Protein AF-A0A813IZ71-F1 (afdb_monomer_lite)

Structure (mmCIF, N/CA/C/O backbone):
data_AF-A0A813IZ71-F1
#
_entry.id   AF-A0A813IZ71-F1
#
loop_
_atom_site.group_PDB
_atom_site.id
_atom_site.type_symbol
_atom_site.label_atom_id
_atom_site.label_alt_id
_atom_site.label_comp_id
_atom_site.label_asym_id
_atom_site.label_entity_id
_atom_site.label_seq_id
_atom_site.pdbx_PDB_ins_code
_atom_site.Cartn_x
_atom_site.Cartn_y
_atom_site.Cartn_z
_atom_site.occupancy
_atom_site.B_iso_or_equiv
_atom_site.auth_seq_id
_atom_site.auth_comp_id
_atom_site.auth_asym_id
_atom_site.auth_atom_id
_atom_site.pdbx_PDB_model_num
ATOM 1 N N . MET A 1 1 ? -1.355 15.875 -110.974 1.00 34.75 1 MET A N 1
ATOM 2 C CA . MET A 1 1 ? -0.299 15.150 -111.715 1.00 34.75 1 MET A CA 1
ATOM 3 C C . MET A 1 1 ? 1.026 15.358 -110.986 1.00 34.75 1 MET A C 1
ATOM 5 O O . MET A 1 1 ? 1.178 16.421 -110.405 1.00 34.75 1 MET A O 1
ATOM 9 N N . ALA A 1 2 ? 1.859 14.307 -110.954 1.00 34.53 2 ALA A N 1
ATOM 10 C CA . ALA A 1 2 ? 3.179 14.077 -110.314 1.00 34.53 2 ALA A CA 1
ATOM 11 C C . ALA A 1 2 ? 4.107 15.309 -110.104 1.00 34.53 2 ALA A C 1
ATOM 13 O O . ALA A 1 2 ? 3.949 16.294 -110.809 1.00 34.53 2 ALA A O 1
ATOM 14 N N . ALA A 1 3 ? 5.112 15.362 -109.212 1.00 32.66 3 ALA A N 1
ATOM 15 C CA . ALA A 1 3 ? 6.079 14.384 -108.668 1.00 32.66 3 ALA A CA 1
ATOM 16 C C . ALA A 1 3 ? 6.724 14.986 -107.375 1.00 32.66 3 ALA A C 1
ATOM 18 O O . ALA A 1 3 ? 6.799 16.204 -107.267 1.00 32.66 3 ALA A O 1
ATOM 19 N N . ALA A 1 4 ? 6.989 14.269 -106.272 1.00 40.66 4 ALA A N 1
ATOM 20 C CA . ALA A 1 4 ? 8.134 13.396 -105.920 1.00 40.66 4 ALA A CA 1
ATOM 21 C C . ALA A 1 4 ? 9.549 14.043 -105.894 1.00 40.66 4 ALA A C 1
ATOM 23 O O . ALA A 1 4 ? 10.073 14.389 -106.944 1.00 40.66 4 ALA A O 1
ATOM 24 N N . SER A 1 5 ? 10.169 14.105 -104.696 1.00 31.45 5 SER A N 1
ATOM 25 C CA . SER A 1 5 ? 11.613 13.906 -104.368 1.00 31.45 5 SER A CA 1
ATOM 26 C C . SER A 1 5 ? 11.833 14.276 -102.882 1.00 31.45 5 SER A C 1
ATOM 28 O O . SER A 1 5 ? 11.794 15.447 -102.531 1.00 31.45 5 SER A O 1
ATOM 30 N N . ASN A 1 6 ? 11.789 13.363 -101.908 1.00 39.59 6 ASN A N 1
ATOM 31 C CA . ASN A 1 6 ? 12.852 12.462 -101.432 1.00 39.59 6 ASN A CA 1
ATOM 32 C C . ASN A 1 6 ? 14.208 13.148 -101.144 1.00 39.59 6 ASN A C 1
ATOM 34 O O . ASN A 1 6 ? 14.936 13.444 -102.086 1.00 39.59 6 ASN A O 1
ATOM 38 N N . ASN A 1 7 ? 14.578 13.320 -99.863 1.00 34.31 7 ASN A N 1
ATOM 39 C CA . ASN A 1 7 ? 15.855 12.790 -99.370 1.00 34.31 7 ASN A CA 1
ATOM 40 C C . ASN A 1 7 ? 15.918 12.651 -97.836 1.00 34.31 7 ASN A C 1
ATOM 42 O O . ASN A 1 7 ? 15.454 13.497 -97.077 1.00 34.31 7 ASN A O 1
ATOM 46 N N . ASN A 1 8 ? 16.522 11.537 -97.442 1.00 40.00 8 ASN A N 1
ATOM 47 C CA . ASN A 1 8 ? 16.711 10.955 -96.119 1.00 40.00 8 ASN A CA 1
ATOM 48 C C . ASN A 1 8 ? 18.008 11.481 -95.479 1.00 40.00 8 ASN A C 1
ATOM 50 O O . ASN A 1 8 ? 19.000 11.623 -96.191 1.00 40.00 8 ASN A O 1
ATOM 54 N N . ASN A 1 9 ? 18.067 11.612 -94.148 1.00 33.78 9 ASN A N 1
ATOM 55 C CA . ASN A 1 9 ? 19.247 11.134 -93.414 1.00 33.78 9 ASN A CA 1
ATOM 56 C C . ASN A 1 9 ? 18.972 10.906 -91.918 1.00 33.78 9 ASN A C 1
ATOM 58 O O . ASN A 1 9 ? 18.719 11.831 -91.150 1.00 33.78 9 ASN A O 1
ATOM 62 N N . ASN A 1 10 ? 19.053 9.630 -91.544 1.00 39.56 10 ASN A N 1
ATOM 63 C CA . ASN A 1 10 ? 18.993 9.072 -90.198 1.00 39.56 10 ASN A CA 1
ATOM 64 C C . ASN A 1 10 ? 20.400 9.013 -89.589 1.00 39.56 10 ASN A C 1
ATOM 66 O O . ASN A 1 10 ? 21.327 8.594 -90.272 1.00 39.56 10 ASN A O 1
ATOM 70 N N . ASN A 1 11 ? 20.522 9.267 -88.283 1.00 33.00 11 ASN A N 1
ATOM 71 C CA . ASN A 1 11 ? 21.588 8.703 -87.448 1.00 33.00 11 ASN A CA 1
ATOM 72 C C . ASN A 1 11 ? 21.032 8.389 -86.048 1.00 33.00 11 ASN A C 1
ATOM 74 O O . ASN A 1 11 ? 20.864 9.276 -85.215 1.00 33.00 11 ASN A O 1
ATOM 78 N N . ASN A 1 12 ? 20.742 7.106 -85.809 1.00 35.06 12 ASN A N 1
ATOM 79 C CA . ASN A 1 12 ? 20.308 6.543 -84.528 1.00 35.06 12 ASN A CA 1
ATOM 80 C C . ASN A 1 12 ? 21.445 5.699 -83.935 1.00 35.06 12 ASN A C 1
ATOM 82 O O . ASN A 1 12 ? 21.807 4.675 -84.509 1.00 35.06 12 ASN A O 1
ATOM 86 N N . ASN A 1 13 ? 21.946 6.079 -82.756 1.00 33.62 13 ASN A N 1
ATOM 87 C CA . ASN A 1 13 ? 22.808 5.230 -81.931 1.00 33.62 13 ASN A CA 1
ATOM 88 C C . ASN A 1 13 ? 21.963 4.501 -80.875 1.00 33.62 13 ASN A C 1
ATOM 90 O O . ASN A 1 13 ? 21.468 5.095 -79.919 1.00 33.62 13 ASN A O 1
ATOM 94 N N . THR A 1 14 ? 21.801 3.192 -81.059 1.00 39.09 14 THR A N 1
ATOM 95 C CA . THR A 1 14 ? 21.091 2.270 -80.163 1.00 39.09 14 THR A CA 1
ATOM 96 C C . THR A 1 14 ? 21.968 1.822 -78.990 1.00 39.09 14 THR A C 1
ATOM 98 O O . THR A 1 14 ? 22.958 1.115 -79.184 1.00 39.09 14 THR A O 1
ATOM 101 N N . PHE A 1 15 ? 21.560 2.158 -77.764 1.00 34.84 15 PHE A N 1
ATOM 102 C CA . PHE A 1 15 ? 22.078 1.573 -76.522 1.00 34.84 15 PHE A CA 1
ATOM 103 C C . PHE A 1 15 ? 21.476 0.167 -76.319 1.00 34.84 15 PHE A C 1
ATOM 105 O O . PHE A 1 15 ? 20.255 0.002 -76.290 1.00 34.84 15 PHE A O 1
ATOM 112 N N . LYS A 1 16 ? 22.323 -0.866 -76.195 1.00 39.38 16 LYS A N 1
ATOM 113 C CA . LYS A 1 16 ? 21.908 -2.260 -75.944 1.00 39.38 16 LYS A CA 1
ATOM 114 C C . LYS A 1 16 ? 21.360 -2.421 -74.520 1.00 39.38 16 LYS A C 1
ATOM 116 O O . LYS A 1 16 ? 22.006 -2.049 -73.545 1.00 39.38 16 LYS A O 1
ATOM 121 N N . GLY A 1 17 ? 20.154 -2.979 -74.433 1.00 38.66 17 GLY A N 1
ATOM 122 C CA . GLY A 1 17 ? 19.313 -2.994 -73.241 1.00 38.66 17 GLY A CA 1
ATOM 123 C C . GLY A 1 17 ? 19.593 -4.094 -72.216 1.00 38.66 17 GLY A C 1
ATOM 124 O O . GLY A 1 17 ? 20.024 -5.203 -72.528 1.00 38.66 17 GLY A O 1
ATOM 125 N N . TRP A 1 18 ? 19.234 -3.780 -70.972 1.00 41.78 18 TRP A N 1
ATOM 126 C CA . TRP A 1 18 ? 18.900 -4.754 -69.936 1.00 41.78 18 TRP A CA 1
ATOM 127 C C . TRP A 1 18 ? 17.498 -5.340 -70.192 1.00 41.78 18 TRP A C 1
ATOM 129 O O . TRP A 1 18 ? 16.595 -4.613 -70.611 1.00 41.78 18 TRP A O 1
ATOM 139 N N . PRO A 1 19 ? 17.252 -6.633 -69.914 1.00 56.84 19 PRO A N 1
ATOM 140 C CA . PRO A 1 19 ? 15.951 -7.243 -70.163 1.00 56.84 19 PRO A CA 1
ATOM 141 C C . PRO A 1 19 ? 14.886 -6.674 -69.212 1.00 56.84 19 PRO A C 1
ATOM 143 O O . PRO A 1 19 ? 14.934 -6.902 -68.000 1.00 56.84 19 PRO A O 1
ATOM 146 N N . ALA A 1 20 ? 13.876 -6.000 -69.773 1.00 51.06 20 ALA A N 1
ATOM 147 C CA . ALA A 1 20 ? 12.760 -5.342 -69.074 1.00 51.06 20 ALA A CA 1
ATOM 148 C C . ALA A 1 20 ? 12.061 -6.210 -68.001 1.00 51.06 20 ALA A C 1
ATOM 150 O O . ALA A 1 20 ? 11.520 -5.703 -67.017 1.00 51.06 20 ALA A O 1
ATOM 151 N N . ARG A 1 21 ? 12.131 -7.543 -68.131 1.00 51.88 21 ARG A N 1
ATOM 152 C CA . ARG A 1 21 ? 11.584 -8.499 -67.154 1.00 51.88 21 ARG A CA 1
ATOM 153 C C . ARG A 1 21 ? 12.329 -8.515 -65.811 1.00 51.88 21 ARG A C 1
ATOM 155 O O . ARG A 1 21 ? 11.708 -8.827 -64.797 1.00 51.88 21 ARG A O 1
ATOM 162 N N . ARG A 1 22 ? 13.629 -8.186 -65.767 1.00 52.00 22 ARG A N 1
ATOM 163 C CA . ARG A 1 22 ? 14.382 -8.080 -64.498 1.00 52.00 22 ARG A CA 1
ATOM 164 C C . ARG A 1 22 ? 14.040 -6.793 -63.751 1.00 52.00 22 ARG A C 1
ATOM 166 O O . ARG A 1 22 ? 13.844 -6.849 -62.541 1.00 52.00 22 ARG A O 1
ATOM 173 N N . TYR A 1 23 ? 13.859 -5.687 -64.471 1.00 49.91 23 TYR A N 1
ATOM 174 C CA . TYR A 1 23 ? 13.460 -4.403 -63.887 1.00 49.91 23 TYR A CA 1
ATOM 175 C C . TYR A 1 23 ? 12.077 -4.491 -63.219 1.00 49.91 23 TYR A C 1
ATOM 177 O O . TYR A 1 23 ? 11.915 -4.134 -62.056 1.00 49.91 23 TYR A O 1
ATOM 185 N N . GLN A 1 24 ? 11.101 -5.119 -63.886 1.00 62.00 24 GLN A N 1
ATOM 186 C CA . GLN A 1 24 ? 9.765 -5.320 -63.309 1.00 62.00 24 GLN A CA 1
ATOM 187 C C . GLN A 1 24 ? 9.751 -6.221 -62.060 1.00 62.00 24 GLN A C 1
ATOM 189 O O . GLN A 1 24 ? 8.931 -6.006 -61.164 1.00 62.00 24 GLN A O 1
ATOM 194 N N . ARG A 1 25 ? 10.642 -7.221 -61.959 1.00 60.00 25 ARG A N 1
ATOM 195 C CA . ARG A 1 25 ? 10.774 -8.034 -60.732 1.00 60.00 25 ARG A CA 1
ATOM 196 C C . ARG A 1 25 ? 11.406 -7.239 -59.593 1.00 60.00 25 ARG A C 1
ATOM 198 O O . ARG A 1 25 ? 10.943 -7.362 -58.461 1.00 60.00 25 ARG A O 1
ATOM 205 N N . LEU A 1 26 ? 12.396 -6.398 -59.899 1.00 54.91 26 LEU A N 1
ATOM 206 C CA . LEU A 1 26 ? 13.032 -5.518 -58.920 1.00 54.91 26 LEU A CA 1
ATOM 207 C C . LEU A 1 26 ? 12.018 -4.521 -58.332 1.00 54.91 26 LEU A C 1
ATOM 209 O O . LEU A 1 26 ? 11.893 -4.427 -57.113 1.00 54.91 26 LEU A O 1
ATOM 213 N N . CYS A 1 27 ? 11.200 -3.886 -59.181 1.00 61.78 27 CYS A N 1
ATOM 214 C CA . CYS A 1 27 ? 10.151 -2.964 -58.736 1.00 61.78 27 CYS A CA 1
ATOM 215 C C . CYS A 1 27 ? 9.075 -3.655 -57.882 1.00 61.78 27 CYS A C 1
ATOM 217 O O . CYS A 1 27 ? 8.592 -3.070 -56.915 1.00 61.78 27 CYS A O 1
ATOM 219 N N . ARG A 1 28 ? 8.700 -4.912 -58.178 1.00 69.81 28 ARG A N 1
ATOM 220 C CA . ARG A 1 28 ? 7.749 -5.664 -57.331 1.00 69.81 28 ARG A CA 1
ATOM 221 C C . ARG A 1 28 ? 8.330 -6.003 -55.959 1.00 69.81 28 ARG A C 1
ATOM 223 O O . ARG A 1 28 ? 7.599 -5.928 -54.973 1.00 69.81 28 ARG A O 1
ATOM 230 N N . HIS A 1 29 ? 9.614 -6.354 -55.881 1.00 62.56 29 HIS A N 1
ATOM 231 C CA . HIS A 1 29 ? 10.275 -6.605 -54.600 1.00 62.56 29 HIS A CA 1
ATOM 232 C C . HIS A 1 29 ? 10.446 -5.324 -53.780 1.00 62.56 29 HIS A C 1
ATOM 234 O O . HIS A 1 29 ? 10.121 -5.336 -52.596 1.00 62.56 29 HIS A O 1
ATOM 240 N N . GLN A 1 30 ? 10.834 -4.209 -54.407 1.00 57.03 30 GLN A N 1
ATOM 241 C CA . GLN A 1 30 ? 10.881 -2.904 -53.740 1.00 57.03 30 GLN A CA 1
ATOM 242 C C . GLN A 1 30 ? 9.502 -2.465 -53.237 1.00 57.03 30 GLN A C 1
ATOM 244 O O . GLN A 1 30 ? 9.384 -2.022 -52.100 1.00 57.03 30 GLN A O 1
ATOM 249 N N . ARG A 1 31 ? 8.433 -2.662 -54.021 1.00 64.69 31 ARG A N 1
ATOM 250 C CA . ARG A 1 31 ? 7.069 -2.307 -53.597 1.00 64.69 31 ARG A CA 1
ATOM 251 C C . ARG A 1 31 ? 6.599 -3.130 -52.396 1.00 64.69 31 ARG A C 1
ATOM 253 O O . ARG A 1 31 ? 6.003 -2.570 -51.485 1.00 64.69 31 ARG A O 1
ATOM 260 N N . ARG A 1 32 ? 6.902 -4.434 -52.362 1.00 64.69 32 ARG A N 1
ATOM 261 C CA . ARG A 1 32 ? 6.590 -5.302 -51.212 1.00 64.69 32 ARG A CA 1
ATOM 262 C C . ARG A 1 32 ? 7.419 -4.947 -49.976 1.00 64.69 32 ARG A C 1
ATOM 264 O O . ARG A 1 32 ? 6.877 -4.952 -48.878 1.00 64.69 32 ARG A O 1
ATOM 271 N N . ALA A 1 33 ? 8.693 -4.594 -50.151 1.00 57.56 33 ALA A N 1
ATOM 272 C CA . ALA A 1 33 ? 9.547 -4.130 -49.058 1.00 57.56 33 ALA A CA 1
ATOM 273 C C . ALA A 1 33 ? 9.049 -2.795 -48.477 1.00 57.56 33 ALA A C 1
ATOM 275 O O . ALA A 1 33 ? 8.936 -2.663 -47.264 1.00 57.56 33 ALA A O 1
ATOM 276 N N . LEU A 1 34 ? 8.659 -1.841 -49.328 1.00 54.50 34 LEU A N 1
ATOM 277 C CA . LEU A 1 34 ? 8.079 -0.564 -48.899 1.00 54.50 34 LEU A CA 1
ATOM 278 C C . LEU A 1 34 ? 6.729 -0.744 -48.195 1.00 54.50 34 LEU A C 1
ATOM 280 O O . LEU A 1 34 ? 6.480 -0.080 -47.196 1.00 54.50 34 LEU A O 1
ATOM 284 N N . GLN A 1 35 ? 5.883 -1.669 -48.659 1.00 66.25 35 GLN A N 1
ATOM 285 C CA . GLN A 1 35 ? 4.631 -2.009 -47.974 1.00 66.25 35 GLN A CA 1
ATOM 286 C C . GLN A 1 35 ? 4.877 -2.634 -46.596 1.00 66.25 35 GLN A C 1
ATOM 288 O O . GLN A 1 35 ? 4.190 -2.277 -45.645 1.00 66.25 35 GLN A O 1
ATOM 293 N N . ALA A 1 36 ? 5.877 -3.510 -46.459 1.00 59.22 36 ALA A N 1
ATOM 294 C CA . ALA A 1 36 ? 6.255 -4.080 -45.167 1.00 59.22 36 ALA A CA 1
ATOM 295 C C . ALA A 1 36 ? 6.815 -3.014 -44.207 1.00 59.22 36 ALA A C 1
ATOM 297 O O . ALA A 1 36 ? 6.422 -2.976 -43.046 1.00 59.22 36 ALA A O 1
ATOM 298 N N . ILE A 1 37 ? 7.669 -2.107 -44.695 1.00 56.94 37 ILE A N 1
ATOM 299 C CA . ILE A 1 37 ? 8.216 -0.994 -43.901 1.00 56.94 37 ILE A CA 1
ATOM 300 C C . ILE A 1 37 ? 7.104 -0.027 -43.475 1.00 56.94 37 ILE A C 1
ATOM 302 O O . ILE A 1 37 ? 7.059 0.372 -42.315 1.00 56.94 37 ILE A O 1
ATOM 306 N N . ALA A 1 38 ? 6.173 0.309 -44.373 1.00 55.59 38 ALA A N 1
ATOM 307 C CA . ALA A 1 38 ? 5.026 1.156 -44.053 1.00 55.59 38 ALA A CA 1
ATOM 308 C C . ALA A 1 38 ? 4.091 0.498 -43.025 1.00 55.59 38 ALA A C 1
ATOM 310 O O . ALA A 1 38 ? 3.613 1.176 -42.120 1.00 55.59 38 ALA A O 1
ATOM 311 N N . LEU A 1 39 ? 3.875 -0.821 -43.111 1.00 57.16 39 LEU A N 1
ATOM 312 C CA . LEU A 1 39 ? 3.083 -1.568 -42.132 1.00 57.16 39 LEU A CA 1
ATOM 313 C C . LEU A 1 39 ? 3.755 -1.567 -40.749 1.00 57.16 39 LEU A C 1
ATOM 315 O O . LEU A 1 39 ? 3.090 -1.327 -39.747 1.00 57.16 39 LEU A O 1
ATOM 319 N N . VAL A 1 40 ? 5.077 -1.765 -40.689 1.00 61.81 40 VAL A N 1
ATOM 320 C CA . VAL A 1 40 ? 5.858 -1.681 -39.441 1.00 61.81 40 VAL A CA 1
ATOM 321 C C . VAL A 1 40 ? 5.845 -0.258 -38.873 1.00 61.81 40 VAL A C 1
ATOM 323 O O . VAL A 1 40 ? 5.701 -0.083 -37.663 1.00 61.81 40 VAL A O 1
ATOM 326 N N . GLY A 1 41 ? 5.931 0.761 -39.730 1.00 56.06 41 GLY A N 1
ATOM 327 C CA . GLY A 1 41 ? 5.825 2.169 -39.345 1.00 56.06 41 GLY A CA 1
ATOM 328 C C . GLY A 1 41 ? 4.449 2.532 -38.781 1.00 56.06 41 GLY A C 1
ATOM 329 O O . GLY A 1 41 ? 4.377 3.167 -37.734 1.00 56.06 41 GLY A O 1
ATOM 330 N N . LEU A 1 42 ? 3.364 2.070 -39.411 1.00 53.81 42 LEU A N 1
ATOM 331 C CA . LEU A 1 42 ? 1.989 2.270 -38.937 1.00 53.81 42 LEU A CA 1
ATOM 332 C C . LEU A 1 42 ? 1.716 1.532 -37.621 1.00 53.81 42 LEU A C 1
ATOM 334 O O . LEU A 1 42 ? 1.123 2.111 -36.715 1.00 53.81 42 LEU A O 1
ATOM 338 N N . LEU A 1 43 ? 2.197 0.293 -37.478 1.00 53.19 43 LEU A N 1
ATOM 339 C CA . LEU A 1 43 ? 2.095 -0.462 -36.224 1.00 53.19 43 LEU A CA 1
ATOM 340 C C . LEU A 1 43 ? 2.896 0.200 -35.097 1.00 53.19 43 LEU A C 1
ATOM 342 O O . LEU A 1 43 ? 2.440 0.233 -33.958 1.00 53.19 43 LEU A O 1
ATOM 346 N N . SER A 1 44 ? 4.054 0.782 -35.418 1.00 51.16 44 SER A N 1
ATOM 347 C CA . SER A 1 44 ? 4.847 1.548 -34.455 1.00 51.16 44 SER A CA 1
ATOM 348 C C . SER A 1 44 ? 4.127 2.839 -34.062 1.00 51.16 44 SER A C 1
ATOM 350 O O . SER A 1 44 ? 3.956 3.096 -32.877 1.00 51.16 44 SER A O 1
ATOM 352 N N . ALA A 1 45 ? 3.639 3.629 -35.024 1.00 49.62 45 ALA A N 1
ATOM 353 C CA . ALA A 1 45 ? 2.923 4.879 -34.760 1.00 49.62 45 ALA A CA 1
ATOM 354 C C . ALA A 1 45 ? 1.646 4.666 -33.926 1.00 49.62 45 ALA A C 1
ATOM 356 O O . ALA A 1 45 ? 1.393 5.428 -32.996 1.00 49.62 45 ALA A O 1
ATOM 357 N N . ALA A 1 46 ? 0.894 3.591 -34.189 1.00 52.25 46 ALA A N 1
ATOM 358 C CA . ALA A 1 46 ? -0.261 3.198 -33.381 1.00 52.25 46 ALA A CA 1
ATOM 359 C C . ALA A 1 46 ? 0.122 2.816 -31.937 1.00 52.25 46 ALA A C 1
ATOM 361 O O . ALA A 1 46 ? -0.660 3.035 -31.018 1.00 52.25 46 ALA A O 1
ATOM 362 N N . PHE A 1 47 ? 1.332 2.291 -31.723 1.00 50.28 47 PHE A N 1
ATOM 363 C CA . PHE A 1 47 ? 1.860 1.966 -30.394 1.00 50.28 47 PHE A CA 1
ATOM 364 C C . PHE A 1 47 ? 2.378 3.204 -29.636 1.00 50.28 47 PHE A C 1
ATOM 366 O O . PHE A 1 47 ? 2.344 3.238 -28.409 1.00 50.28 47 PHE A O 1
ATOM 373 N N . TRP A 1 48 ? 2.848 4.234 -30.352 1.00 44.69 48 TRP A N 1
ATOM 374 C CA . TRP A 1 48 ? 3.305 5.502 -29.764 1.00 44.69 48 TRP A CA 1
ATOM 375 C C . TRP A 1 48 ? 2.161 6.484 -29.468 1.00 44.69 48 TRP A C 1
ATOM 377 O O . TRP A 1 48 ? 2.312 7.329 -28.589 1.00 44.69 48 TRP A O 1
ATOM 387 N N . TRP A 1 49 ? 1.009 6.358 -30.134 1.00 41.81 49 TRP A N 1
ATOM 388 C CA . TRP A 1 49 ? -0.184 7.178 -29.883 1.00 41.81 49 TRP A CA 1
ATOM 389 C C . TRP A 1 49 ? -1.098 6.569 -28.804 1.00 41.81 49 TRP A C 1
ATOM 391 O O . TRP A 1 49 ? -2.313 6.494 -28.963 1.00 41.81 49 TRP A O 1
ATOM 401 N N . GLN A 1 50 ? -0.526 6.140 -27.678 1.00 38.41 50 GLN A N 1
ATOM 402 C CA . GLN A 1 50 ? -1.283 5.983 -26.435 1.00 38.41 50 GLN A CA 1
ATOM 403 C C . GLN A 1 50 ? -1.026 7.226 -25.573 1.00 38.41 50 GLN A C 1
ATOM 405 O O . GLN A 1 50 ? 0.130 7.474 -25.221 1.00 38.41 50 GLN A O 1
ATOM 410 N N . PRO A 1 51 ? -2.053 8.041 -25.255 1.00 34.69 51 PRO A N 1
ATOM 411 C CA . PRO A 1 51 ? -1.865 9.206 -24.405 1.00 34.69 51 PRO A CA 1
ATOM 412 C C . PRO A 1 51 ? -1.321 8.770 -23.042 1.00 34.69 51 PRO A C 1
ATOM 414 O O . PRO A 1 51 ? -1.796 7.814 -22.431 1.00 34.69 51 PRO A O 1
ATOM 417 N N . SER A 1 52 ? -0.302 9.488 -22.580 1.00 35.84 52 SER A N 1
ATOM 418 C CA . SER A 1 52 ? 0.370 9.318 -21.297 1.00 35.84 52 SER A CA 1
ATOM 419 C C . SER A 1 52 ? -0.508 9.787 -20.131 1.00 35.84 52 SER A C 1
ATOM 421 O O . SER A 1 52 ? -0.129 10.683 -19.382 1.00 35.84 52 SER A O 1
ATOM 423 N N . SER A 1 53 ? -1.696 9.212 -19.964 1.00 32.47 53 SER A N 1
ATOM 424 C CA . SER A 1 53 ? -2.384 9.234 -18.675 1.00 32.47 53 SER A CA 1
ATOM 425 C C . SER A 1 53 ? -1.781 8.120 -17.824 1.00 32.47 53 SER A C 1
ATOM 427 O O . SER A 1 53 ? -1.932 6.939 -18.132 1.00 32.47 53 SER A O 1
ATOM 429 N N . GLY A 1 54 ? -1.024 8.519 -16.801 1.00 36.03 54 GLY A N 1
ATOM 430 C CA . GLY A 1 54 ? -0.307 7.654 -15.867 1.00 36.03 54 GLY A CA 1
ATOM 431 C C . GLY A 1 54 ? -1.234 6.819 -14.989 1.00 36.03 54 GLY A C 1
ATOM 432 O O . GLY A 1 54 ? -1.368 7.076 -13.800 1.00 36.03 54 GLY A O 1
ATOM 433 N N . THR A 1 55 ? -1.847 5.794 -15.567 1.00 32.12 55 THR A N 1
ATOM 434 C CA . THR A 1 55 ? -2.518 4.723 -14.833 1.00 32.12 55 THR A CA 1
ATOM 435 C C . THR A 1 55 ? -1.759 3.437 -15.126 1.00 32.12 55 THR A C 1
ATOM 437 O O . THR A 1 55 ? -1.772 2.923 -16.244 1.00 32.12 55 THR A O 1
ATOM 440 N N . PHE A 1 56 ? -1.038 2.932 -14.124 1.00 35.69 56 PHE A N 1
ATOM 441 C CA . PHE A 1 56 ? -0.458 1.594 -14.158 1.00 35.69 56 PHE A CA 1
ATOM 442 C C . PHE A 1 56 ? -1.605 0.574 -14.210 1.00 35.69 56 PHE A C 1
ATOM 444 O O . PHE A 1 56 ? -2.105 0.130 -13.183 1.00 35.69 56 PHE A O 1
ATOM 451 N N . LEU A 1 57 ? -2.033 0.196 -15.414 1.00 29.41 57 LEU A N 1
ATOM 452 C CA . LEU A 1 57 ? -2.847 -0.997 -15.607 1.00 29.41 57 LEU A CA 1
ATOM 453 C C . LEU A 1 57 ? -1.942 -2.213 -15.401 1.00 29.41 57 LEU A C 1
ATOM 455 O O . LEU A 1 57 ? -1.108 -2.555 -16.244 1.00 29.41 57 LEU A O 1
ATOM 459 N N . THR A 1 58 ? -2.087 -2.857 -14.249 1.00 34.72 58 THR A N 1
ATOM 460 C CA . THR A 1 58 ? -1.603 -4.216 -14.035 1.00 34.72 58 THR A CA 1
ATOM 461 C C . THR A 1 58 ? -2.319 -5.134 -15.029 1.00 34.72 58 THR A C 1
ATOM 463 O O . THR A 1 58 ? -3.545 -5.180 -15.103 1.00 34.72 58 THR A O 1
ATOM 466 N N . ALA A 1 59 ? -1.552 -5.842 -15.860 1.00 28.38 59 ALA A N 1
ATOM 467 C CA . ALA A 1 59 ? -2.112 -6.851 -16.752 1.00 28.38 59 ALA A CA 1
ATOM 468 C C . ALA A 1 59 ? -2.772 -7.968 -15.916 1.00 28.38 59 ALA A C 1
ATOM 470 O O . ALA A 1 59 ? -2.175 -8.394 -14.920 1.00 28.38 59 ALA A O 1
ATOM 471 N N . PRO A 1 60 ? -3.957 -8.484 -16.297 1.00 30.84 60 PRO A N 1
ATOM 472 C CA . PRO A 1 60 ? -4.545 -9.623 -15.609 1.00 30.84 60 PRO A CA 1
ATOM 473 C C . PRO A 1 60 ? -3.632 -10.841 -15.781 1.00 30.84 60 PRO A C 1
ATOM 475 O O . PRO A 1 60 ? -3.160 -11.146 -16.879 1.00 30.84 60 PRO A O 1
ATOM 478 N N . ALA A 1 61 ? -3.356 -11.523 -14.670 1.00 35.81 61 ALA A N 1
ATOM 479 C CA . ALA A 1 61 ? -2.551 -12.732 -14.642 1.00 35.81 61 ALA A CA 1
ATOM 480 C C . ALA A 1 61 ? -3.178 -13.798 -15.555 1.00 35.81 61 ALA A C 1
ATOM 482 O O . ALA A 1 61 ? -4.260 -14.310 -15.280 1.00 35.81 61 ALA A O 1
ATOM 483 N N . GLY A 1 62 ? -2.484 -14.127 -16.646 1.00 28.91 62 GLY A N 1
ATOM 484 C CA . GLY A 1 62 ? -2.858 -15.225 -17.527 1.00 28.91 62 GLY A CA 1
ATOM 485 C C . GLY A 1 62 ? -2.928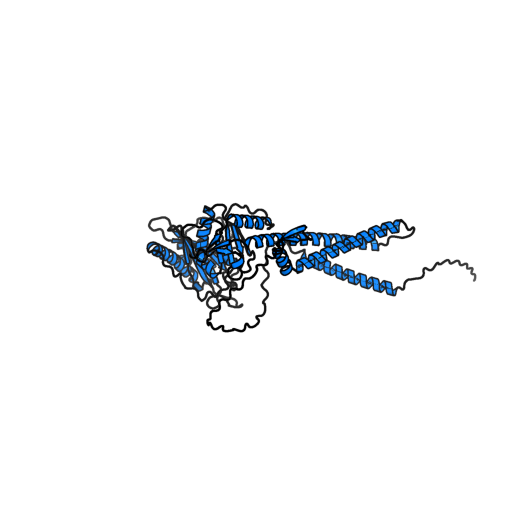 -16.541 -16.755 1.00 28.91 62 GLY A C 1
ATOM 486 O O . GLY A 1 62 ? -1.978 -16.937 -16.072 1.00 28.91 62 GLY A O 1
ATOM 487 N N . SER A 1 63 ? -4.067 -17.211 -16.885 1.00 30.38 63 SER A N 1
ATOM 488 C CA . SER A 1 63 ? -4.350 -18.548 -16.386 1.00 30.38 63 SER A CA 1
ATOM 489 C C . SER A 1 63 ? -3.314 -19.551 -16.904 1.00 30.38 63 SER A C 1
ATOM 491 O O . SER A 1 63 ? -3.298 -19.934 -18.074 1.00 30.38 63 SER A O 1
ATOM 493 N N . ARG A 1 64 ? -2.423 -20.011 -16.020 1.00 30.56 64 ARG A N 1
ATOM 494 C CA . ARG A 1 64 ? -1.637 -21.222 -16.271 1.00 30.56 64 ARG A CA 1
ATOM 495 C C . ARG A 1 64 ? -2.480 -22.424 -15.869 1.00 30.56 64 ARG A C 1
ATOM 497 O O . ARG A 1 64 ? -2.769 -22.611 -14.693 1.00 30.56 64 ARG A O 1
ATOM 504 N N . LEU A 1 65 ? -2.846 -23.219 -16.871 1.00 29.05 65 LEU A N 1
ATOM 505 C CA . LEU A 1 65 ? -3.422 -24.554 -16.736 1.00 29.05 65 LEU A CA 1
ATOM 506 C C . LEU A 1 65 ? -2.650 -25.370 -15.686 1.00 29.05 65 LEU A C 1
ATOM 508 O O . LEU A 1 65 ? -1.444 -25.601 -15.819 1.00 29.05 65 LEU A O 1
ATOM 512 N N . CYS A 1 66 ? -3.362 -25.790 -14.642 1.00 28.84 66 CYS A N 1
ATOM 513 C CA . CYS A 1 66 ? -2.869 -26.679 -13.602 1.00 28.84 66 CYS A CA 1
ATOM 514 C C . CYS A 1 66 ? -2.433 -28.018 -14.213 1.00 28.84 66 CYS A C 1
ATOM 516 O O . CYS A 1 66 ? -3.227 -28.720 -14.837 1.00 28.84 66 CYS A O 1
ATOM 518 N N . ARG A 1 67 ? -1.172 -28.403 -13.990 1.00 29.31 67 ARG A N 1
ATOM 519 C CA . ARG A 1 67 ? -0.765 -29.812 -14.037 1.00 29.31 67 ARG A CA 1
ATOM 520 C C . ARG A 1 67 ? -1.133 -30.469 -12.700 1.00 29.31 67 ARG A C 1
ATOM 522 O O . ARG A 1 67 ? -0.954 -29.825 -11.666 1.00 29.31 67 ARG A O 1
ATOM 529 N N . PRO A 1 68 ? -1.599 -31.728 -12.689 1.00 27.61 68 PRO A N 1
ATOM 530 C CA . PRO A 1 68 ? -1.917 -32.426 -11.452 1.00 27.61 68 PRO A CA 1
ATOM 531 C C . PRO A 1 68 ? -0.635 -32.705 -10.656 1.00 27.61 68 PRO A C 1
ATOM 533 O O . PRO A 1 68 ? 0.306 -33.324 -11.157 1.00 27.61 68 PRO A O 1
ATOM 536 N N . VAL A 1 69 ? -0.604 -32.239 -9.408 1.00 28.88 69 VAL A N 1
ATOM 537 C CA . VAL A 1 69 ? 0.433 -32.572 -8.428 1.00 28.88 69 VAL A CA 1
ATOM 538 C C . VAL A 1 69 ? 0.071 -33.917 -7.801 1.00 28.88 69 VAL A C 1
ATOM 540 O O . VAL A 1 69 ? -0.979 -34.063 -7.180 1.00 28.88 69 VAL A O 1
ATOM 543 N N . ARG A 1 70 ? 0.947 -34.913 -7.979 1.00 25.72 70 ARG A N 1
ATOM 544 C CA . ARG A 1 70 ? 0.918 -36.176 -7.230 1.00 25.72 70 ARG A CA 1
ATOM 545 C C . ARG A 1 70 ? 1.202 -35.880 -5.759 1.00 25.72 70 ARG A C 1
ATOM 547 O O . ARG A 1 70 ? 2.276 -35.382 -5.431 1.00 25.72 70 ARG A O 1
ATOM 554 N N . VAL A 1 71 ? 0.260 -36.231 -4.893 1.00 27.98 71 VAL A N 1
ATOM 555 C CA . VAL A 1 71 ? 0.441 -36.248 -3.440 1.00 27.98 71 VAL A CA 1
ATOM 556 C C . VAL A 1 71 ? 1.318 -37.453 -3.095 1.00 27.98 71 VAL A C 1
ATOM 558 O O . VAL A 1 71 ? 0.873 -38.595 -3.169 1.00 27.98 71 VAL A O 1
ATOM 561 N N . GLY A 1 72 ? 2.589 -37.200 -2.790 1.00 28.45 72 GLY A N 1
ATOM 562 C CA . GLY A 1 72 ? 3.475 -38.176 -2.165 1.00 28.45 72 GLY A CA 1
ATOM 563 C C . GLY A 1 72 ? 3.390 -38.026 -0.651 1.00 28.45 72 GLY A C 1
ATOM 564 O O . GLY A 1 72 ? 3.814 -37.004 -0.117 1.00 28.45 72 GLY A O 1
ATOM 565 N N . PHE A 1 73 ? 2.831 -39.029 0.023 1.00 29.48 73 PHE A N 1
ATOM 566 C CA . PHE A 1 73 ? 2.939 -39.187 1.471 1.00 29.48 73 PHE A CA 1
ATOM 567 C C . PHE A 1 73 ? 4.410 -39.426 1.833 1.00 29.48 73 PHE A C 1
ATOM 569 O O . PHE A 1 73 ? 5.029 -40.344 1.297 1.00 29.48 73 PHE A O 1
ATOM 576 N N . TYR A 1 74 ? 4.964 -38.609 2.730 1.00 29.78 74 TYR A N 1
ATOM 577 C CA . TYR A 1 74 ? 6.241 -38.898 3.378 1.00 29.78 74 TYR A CA 1
ATOM 578 C C . TYR A 1 74 ? 5.990 -39.276 4.833 1.00 29.78 74 TYR A C 1
ATOM 580 O O . TYR A 1 74 ? 5.587 -38.447 5.649 1.00 29.78 74 TYR A O 1
ATOM 588 N N . ASP A 1 75 ? 6.240 -40.552 5.112 1.00 31.23 75 ASP A N 1
ATOM 589 C CA . ASP A 1 75 ? 6.359 -41.117 6.445 1.00 31.23 75 ASP A CA 1
ATOM 590 C C . ASP A 1 75 ? 7.637 -40.619 7.128 1.00 31.23 75 ASP A C 1
ATOM 592 O O . ASP A 1 75 ? 8.738 -40.643 6.568 1.00 31.23 75 ASP A O 1
ATOM 596 N N . ASN A 1 76 ? 7.478 -40.212 8.383 1.00 35.88 76 ASN A N 1
ATOM 597 C CA . ASN A 1 76 ? 8.562 -39.952 9.315 1.00 35.88 76 ASN A CA 1
ATOM 598 C C . ASN A 1 76 ? 9.122 -41.278 9.837 1.00 35.88 76 ASN A C 1
ATOM 600 O O . ASN A 1 76 ? 8.419 -41.994 10.546 1.00 35.88 76 ASN A O 1
ATOM 604 N N . ASN A 1 77 ? 10.413 -41.556 9.620 1.00 33.19 77 ASN A N 1
ATOM 605 C CA . ASN A 1 77 ? 11.182 -42.338 10.592 1.00 33.19 77 ASN A CA 1
ATOM 606 C C . ASN A 1 77 ? 12.710 -42.182 10.472 1.00 33.19 77 ASN A C 1
ATOM 608 O O . ASN A 1 77 ? 13.324 -42.522 9.468 1.00 33.19 77 ASN A O 1
ATOM 612 N N . LYS A 1 78 ? 13.290 -41.697 11.579 1.00 38.47 78 LYS A N 1
ATOM 613 C CA . LYS A 1 78 ? 14.559 -42.077 12.233 1.00 38.47 78 LYS A CA 1
ATOM 614 C C . LYS A 1 78 ? 15.639 -42.786 11.384 1.00 38.47 78 LYS A C 1
ATOM 616 O O . LYS A 1 78 ? 15.473 -43.953 11.051 1.00 38.47 78 LYS A O 1
ATOM 621 N N . ARG A 1 79 ? 16.861 -42.228 11.357 1.00 34.88 79 ARG A N 1
ATOM 622 C CA . ARG A 1 79 ? 18.010 -42.691 12.182 1.00 34.88 79 ARG A CA 1
ATOM 623 C C . ARG A 1 79 ? 19.311 -41.929 11.895 1.00 34.88 79 ARG A C 1
ATOM 625 O O . ARG A 1 79 ? 19.539 -41.405 10.815 1.00 34.88 79 ARG A O 1
ATOM 632 N N . ALA A 1 80 ? 20.123 -41.911 12.949 1.00 38.88 80 ALA A N 1
ATOM 633 C CA . ALA A 1 80 ? 21.468 -41.383 13.113 1.00 38.88 80 ALA A CA 1
ATOM 634 C C . ALA A 1 80 ? 22.489 -41.781 12.032 1.00 38.88 80 ALA A C 1
ATOM 636 O O . ALA A 1 80 ? 22.439 -42.877 11.483 1.00 38.88 80 ALA A O 1
ATOM 637 N N . GLY A 1 81 ? 23.493 -40.919 11.854 1.00 32.56 81 GLY A N 1
ATOM 638 C CA . GLY A 1 81 ? 24.713 -41.222 11.110 1.00 32.56 81 GLY A CA 1
ATOM 639 C C . GLY A 1 81 ? 25.620 -40.001 11.001 1.00 32.56 81 GLY A C 1
ATOM 640 O O . GLY A 1 81 ? 25.560 -39.265 10.022 1.00 32.56 81 GLY A O 1
ATOM 641 N N . ALA A 1 82 ? 26.438 -39.767 12.027 1.00 44.72 82 ALA A N 1
ATOM 642 C CA . ALA A 1 82 ? 27.492 -38.763 12.013 1.00 44.72 82 ALA A CA 1
ATOM 643 C C . ALA A 1 82 ? 28.575 -39.147 10.989 1.00 44.72 82 ALA A C 1
ATOM 645 O O . ALA A 1 82 ? 29.255 -40.156 11.153 1.00 44.72 82 ALA A O 1
ATOM 646 N N . ALA A 1 83 ? 28.755 -38.322 9.957 1.00 38.84 83 ALA A N 1
ATOM 647 C CA . ALA A 1 83 ? 29.915 -38.366 9.073 1.00 38.84 83 ALA A CA 1
ATOM 648 C C . ALA A 1 83 ? 30.419 -36.935 8.855 1.00 38.84 83 ALA A C 1
ATOM 650 O O . ALA A 1 83 ? 29.873 -36.148 8.082 1.00 38.84 83 ALA A O 1
ATOM 651 N N . GLN A 1 84 ? 31.463 -36.593 9.604 1.00 44.72 84 GLN A N 1
ATOM 652 C CA . GLN A 1 84 ? 32.150 -35.309 9.583 1.00 44.72 84 GLN A CA 1
ATOM 653 C C . GLN A 1 84 ? 33.031 -35.219 8.326 1.00 44.72 84 GLN A C 1
ATOM 655 O O . GLN A 1 84 ? 34.240 -35.438 8.366 1.00 44.72 84 GLN A O 1
ATOM 660 N N . LEU A 1 85 ? 32.415 -34.917 7.181 1.00 39.12 85 LEU A N 1
ATOM 661 C CA . LEU A 1 85 ? 33.120 -34.623 5.933 1.00 39.12 85 LEU A CA 1
ATOM 662 C C . LEU A 1 85 ? 33.668 -33.194 5.979 1.00 39.12 85 LEU A C 1
ATOM 664 O O . LEU A 1 85 ? 32.937 -32.226 5.761 1.00 39.12 85 LEU A O 1
ATOM 668 N N . ARG A 1 86 ? 34.978 -33.069 6.234 1.00 41.44 86 ARG A N 1
ATOM 669 C CA . ARG A 1 86 ? 35.760 -31.842 6.021 1.00 41.44 86 ARG A CA 1
ATOM 670 C C . ARG A 1 86 ? 35.625 -31.402 4.560 1.00 41.44 86 ARG A C 1
ATOM 672 O O . ARG A 1 86 ? 36.386 -31.835 3.702 1.00 41.44 86 ARG A O 1
ATOM 679 N N . HIS A 1 87 ? 34.654 -30.538 4.283 1.00 37.53 87 HIS A N 1
ATOM 680 C CA . HIS A 1 87 ? 34.596 -29.796 3.032 1.00 37.53 87 HIS A CA 1
ATOM 681 C C . HIS A 1 87 ? 35.681 -28.725 3.083 1.00 37.53 87 HIS A C 1
ATOM 683 O O . HIS A 1 87 ? 35.568 -27.724 3.793 1.00 37.53 87 HIS A O 1
ATOM 689 N N . SER A 1 88 ? 36.750 -28.956 2.331 1.00 36.41 88 SER A N 1
ATOM 690 C CA . SER A 1 88 ? 37.656 -27.917 1.871 1.00 36.41 88 SER A CA 1
ATOM 691 C C . SER A 1 88 ? 36.820 -26.838 1.177 1.00 36.41 88 SER A C 1
ATOM 693 O O . SER A 1 88 ? 36.369 -27.000 0.045 1.00 36.41 88 SER A O 1
ATOM 695 N N . ARG A 1 89 ? 36.567 -25.728 1.885 1.00 39.44 89 ARG A N 1
ATOM 696 C CA . ARG A 1 89 ? 36.032 -24.496 1.297 1.00 39.44 89 ARG A CA 1
ATOM 697 C C . ARG A 1 89 ? 37.056 -24.001 0.282 1.00 39.44 89 ARG A C 1
ATOM 699 O O . ARG A 1 89 ? 37.966 -23.250 0.622 1.00 39.44 89 ARG A O 1
ATOM 706 N N . ILE A 1 90 ? 36.897 -24.412 -0.971 1.00 43.16 90 ILE A N 1
ATOM 707 C CA . ILE A 1 90 ? 37.403 -23.637 -2.093 1.00 43.16 90 ILE A CA 1
ATOM 708 C C . ILE A 1 90 ? 36.639 -22.319 -2.011 1.00 43.16 90 ILE A C 1
ATOM 710 O O . ILE A 1 90 ? 35.452 -22.249 -2.326 1.00 43.16 90 ILE A O 1
ATOM 714 N N . VAL A 1 91 ? 37.302 -21.285 -1.496 1.00 42.06 91 VAL A N 1
ATOM 715 C CA . VAL A 1 91 ? 36.826 -19.906 -1.572 1.00 42.06 91 VAL A CA 1
ATOM 716 C C . VAL A 1 91 ? 36.928 -19.518 -3.044 1.00 42.06 91 VAL A C 1
ATOM 718 O O . VAL A 1 91 ? 37.896 -18.903 -3.483 1.00 42.06 91 VAL A O 1
ATOM 721 N N . THR A 1 92 ? 35.956 -19.950 -3.848 1.00 45.19 92 THR A N 1
ATOM 722 C CA . THR A 1 92 ? 35.743 -19.385 -5.175 1.00 45.19 92 THR A CA 1
ATOM 723 C C . THR A 1 92 ? 35.451 -17.915 -4.950 1.00 45.19 92 THR A C 1
ATOM 725 O O . THR A 1 92 ? 34.408 -17.565 -4.396 1.00 45.19 92 THR A O 1
ATOM 728 N N . ARG A 1 93 ? 36.421 -17.068 -5.304 1.00 42.78 93 ARG A N 1
ATOM 729 C CA . ARG A 1 93 ? 36.309 -15.611 -5.283 1.00 42.78 93 ARG A CA 1
ATOM 730 C C . ARG A 1 93 ? 34.991 -15.264 -5.973 1.00 42.78 93 ARG A C 1
ATOM 732 O O . ARG A 1 93 ? 34.846 -15.539 -7.163 1.00 42.78 93 ARG A O 1
ATOM 739 N N . ALA A 1 94 ? 34.012 -14.788 -5.201 1.00 62.78 94 ALA A N 1
ATOM 740 C CA . ALA A 1 94 ? 32.699 -14.463 -5.733 1.00 62.78 94 ALA A CA 1
ATOM 741 C C . ALA A 1 94 ? 32.910 -13.504 -6.907 1.00 62.78 94 ALA A C 1
ATOM 743 O O . ALA A 1 94 ? 33.596 -12.490 -6.760 1.00 62.78 94 ALA A O 1
ATOM 744 N N . ALA A 1 95 ? 32.415 -13.884 -8.087 1.00 62.56 95 ALA A N 1
ATOM 745 C CA . ALA A 1 95 ? 32.463 -13.019 -9.255 1.00 62.56 95 ALA A CA 1
ATOM 746 C C . ALA A 1 95 ? 31.885 -11.644 -8.874 1.00 62.56 95 ALA A C 1
ATOM 748 O O . ALA A 1 95 ? 30.971 -11.601 -8.043 1.00 62.56 95 ALA A O 1
ATOM 749 N N . PRO A 1 96 ? 32.407 -10.539 -9.439 1.00 63.22 96 PRO A N 1
ATOM 750 C CA . PRO A 1 96 ? 31.882 -9.213 -9.145 1.00 63.22 96 PRO A CA 1
ATOM 751 C C . PRO A 1 96 ? 30.359 -9.220 -9.308 1.00 63.22 96 PRO A C 1
ATOM 753 O O . PRO A 1 96 ? 29.826 -9.686 -10.315 1.00 63.22 96 PRO A O 1
ATOM 756 N N . GLU A 1 97 ? 29.654 -8.761 -8.273 1.00 85.88 97 GLU A N 1
ATOM 757 C CA . GLU A 1 97 ? 28.186 -8.781 -8.231 1.00 85.88 97 GLU A CA 1
ATOM 758 C C . GLU A 1 97 ? 27.560 -7.787 -9.224 1.00 85.88 97 GLU A C 1
ATOM 760 O O . GLU A 1 97 ? 26.350 -7.814 -9.466 1.00 85.88 97 GLU A O 1
ATOM 765 N N . THR A 1 98 ? 28.393 -6.932 -9.821 1.00 90.25 98 THR A N 1
ATOM 766 C CA . THR A 1 98 ? 28.041 -5.919 -10.809 1.00 90.25 98 THR A CA 1
ATOM 767 C C . THR A 1 98 ? 28.426 -6.361 -12.222 1.00 90.25 98 THR A C 1
ATOM 769 O O . THR A 1 98 ? 29.482 -6.947 -12.455 1.00 90.25 98 THR A O 1
ATOM 772 N N . GLY A 1 99 ? 27.546 -6.079 -13.180 1.00 90.88 99 GLY A N 1
ATOM 773 C CA . GLY A 1 99 ? 27.781 -6.206 -14.612 1.00 90.88 99 GLY A CA 1
ATOM 774 C C . GLY A 1 99 ? 27.698 -4.837 -15.281 1.00 90.88 99 GLY A C 1
ATOM 775 O O . GLY A 1 99 ? 26.838 -4.026 -14.931 1.00 90.88 99 GLY A O 1
ATOM 776 N N . SER A 1 100 ? 28.593 -4.587 -16.236 1.00 94.06 100 SER A N 1
ATOM 777 C CA . SER A 1 100 ? 28.506 -3.403 -17.090 1.00 94.06 100 SER A CA 1
ATOM 778 C C . SER A 1 100 ? 27.395 -3.614 -18.114 1.00 94.06 100 SER A C 1
ATOM 780 O O . SER A 1 100 ? 27.322 -4.651 -18.777 1.00 94.06 100 SER A O 1
ATOM 782 N N . ASP A 1 101 ? 26.500 -2.640 -18.209 1.00 94.69 101 ASP A N 1
ATOM 783 C CA . ASP A 1 101 ? 25.479 -2.601 -19.232 1.00 94.69 101 ASP A CA 1
ATOM 784 C C . ASP A 1 101 ? 25.955 -1.755 -20.412 1.00 94.69 101 ASP A C 1
ATOM 786 O O . ASP A 1 101 ? 26.001 -0.527 -20.344 1.00 94.69 101 ASP A O 1
ATOM 790 N N . PHE A 1 102 ? 26.263 -2.421 -21.522 1.00 93.19 102 PHE A N 1
ATOM 791 C CA . PHE A 1 102 ? 26.794 -1.783 -22.724 1.00 93.19 102 PHE A CA 1
ATOM 792 C C . PHE A 1 102 ? 25.881 -0.681 -23.288 1.00 93.19 102 PHE A C 1
ATOM 794 O O . PHE A 1 102 ? 26.376 0.316 -23.803 1.00 93.19 102 PHE A O 1
ATOM 801 N N . LEU A 1 103 ? 24.554 -0.836 -23.186 1.00 92.19 103 LEU A N 1
ATOM 802 C CA . LEU A 1 103 ? 23.604 0.096 -23.805 1.00 92.19 103 LEU A CA 1
ATOM 803 C C . LEU A 1 103 ? 23.453 1.414 -23.037 1.00 92.19 103 LEU A C 1
ATOM 805 O O . LEU A 1 103 ? 23.221 2.453 -23.655 1.00 92.19 103 LEU A O 1
ATOM 809 N N . SER A 1 104 ? 23.554 1.390 -21.709 1.00 92.44 104 SER A N 1
ATOM 810 C CA . SER A 1 104 ? 23.506 2.608 -20.887 1.00 92.44 104 SER A CA 1
ATOM 811 C C . SER A 1 104 ? 24.889 3.145 -20.516 1.00 92.44 104 SER A C 1
ATOM 813 O O . SER A 1 104 ? 24.994 4.292 -20.086 1.00 92.44 104 SER A O 1
ATOM 815 N N . GLY A 1 105 ? 25.939 2.324 -20.631 1.00 94.38 105 GLY A N 1
ATOM 816 C CA . GLY A 1 105 ? 27.271 2.622 -20.102 1.00 94.38 105 GLY A CA 1
ATOM 817 C C . GLY A 1 105 ? 27.338 2.624 -18.568 1.00 94.38 105 GLY A C 1
ATOM 818 O O . GLY A 1 105 ? 28.328 3.086 -18.005 1.00 94.38 105 GLY A O 1
ATOM 819 N N . GLN A 1 106 ? 26.293 2.149 -17.879 1.00 95.62 106 GLN A N 1
ATOM 820 C CA . GLN A 1 106 ? 26.209 2.103 -16.416 1.00 95.62 106 GLN A CA 1
ATOM 821 C C . GLN A 1 106 ? 26.468 0.687 -15.891 1.00 95.62 106 GLN A C 1
ATOM 823 O O . GLN A 1 106 ? 26.350 -0.299 -16.615 1.00 95.62 106 GLN A O 1
ATOM 828 N N . ASN A 1 107 ? 26.817 0.578 -14.610 1.00 95.62 107 ASN A N 1
ATOM 829 C CA . ASN A 1 107 ? 26.950 -0.710 -13.934 1.00 95.62 107 ASN A CA 1
ATOM 830 C C . ASN A 1 107 ? 25.674 -1.005 -13.145 1.00 95.62 107 ASN A C 1
ATOM 832 O O . ASN A 1 107 ? 25.233 -0.169 -12.360 1.00 95.62 107 ASN A O 1
ATOM 836 N N . PHE A 1 108 ? 25.132 -2.207 -13.314 1.00 95.75 108 PHE A N 1
ATOM 837 C CA . PHE A 1 108 ? 23.989 -2.711 -12.550 1.00 95.75 108 PHE A CA 1
ATOM 838 C C . PHE A 1 108 ? 24.353 -4.034 -11.888 1.00 95.75 108 PHE A C 1
ATOM 840 O O . PHE A 1 108 ? 25.272 -4.725 -12.331 1.00 95.75 108 PHE A O 1
ATOM 847 N N . SER A 1 109 ? 23.634 -4.443 -10.845 1.00 94.75 109 SER A N 1
ATOM 848 C CA . SER A 1 109 ? 23.780 -5.803 -10.334 1.00 94.75 109 SER A CA 1
ATOM 849 C C . SER A 1 109 ? 23.447 -6.822 -11.426 1.00 94.75 109 SER A C 1
ATOM 851 O O . SER A 1 109 ? 22.498 -6.671 -12.202 1.00 94.75 109 SER A O 1
ATOM 853 N N . ARG A 1 110 ? 24.206 -7.922 -11.473 1.00 94.81 110 ARG A N 1
ATOM 854 C CA . ARG A 1 110 ? 23.962 -9.004 -12.442 1.00 94.81 110 ARG A CA 1
ATOM 855 C C . ARG A 1 110 ? 22.535 -9.549 -12.339 1.00 94.81 110 ARG A C 1
ATOM 857 O O . ARG A 1 110 ? 21.941 -9.959 -13.331 1.00 94.81 110 ARG A O 1
ATOM 864 N N . LYS A 1 111 ? 21.973 -9.527 -11.130 1.00 94.31 111 LYS A N 1
ATOM 865 C CA . LYS A 1 111 ? 20.599 -9.942 -10.865 1.00 94.31 111 LYS A CA 1
ATOM 866 C C . LYS A 1 111 ? 19.565 -8.984 -11.470 1.00 94.31 111 LYS A C 1
ATOM 868 O O . LYS A 1 111 ? 18.580 -9.477 -12.012 1.00 94.31 111 LYS A O 1
ATOM 873 N N . ALA A 1 112 ? 19.792 -7.667 -11.442 1.00 94.94 112 ALA A N 1
ATOM 874 C CA . ALA A 1 112 ? 18.917 -6.700 -12.112 1.00 94.94 112 ALA A CA 1
ATOM 875 C C . ALA A 1 112 ? 18.874 -6.947 -13.625 1.00 94.94 112 ALA A C 1
ATOM 877 O O . ALA A 1 112 ? 17.792 -6.998 -14.206 1.00 94.94 112 ALA A O 1
ATOM 878 N N . LEU A 1 113 ? 20.040 -7.176 -14.243 1.00 95.56 113 LEU A N 1
ATOM 879 C CA . LEU A 1 113 ? 20.149 -7.476 -15.676 1.00 95.56 113 LEU A CA 1
ATOM 880 C C . LEU A 1 113 ? 19.379 -8.752 -16.049 1.00 95.56 113 LEU A C 1
ATOM 882 O O . LEU A 1 113 ? 18.553 -8.725 -16.957 1.00 95.56 113 LEU A O 1
ATOM 886 N N . LEU A 1 114 ? 19.572 -9.839 -15.294 1.00 94.62 114 LEU A N 1
ATOM 887 C CA . LEU A 1 114 ? 18.875 -11.109 -15.534 1.00 94.62 114 LEU A CA 1
ATOM 888 C C . LEU A 1 114 ? 17.354 -10.996 -15.350 1.00 94.62 114 LEU A C 1
ATOM 890 O O . LEU A 1 114 ? 16.592 -11.554 -16.143 1.00 94.62 114 LEU A O 1
ATOM 894 N N . LEU A 1 115 ? 16.896 -10.278 -14.318 1.00 93.75 115 LEU A N 1
ATOM 895 C CA . LEU A 1 115 ? 15.466 -10.036 -14.104 1.00 93.75 115 LEU A CA 1
ATOM 896 C C . LEU A 1 115 ? 14.867 -9.215 -15.246 1.00 93.75 115 LEU A C 1
ATOM 898 O O . LEU A 1 115 ? 13.799 -9.561 -15.747 1.00 93.75 115 LEU A O 1
ATOM 902 N N . PHE A 1 116 ? 15.569 -8.178 -15.702 1.00 95.00 116 PHE A N 1
ATOM 903 C CA . PHE A 1 116 ? 15.131 -7.366 -16.832 1.00 95.00 116 PHE A CA 1
ATOM 904 C C . PHE A 1 116 ? 14.998 -8.194 -18.116 1.00 95.00 116 PHE A C 1
ATOM 906 O O . PHE A 1 116 ? 13.963 -8.134 -18.779 1.00 95.00 116 PHE A O 1
ATOM 913 N N . GLU A 1 117 ? 16.010 -8.994 -18.453 1.00 93.31 117 GLU A N 1
ATOM 914 C CA . GLU A 1 117 ? 15.995 -9.854 -19.642 1.00 93.31 117 GLU A CA 1
ATOM 915 C C . GLU A 1 117 ? 14.856 -10.879 -19.597 1.00 93.31 117 GLU A C 1
ATOM 917 O O . GLU A 1 117 ? 14.196 -11.124 -20.608 1.00 93.31 117 GLU A O 1
ATOM 922 N N . THR A 1 118 ? 14.585 -11.431 -18.412 1.00 93.31 118 THR A N 1
ATOM 923 C CA . THR A 1 118 ? 13.529 -12.430 -18.213 1.00 93.31 118 THR A CA 1
ATOM 924 C C . THR A 1 118 ? 12.130 -11.813 -18.290 1.00 93.31 118 THR A C 1
ATOM 926 O O . THR A 1 118 ? 11.233 -12.394 -18.897 1.00 93.31 118 THR A O 1
ATOM 929 N N . GLU A 1 119 ? 11.917 -10.638 -17.690 1.00 91.69 119 GLU A N 1
ATOM 930 C CA . GLU A 1 119 ? 10.590 -10.014 -17.583 1.00 91.69 119 GLU A CA 1
ATOM 931 C C . GLU A 1 119 ? 10.220 -9.137 -18.786 1.00 91.69 119 GLU A C 1
ATOM 933 O O . GLU A 1 119 ? 9.037 -8.914 -19.047 1.00 91.69 119 GLU A O 1
ATOM 938 N N . ARG A 1 120 ? 11.211 -8.601 -19.511 1.00 90.75 120 ARG A N 1
ATOM 939 C CA . ARG A 1 120 ? 11.022 -7.575 -20.553 1.00 90.75 120 ARG A CA 1
ATOM 940 C C . ARG A 1 120 ? 11.736 -7.920 -21.861 1.00 90.75 120 ARG A C 1
ATOM 942 O O . ARG A 1 120 ? 12.240 -7.033 -22.551 1.00 90.75 120 ARG A O 1
ATOM 949 N N . ASN A 1 121 ? 11.728 -9.194 -22.246 1.00 89.88 121 ASN A N 1
ATOM 950 C CA . ASN A 1 121 ? 12.319 -9.671 -23.502 1.00 89.88 121 ASN A CA 1
ATOM 951 C C . ASN A 1 121 ? 11.846 -8.889 -24.751 1.00 89.88 121 ASN A C 1
ATOM 953 O O . ASN A 1 121 ? 12.636 -8.624 -25.657 1.00 89.88 121 ASN A O 1
ATOM 957 N N . THR A 1 122 ? 10.586 -8.445 -24.784 1.00 91.31 122 THR A N 1
ATOM 958 C CA . THR A 1 122 ? 10.026 -7.637 -25.878 1.00 91.31 122 THR A CA 1
ATOM 959 C C . THR A 1 122 ? 10.696 -6.272 -26.008 1.00 91.31 122 THR A C 1
ATOM 961 O O . THR A 1 122 ? 10.925 -5.812 -27.125 1.00 91.31 122 THR A O 1
ATOM 964 N N . LEU A 1 123 ? 11.069 -5.635 -24.894 1.00 90.25 123 LEU A N 1
ATOM 965 C CA . LEU A 1 123 ? 11.728 -4.330 -24.906 1.00 90.25 123 LEU A CA 1
ATOM 966 C C . LEU A 1 123 ? 13.128 -4.426 -25.525 1.00 90.25 123 LEU A C 1
ATOM 968 O O . LEU A 1 123 ? 13.507 -3.563 -26.312 1.00 90.25 123 LEU A O 1
ATOM 972 N N . VAL A 1 124 ? 13.861 -5.507 -25.238 1.00 89.12 124 VAL A N 1
ATOM 973 C CA . VAL A 1 124 ? 15.172 -5.781 -25.852 1.00 89.12 124 VAL A CA 1
ATOM 974 C C . VAL A 1 124 ? 15.042 -5.932 -27.369 1.00 89.12 124 VAL A C 1
ATOM 976 O O . VAL A 1 124 ? 15.796 -5.309 -28.117 1.00 89.12 124 VAL A O 1
ATOM 979 N N . ALA A 1 125 ? 14.047 -6.693 -27.836 1.00 91.12 125 ALA A N 1
ATOM 980 C CA . ALA A 1 125 ? 13.788 -6.860 -29.265 1.00 91.12 125 ALA A CA 1
ATOM 981 C C . ALA A 1 125 ? 13.436 -5.527 -29.951 1.00 91.12 125 ALA A C 1
ATOM 983 O O . ALA A 1 125 ? 13.956 -5.230 -31.025 1.00 91.12 125 ALA A O 1
ATOM 984 N N . LEU A 1 126 ? 12.606 -4.691 -29.318 1.00 91.88 126 LEU A N 1
ATOM 985 C CA . LEU A 1 126 ? 12.232 -3.377 -29.852 1.00 91.88 126 LEU A CA 1
ATOM 986 C C . LEU A 1 126 ? 13.420 -2.409 -29.933 1.00 91.88 126 LEU A C 1
ATOM 988 O O . LEU A 1 126 ? 13.541 -1.676 -30.918 1.00 91.88 126 LEU A O 1
ATOM 992 N N . ILE A 1 127 ? 14.316 -2.422 -28.939 1.00 91.69 127 ILE A N 1
ATOM 993 C CA . ILE A 1 127 ? 15.560 -1.638 -28.971 1.00 91.69 127 ILE A CA 1
ATOM 994 C C . ILE A 1 127 ? 16.419 -2.074 -30.160 1.00 91.69 127 ILE A C 1
ATOM 996 O O . ILE A 1 127 ? 16.887 -1.223 -30.916 1.00 91.69 127 ILE A O 1
ATOM 1000 N N . PHE A 1 128 ? 16.580 -3.385 -30.370 1.00 93.12 128 PHE A N 1
ATOM 1001 C CA . PHE A 1 128 ? 17.362 -3.918 -31.486 1.00 93.12 128 PHE A CA 1
ATOM 1002 C C . PHE A 1 128 ? 16.767 -3.542 -32.849 1.00 93.12 128 PHE A C 1
ATOM 1004 O O . PHE A 1 128 ? 17.490 -3.085 -33.732 1.00 93.12 128 PHE A O 1
ATOM 1011 N N . VAL A 1 129 ? 15.446 -3.668 -33.018 1.00 93.44 129 VAL A N 1
ATOM 1012 C CA . VAL A 1 129 ? 14.756 -3.264 -34.255 1.00 93.44 129 VAL A CA 1
ATOM 1013 C C . VAL A 1 129 ? 14.921 -1.764 -34.509 1.00 93.44 129 VAL A C 1
ATOM 1015 O O . VAL A 1 129 ? 15.240 -1.370 -35.628 1.00 93.44 129 VAL A O 1
ATOM 1018 N N . SER A 1 130 ? 14.772 -0.927 -33.480 1.00 91.81 130 SER A N 1
ATOM 1019 C CA . SER A 1 130 ? 14.946 0.528 -33.604 1.00 91.81 130 SER A CA 1
ATOM 1020 C C . SER A 1 130 ? 16.384 0.895 -33.985 1.00 91.81 130 SER A C 1
ATOM 1022 O O . SER A 1 130 ? 16.596 1.702 -34.891 1.00 91.81 130 SER A O 1
ATOM 1024 N N . ALA A 1 131 ? 17.373 0.240 -33.366 1.00 92.56 131 ALA A N 1
ATOM 1025 C CA . ALA A 1 131 ? 18.785 0.400 -33.707 1.00 92.56 131 ALA A CA 1
ATOM 1026 C C . ALA A 1 131 ? 19.083 -0.032 -35.152 1.00 92.56 131 ALA A C 1
ATOM 1028 O O . ALA A 1 131 ? 19.812 0.658 -35.861 1.00 92.56 131 ALA A O 1
ATOM 1029 N N . LEU A 1 132 ? 18.483 -1.132 -35.620 1.00 94.69 132 LEU A N 1
ATOM 1030 C CA . LEU A 1 132 ? 18.644 -1.608 -36.994 1.00 94.69 132 LEU A CA 1
ATOM 1031 C C . LEU A 1 132 ? 18.041 -0.629 -38.010 1.00 94.69 132 LEU A C 1
ATOM 1033 O O . LEU A 1 132 ? 18.677 -0.333 -39.019 1.00 94.69 132 LEU A O 1
ATOM 1037 N N . ILE A 1 133 ? 16.848 -0.091 -37.740 1.00 92.31 133 ILE A N 1
ATOM 1038 C CA . ILE A 1 133 ? 16.210 0.927 -38.591 1.00 92.31 133 ILE A CA 1
ATOM 1039 C C . ILE A 1 133 ? 17.092 2.183 -38.664 1.00 92.31 133 ILE A C 1
ATOM 1041 O O . ILE A 1 133 ? 17.332 2.698 -39.758 1.00 92.31 133 ILE A O 1
ATOM 1045 N N . ALA A 1 134 ? 17.634 2.631 -37.526 1.00 91.75 134 ALA A N 1
ATOM 1046 C CA . ALA A 1 134 ? 18.560 3.759 -37.485 1.00 91.75 134 ALA A CA 1
ATOM 1047 C C . ALA A 1 134 ? 19.831 3.478 -38.301 1.00 91.75 134 ALA A C 1
ATOM 1049 O O . ALA A 1 134 ? 20.244 4.307 -39.109 1.00 91.75 134 ALA A O 1
ATOM 1050 N N . PHE A 1 135 ? 20.418 2.288 -38.148 1.00 94.06 135 PHE A N 1
ATOM 1051 C CA . PHE A 1 135 ? 21.610 1.867 -38.882 1.00 94.06 135 PHE A CA 1
ATOM 1052 C C . PHE A 1 135 ? 21.379 1.818 -40.400 1.00 94.06 135 PHE A C 1
ATOM 1054 O O . PHE A 1 135 ? 22.215 2.296 -41.168 1.00 94.06 135 PHE A O 1
ATOM 1061 N N . VAL A 1 136 ? 20.228 1.307 -40.851 1.00 92.31 136 VAL A N 1
ATOM 1062 C CA . VAL A 1 136 ? 19.833 1.332 -42.271 1.00 92.31 136 VAL A CA 1
ATOM 1063 C C . VAL A 1 136 ? 19.673 2.772 -42.771 1.00 92.31 136 VAL A C 1
ATOM 1065 O O . VAL A 1 136 ? 20.113 3.088 -43.875 1.00 92.31 136 VAL A O 1
ATOM 1068 N N . GLY A 1 137 ? 19.107 3.665 -41.953 1.00 88.81 137 GLY A N 1
ATOM 1069 C CA . GLY A 1 137 ? 19.044 5.097 -42.252 1.00 88.81 137 GLY A CA 1
ATOM 1070 C C . GLY A 1 137 ? 20.432 5.721 -42.436 1.00 88.81 137 GLY A C 1
ATOM 1071 O O . GLY A 1 137 ? 20.691 6.340 -43.465 1.00 88.81 137 GLY A O 1
ATOM 1072 N N . ILE A 1 138 ? 21.352 5.496 -41.489 1.00 91.62 138 ILE A N 1
ATOM 1073 C CA . ILE A 1 138 ? 22.733 6.021 -41.529 1.00 91.62 138 ILE A CA 1
ATOM 1074 C C . ILE A 1 138 ? 23.486 5.496 -42.751 1.00 91.62 138 ILE A C 1
ATOM 1076 O O . ILE A 1 138 ? 24.062 6.275 -43.507 1.00 91.62 138 ILE A O 1
ATOM 1080 N N . THR A 1 139 ? 23.481 4.179 -42.962 1.00 92.06 139 THR A N 1
ATOM 1081 C CA . THR A 1 139 ? 24.186 3.553 -44.092 1.00 92.06 139 THR A CA 1
ATOM 1082 C C . THR A 1 139 ? 23.615 3.998 -45.434 1.00 92.06 139 THR A C 1
ATOM 1084 O O . THR A 1 139 ? 24.382 4.266 -46.357 1.00 92.06 139 THR A O 1
ATOM 1087 N N . GLY A 1 140 ? 22.293 4.159 -45.533 1.00 88.25 140 GLY A N 1
ATOM 1088 C CA . GLY A 1 140 ? 21.640 4.717 -46.711 1.00 88.25 140 GLY A CA 1
ATOM 1089 C C . GLY A 1 140 ? 22.072 6.157 -47.001 1.00 88.25 140 GLY A C 1
ATOM 1090 O O . GLY A 1 140 ? 22.432 6.464 -48.139 1.00 88.25 140 GLY A O 1
ATOM 1091 N N . LEU A 1 141 ? 22.090 7.017 -45.976 1.00 89.56 141 LEU A N 1
ATOM 1092 C CA . LEU A 1 141 ? 22.521 8.412 -46.110 1.00 89.56 141 LEU A CA 1
ATOM 1093 C C . LEU A 1 141 ? 23.998 8.511 -46.510 1.00 89.56 141 LEU A C 1
ATOM 1095 O O . LEU A 1 141 ? 24.332 9.280 -47.408 1.00 89.56 141 LEU A O 1
ATOM 1099 N N . LEU A 1 142 ? 24.871 7.703 -45.900 1.00 89.62 142 LEU A N 1
ATOM 1100 C CA . LEU A 1 142 ? 26.293 7.633 -46.253 1.00 89.62 142 LEU A CA 1
ATOM 1101 C C . LEU A 1 142 ? 26.495 7.155 -47.694 1.00 89.62 142 LEU A C 1
ATOM 1103 O O . LEU A 1 142 ? 27.271 7.757 -48.433 1.00 89.62 142 LEU A O 1
ATOM 1107 N N . TYR A 1 143 ? 25.775 6.111 -48.113 1.00 87.94 143 TYR A N 1
ATOM 1108 C CA . TYR A 1 143 ? 25.835 5.607 -49.484 1.00 87.94 143 TYR A CA 1
ATOM 1109 C C . TYR A 1 143 ? 25.415 6.679 -50.493 1.00 87.94 143 TYR A C 1
ATOM 1111 O O . TYR A 1 143 ? 26.104 6.892 -51.490 1.00 87.94 143 TYR A O 1
ATOM 1119 N N . ASN A 1 144 ? 24.328 7.402 -50.210 1.00 85.06 144 ASN A N 1
ATOM 1120 C CA . ASN A 1 144 ? 23.882 8.507 -51.052 1.00 85.06 144 ASN A CA 1
ATOM 1121 C C . ASN A 1 144 ? 24.881 9.671 -51.060 1.00 85.06 144 ASN A C 1
ATOM 1123 O O . ASN A 1 144 ? 25.148 10.217 -52.126 1.00 85.06 144 ASN A O 1
ATOM 1127 N N . ALA A 1 145 ? 25.484 10.021 -49.923 1.00 85.44 145 ALA A N 1
ATOM 1128 C CA . ALA A 1 145 ? 26.498 11.073 -49.854 1.00 85.44 145 ALA A CA 1
ATOM 1129 C C . ALA A 1 145 ? 27.740 10.728 -50.695 1.00 85.44 145 ALA A C 1
ATOM 1131 O O . ALA A 1 145 ? 28.171 11.532 -51.519 1.00 85.44 145 ALA A O 1
ATOM 1132 N N . VAL A 1 146 ? 28.274 9.510 -50.553 1.00 85.94 146 VAL A N 1
ATOM 1133 C CA . VAL A 1 146 ? 29.426 9.035 -51.340 1.00 85.94 146 VAL A CA 1
ATOM 1134 C C . VAL A 1 146 ? 29.070 8.924 -52.824 1.00 85.94 146 VAL A C 1
ATOM 1136 O O . VAL A 1 146 ? 29.851 9.342 -53.678 1.00 85.94 146 VAL A O 1
ATOM 1139 N N . GLY A 1 147 ? 27.878 8.412 -53.142 1.00 81.44 147 GLY A N 1
ATOM 1140 C CA . GLY A 1 147 ? 27.384 8.309 -54.513 1.00 81.44 147 GLY A CA 1
ATOM 1141 C C . GLY A 1 147 ? 27.255 9.669 -55.197 1.00 81.44 147 GLY A C 1
ATOM 1142 O O . GLY A 1 147 ? 27.658 9.809 -56.347 1.00 81.44 147 GLY A O 1
ATOM 1143 N N . GLN A 1 148 ? 26.768 10.691 -54.488 1.00 78.75 148 GLN A N 1
ATOM 1144 C CA . GLN A 1 148 ? 26.703 12.062 -55.004 1.00 78.75 148 GLN A CA 1
ATOM 1145 C C . GLN A 1 148 ? 28.102 12.626 -55.275 1.00 78.75 148 GLN A C 1
ATOM 1147 O O . GLN A 1 148 ? 28.337 13.154 -56.358 1.00 78.75 148 GLN A O 1
ATOM 1152 N N . VAL A 1 149 ? 29.057 12.447 -54.356 1.00 76.44 149 VAL A N 1
ATOM 1153 C CA . VAL A 1 149 ? 30.453 12.883 -54.561 1.00 76.44 149 VAL A CA 1
ATOM 1154 C C . VAL A 1 149 ? 31.086 12.193 -55.777 1.00 76.44 149 VAL A C 1
ATOM 1156 O O . VAL A 1 149 ? 31.768 12.846 -56.563 1.00 76.44 149 VAL A O 1
ATOM 1159 N N . ALA A 1 150 ? 30.824 10.900 -55.982 1.00 72.06 150 ALA A N 1
ATOM 1160 C CA . ALA A 1 150 ? 31.317 10.158 -57.143 1.00 72.06 150 ALA A CA 1
ATOM 1161 C C . ALA A 1 150 ? 30.626 10.558 -58.464 1.00 72.06 150 ALA A C 1
ATOM 1163 O O . ALA A 1 150 ? 31.245 10.521 -59.524 1.00 72.06 150 ALA A O 1
ATOM 1164 N N . LEU A 1 151 ? 29.355 10.964 -58.424 1.00 64.00 151 LEU A N 1
ATOM 1165 C CA . LEU A 1 151 ? 28.625 11.447 -59.603 1.00 64.00 151 LEU A CA 1
ATOM 1166 C C . LEU A 1 151 ? 29.051 12.864 -60.008 1.00 64.00 151 LEU A C 1
ATOM 1168 O O . LEU A 1 151 ? 29.090 13.165 -61.198 1.00 64.00 151 LEU A O 1
ATOM 1172 N N . PHE A 1 152 ? 29.450 13.711 -59.052 1.00 61.66 152 PHE A N 1
ATOM 1173 C CA . PHE A 1 152 ? 30.034 15.027 -59.342 1.00 61.66 152 PHE A CA 1
ATOM 1174 C C . PHE A 1 152 ? 31.331 14.946 -60.162 1.00 61.66 152 PHE A C 1
ATOM 1176 O O . PHE A 1 152 ? 31.676 15.905 -60.850 1.00 61.66 152 PHE A O 1
ATOM 1183 N N . THR A 1 153 ? 32.035 13.811 -60.138 1.00 63.16 153 THR A N 1
ATOM 1184 C CA . THR A 1 153 ? 33.269 13.610 -60.912 1.00 63.16 153 THR A CA 1
ATOM 1185 C C . THR A 1 153 ? 33.039 12.952 -62.276 1.00 63.16 153 THR A C 1
ATOM 1187 O O . THR A 1 153 ? 33.990 12.828 -63.047 1.00 63.16 153 THR A O 1
ATOM 1190 N N . THR A 1 154 ? 31.801 12.569 -62.624 1.00 61.81 154 THR A N 1
ATOM 1191 C CA . THR A 1 154 ? 31.468 11.953 -63.923 1.00 61.81 154 THR A CA 1
ATOM 1192 C C . THR A 1 154 ? 30.569 12.868 -64.775 1.00 61.81 154 THR A C 1
ATOM 1194 O O . THR A 1 154 ? 29.366 12.971 -64.520 1.00 61.81 154 THR A O 1
ATOM 1197 N N . PRO A 1 155 ? 31.101 13.526 -65.825 1.00 60.75 155 PRO A N 1
ATOM 1198 C CA . PRO A 1 155 ? 30.310 14.393 -66.697 1.00 60.75 155 PRO A CA 1
ATOM 1199 C C . PRO A 1 155 ? 29.186 13.615 -67.404 1.00 60.75 155 PRO A C 1
ATOM 1201 O O . PRO A 1 155 ? 29.447 12.647 -68.114 1.00 60.75 155 PRO A O 1
ATOM 1204 N N . GLY A 1 156 ? 27.934 14.057 -67.240 1.00 68.31 156 GLY A N 1
ATOM 1205 C CA . GLY A 1 156 ? 26.777 13.563 -68.004 1.00 68.31 156 GLY A CA 1
ATOM 1206 C C . GLY A 1 156 ? 25.738 12.739 -67.231 1.00 68.31 156 GLY A C 1
ATOM 1207 O O . GLY A 1 156 ? 24.691 12.419 -67.799 1.00 68.31 156 GLY A O 1
ATOM 1208 N N . ALA A 1 157 ? 25.953 12.428 -65.950 1.00 61.91 157 ALA A N 1
ATOM 1209 C CA . ALA A 1 157 ? 24.943 11.753 -65.134 1.00 61.91 157 ALA A CA 1
ATOM 1210 C C . ALA A 1 157 ? 23.864 12.740 -64.644 1.00 61.91 157 ALA A C 1
ATOM 1212 O O . ALA A 1 157 ? 24.152 13.684 -63.912 1.00 61.91 157 ALA A O 1
ATOM 1213 N N . LYS A 1 158 ? 22.600 12.530 -65.038 1.00 61.50 158 LYS A N 1
ATOM 1214 C CA . LYS A 1 158 ? 21.462 13.310 -64.519 1.00 61.50 158 LYS A CA 1
ATOM 1215 C C . LYS A 1 158 ? 20.944 12.678 -63.219 1.00 61.50 158 LYS A C 1
ATOM 1217 O O . LYS A 1 158 ? 20.625 11.487 -63.238 1.00 61.50 158 LYS A O 1
ATOM 1222 N N . PRO A 1 159 ? 20.810 13.431 -62.113 1.00 60.53 159 PRO A N 1
ATOM 1223 C CA . PRO A 1 159 ? 20.211 12.914 -60.888 1.00 60.53 159 PRO A CA 1
ATOM 1224 C C . PRO A 1 159 ? 18.731 12.587 -61.134 1.00 60.53 159 PRO A C 1
ATOM 1226 O O . PRO A 1 159 ? 17.939 13.451 -61.506 1.00 60.53 159 PRO A O 1
ATOM 1229 N N . GLY A 1 160 ? 18.360 11.316 -60.973 1.00 59.75 160 GLY A N 1
ATOM 1230 C CA . GLY A 1 160 ? 16.972 10.872 -61.086 1.00 59.75 160 GLY A CA 1
ATOM 1231 C C . GLY A 1 160 ? 16.135 11.353 -59.896 1.00 59.75 160 GLY A C 1
ATOM 1232 O O . GLY A 1 160 ? 16.628 11.415 -58.768 1.00 59.75 160 GLY A O 1
ATOM 1233 N N . ILE A 1 161 ? 14.856 11.656 -60.136 1.00 55.16 161 ILE A N 1
ATOM 1234 C CA . ILE A 1 161 ? 13.858 12.063 -59.122 1.00 55.16 161 ILE A CA 1
ATOM 1235 C C . ILE A 1 161 ? 13.699 11.009 -57.998 1.00 55.16 161 ILE A C 1
ATOM 1237 O O . ILE A 1 161 ? 13.346 11.353 -56.870 1.00 55.16 161 ILE A O 1
ATOM 1241 N N . ASP A 1 162 ? 14.083 9.754 -58.254 1.00 68.00 162 ASP A N 1
ATOM 1242 C CA . ASP A 1 162 ? 14.165 8.664 -57.267 1.00 68.00 162 ASP A CA 1
ATOM 1243 C C . ASP A 1 162 ? 15.116 8.973 -56.085 1.00 68.00 162 ASP A C 1
ATOM 1245 O O . ASP A 1 162 ? 14.978 8.406 -54.997 1.00 68.00 162 ASP A O 1
ATOM 1249 N N . SER A 1 163 ? 16.061 9.906 -56.264 1.00 73.00 163 SER A N 1
ATOM 1250 C CA . SER A 1 163 ? 17.039 10.293 -55.236 1.00 73.00 163 SER A CA 1
ATOM 1251 C C . SER A 1 163 ? 16.412 11.005 -54.034 1.00 73.00 163 SER A C 1
ATOM 1253 O O . SER A 1 163 ? 16.789 10.718 -52.898 1.00 73.00 163 SER A O 1
ATOM 1255 N N . LEU A 1 164 ? 15.418 11.875 -54.247 1.00 79.50 164 LEU A N 1
ATOM 1256 C CA . LEU A 1 164 ? 14.802 12.643 -53.161 1.00 79.50 164 LEU A CA 1
ATOM 1257 C C . LEU A 1 164 ? 13.904 11.761 -52.286 1.00 79.50 164 LEU A C 1
ATOM 1259 O O . LEU A 1 164 ? 13.949 11.850 -51.061 1.00 79.50 164 LEU A O 1
ATOM 1263 N N . GLN A 1 165 ? 13.136 10.854 -52.897 1.00 82.81 165 GLN A N 1
ATOM 1264 C CA . GLN A 1 165 ? 12.328 9.886 -52.150 1.00 82.81 165 GLN A CA 1
ATOM 1265 C C . GLN A 1 165 ? 13.209 8.935 -51.334 1.00 82.81 165 GLN A C 1
ATOM 1267 O O . GLN A 1 165 ? 12.925 8.693 -50.161 1.00 82.81 165 GLN A O 1
ATOM 1272 N N . SER A 1 166 ? 14.311 8.441 -51.914 1.00 82.88 166 SER A N 1
ATOM 1273 C CA . SER A 1 166 ? 15.272 7.613 -51.180 1.00 82.88 166 SER A CA 1
ATOM 1274 C C . SER A 1 166 ? 15.901 8.367 -50.006 1.00 82.88 166 SER A C 1
ATOM 1276 O O . SER A 1 166 ? 16.053 7.782 -48.935 1.00 82.88 166 SER A O 1
ATOM 1278 N N . LEU A 1 167 ? 16.252 9.645 -50.188 1.00 86.38 167 LEU A N 1
ATOM 1279 C CA . LEU A 1 167 ? 16.819 10.479 -49.128 1.00 86.38 167 LEU A CA 1
ATOM 1280 C C . LEU A 1 167 ? 15.817 10.674 -47.982 1.00 86.38 167 LEU A C 1
ATOM 1282 O O . LEU A 1 167 ? 16.167 10.476 -46.821 1.00 86.38 167 LEU A O 1
ATOM 1286 N N . LEU A 1 168 ? 14.559 10.993 -48.304 1.00 88.19 168 LEU A N 1
ATOM 1287 C CA . LEU A 1 168 ? 13.500 11.173 -47.310 1.00 88.19 168 LEU A CA 1
ATOM 1288 C C . LEU A 1 168 ? 13.218 9.890 -46.524 1.00 88.19 168 LEU A C 1
ATOM 1290 O O . LEU A 1 168 ? 13.062 9.952 -45.306 1.00 88.19 168 LEU A O 1
ATOM 1294 N N . ILE A 1 169 ? 13.193 8.727 -47.182 1.00 86.81 169 ILE A N 1
ATOM 1295 C CA . ILE A 1 169 ? 12.987 7.435 -46.508 1.00 86.81 169 ILE A CA 1
ATOM 1296 C C . ILE A 1 169 ? 14.137 7.142 -45.539 1.00 86.81 169 ILE A C 1
ATOM 1298 O O . ILE A 1 169 ? 13.892 6.740 -44.404 1.00 86.81 169 ILE A O 1
ATOM 1302 N N . GLN A 1 170 ? 15.385 7.366 -45.953 1.00 90.31 170 GLN A N 1
ATOM 1303 C CA . GLN A 1 170 ? 16.556 7.110 -45.109 1.00 90.31 170 GLN A CA 1
ATOM 1304 C C . GLN A 1 170 ? 16.656 8.092 -43.940 1.00 90.31 170 GLN A C 1
ATOM 1306 O O . GLN A 1 170 ? 16.926 7.672 -42.816 1.00 90.31 170 GLN A O 1
ATOM 1311 N N . ALA A 1 171 ? 16.379 9.377 -44.180 1.00 90.62 171 ALA A N 1
ATOM 1312 C CA . ALA A 1 171 ? 16.303 10.384 -43.129 1.00 90.62 171 ALA A CA 1
ATOM 1313 C C . ALA A 1 171 ? 15.189 10.049 -42.125 1.00 90.62 171 ALA A C 1
ATOM 1315 O O . ALA A 1 171 ? 15.416 10.083 -40.919 1.00 90.62 171 ALA A O 1
ATOM 1316 N N . SER A 1 172 ? 14.015 9.635 -42.610 1.00 90.12 172 SER A N 1
ATOM 1317 C CA . SER A 1 172 ? 12.903 9.205 -41.754 1.00 90.12 172 SER A CA 1
ATOM 1318 C C . SER A 1 172 ? 13.260 7.960 -40.943 1.00 90.12 172 SER A C 1
ATOM 1320 O O . SER A 1 172 ? 12.966 7.905 -39.754 1.00 90.12 172 SER A O 1
ATOM 1322 N N . ALA A 1 173 ? 13.933 6.977 -41.549 1.00 90.56 173 ALA A N 1
ATOM 1323 C CA . ALA A 1 173 ? 14.409 5.787 -40.848 1.00 90.56 173 ALA A CA 1
ATOM 1324 C C . ALA A 1 173 ? 15.424 6.144 -39.751 1.00 90.56 173 ALA A C 1
ATOM 1326 O O . ALA A 1 173 ? 15.299 5.666 -38.627 1.00 90.56 173 ALA A O 1
ATOM 1327 N N . LEU A 1 174 ? 16.380 7.035 -40.034 1.00 93.50 174 LEU A N 1
ATOM 1328 C CA . LEU A 1 174 ? 17.326 7.516 -39.029 1.00 93.50 174 LEU A CA 1
ATOM 1329 C C . LEU A 1 174 ? 16.613 8.223 -37.870 1.00 93.50 174 LEU A C 1
ATOM 1331 O O . LEU A 1 174 ? 16.877 7.906 -36.713 1.00 93.50 174 LEU A O 1
ATOM 1335 N N . LEU A 1 175 ? 15.689 9.139 -38.166 1.00 93.31 175 LEU A N 1
ATOM 1336 C CA . LEU A 1 175 ? 14.965 9.891 -37.141 1.00 93.31 175 LEU A CA 1
ATOM 1337 C C . LEU A 1 175 ? 14.070 8.984 -36.290 1.00 93.31 175 LEU A C 1
ATOM 1339 O O . LEU A 1 175 ? 14.159 9.017 -35.065 1.00 93.31 175 LEU A O 1
ATOM 1343 N N . LEU A 1 176 ? 13.246 8.141 -36.918 1.00 92.31 176 LEU A N 1
ATOM 1344 C CA . LEU A 1 176 ? 12.325 7.245 -36.213 1.00 92.31 176 LEU A CA 1
ATOM 1345 C C . LEU A 1 176 ? 13.073 6.150 -35.447 1.00 92.31 176 LEU A C 1
ATOM 1347 O O . LEU A 1 176 ? 12.756 5.885 -34.288 1.00 92.31 176 LEU A O 1
ATOM 1351 N N . GLY A 1 177 ? 14.081 5.536 -36.072 1.00 91.75 177 GLY A N 1
ATOM 1352 C CA . GLY A 1 177 ? 14.916 4.519 -35.439 1.00 91.75 177 GLY A CA 1
ATOM 1353 C C . GLY A 1 177 ? 15.736 5.092 -34.285 1.00 91.75 177 GLY A C 1
ATOM 1354 O O . GLY A 1 177 ? 15.771 4.502 -33.208 1.00 91.75 177 GLY A O 1
ATOM 1355 N N . GLY A 1 178 ? 16.337 6.269 -34.477 1.00 92.94 178 GLY A N 1
ATOM 1356 C CA . GLY A 1 178 ? 17.108 6.969 -33.452 1.00 92.94 178 GLY A CA 1
ATOM 1357 C C . GLY A 1 178 ? 16.241 7.381 -32.266 1.00 92.94 178 GLY A C 1
ATOM 1358 O O . GLY A 1 178 ? 16.545 7.020 -31.132 1.00 92.94 178 GLY A O 1
ATOM 1359 N N . PHE A 1 179 ? 15.120 8.065 -32.513 1.00 94.25 179 PHE A N 1
ATOM 1360 C CA . PHE A 1 179 ? 14.180 8.469 -31.463 1.00 94.25 179 PHE A CA 1
ATOM 1361 C C . PHE A 1 179 ? 13.619 7.262 -30.699 1.00 94.25 179 PHE A C 1
ATOM 1363 O O . PHE A 1 179 ? 13.611 7.256 -29.466 1.00 94.25 179 PHE A O 1
ATOM 1370 N N . GLY A 1 180 ? 13.214 6.209 -31.418 1.00 92.25 180 GLY A N 1
ATOM 1371 C CA . GLY A 1 180 ? 12.774 4.952 -30.817 1.00 92.25 180 GLY A CA 1
ATOM 1372 C C . GLY A 1 180 ? 13.859 4.331 -29.939 1.00 92.25 180 GLY A C 1
ATOM 1373 O O . GLY A 1 180 ? 13.595 3.991 -28.788 1.00 92.25 180 GLY A O 1
ATOM 1374 N N . PHE A 1 181 ? 15.096 4.255 -30.434 1.00 94.12 181 PHE A N 1
ATOM 1375 C CA . PHE A 1 181 ? 16.227 3.721 -29.682 1.00 94.12 181 PHE A CA 1
ATOM 1376 C C . PHE A 1 181 ? 16.495 4.513 -28.397 1.00 94.12 181 PHE A C 1
ATOM 1378 O O . PHE A 1 181 ? 16.553 3.911 -27.326 1.00 94.12 181 PHE A O 1
ATOM 1385 N N . PHE A 1 182 ? 16.605 5.844 -28.467 1.00 94.25 182 PHE A N 1
ATOM 1386 C CA . PHE A 1 182 ? 16.896 6.670 -27.290 1.00 94.25 182 PHE A CA 1
ATOM 1387 C C . PHE A 1 182 ? 15.789 6.590 -26.236 1.00 94.25 182 PHE A C 1
ATOM 1389 O O . PHE A 1 182 ? 16.087 6.399 -25.057 1.00 94.25 182 PHE A O 1
ATOM 1396 N N . ASN A 1 183 ? 14.518 6.641 -26.644 1.00 94.19 183 ASN A N 1
ATOM 1397 C CA . ASN A 1 183 ? 13.396 6.533 -25.711 1.00 94.19 183 ASN A CA 1
ATOM 1398 C C . ASN A 1 183 ? 13.305 5.150 -25.062 1.00 94.19 183 ASN A C 1
ATOM 1400 O O . ASN A 1 183 ? 13.105 5.041 -23.851 1.00 94.19 183 ASN A O 1
ATOM 1404 N N . LEU A 1 184 ? 13.454 4.077 -25.847 1.00 93.81 184 LEU A N 1
ATOM 1405 C CA . LEU A 1 184 ? 13.399 2.714 -25.320 1.00 93.81 184 LEU A CA 1
ATOM 1406 C C . LEU A 1 184 ? 14.610 2.408 -24.430 1.00 93.81 184 LEU A C 1
ATOM 1408 O O . LEU A 1 184 ? 14.446 1.770 -23.390 1.00 93.81 184 LEU A O 1
ATOM 1412 N N . ASN A 1 185 ? 15.803 2.897 -24.787 1.00 94.06 185 ASN A N 1
ATOM 1413 C CA . ASN A 1 185 ? 17.002 2.756 -23.961 1.00 94.06 185 ASN A CA 1
ATOM 1414 C C . ASN A 1 185 ? 16.901 3.569 -22.660 1.00 94.06 185 ASN A C 1
ATOM 1416 O O . ASN A 1 185 ? 17.284 3.072 -21.600 1.00 94.06 185 ASN A O 1
ATOM 1420 N N . GLY A 1 186 ? 16.323 4.774 -22.709 1.00 94.06 186 GLY A N 1
ATOM 1421 C CA . GLY A 1 186 ? 16.012 5.578 -21.525 1.00 94.06 186 GLY A CA 1
ATOM 1422 C C . GLY A 1 186 ? 15.068 4.841 -20.573 1.00 94.06 186 GLY A C 1
ATOM 1423 O O . GLY A 1 186 ? 15.418 4.610 -19.416 1.00 94.06 186 GLY A O 1
ATOM 1424 N N . ARG A 1 187 ? 13.932 4.342 -21.088 1.00 93.75 187 ARG A N 1
ATOM 1425 C CA . ARG A 1 187 ? 12.978 3.518 -20.318 1.00 93.75 187 ARG A CA 1
ATOM 1426 C C . ARG A 1 187 ? 13.632 2.269 -19.730 1.00 93.75 187 ARG A C 1
ATOM 1428 O O . ARG A 1 187 ? 13.423 1.954 -18.564 1.00 93.75 187 ARG A O 1
ATOM 1435 N N . ARG A 1 188 ? 14.444 1.559 -20.517 1.00 94.94 188 ARG A N 1
ATOM 1436 C CA . ARG A 1 188 ? 15.202 0.391 -20.050 1.00 94.94 188 ARG A CA 1
ATOM 1437 C C . ARG A 1 188 ? 16.140 0.753 -18.899 1.00 94.94 188 ARG A C 1
ATOM 1439 O O . ARG A 1 188 ? 16.150 0.053 -17.893 1.00 94.94 188 ARG A O 1
ATOM 1446 N N . THR A 1 189 ? 16.908 1.829 -19.045 1.00 95.19 189 THR A N 1
ATOM 1447 C CA . THR A 1 189 ? 17.858 2.293 -18.025 1.00 95.19 189 THR A CA 1
ATOM 1448 C C . THR A 1 189 ? 17.127 2.670 -16.737 1.00 95.19 189 THR A C 1
ATOM 1450 O O . THR A 1 189 ? 17.555 2.276 -15.658 1.00 95.19 189 THR A O 1
ATOM 1453 N N . SER A 1 190 ? 15.987 3.355 -16.847 1.00 94.38 190 SER A N 1
ATOM 1454 C CA . SER A 1 190 ? 15.108 3.697 -15.721 1.00 94.38 190 SER A CA 1
ATOM 1455 C C . SER A 1 190 ? 14.606 2.446 -14.982 1.00 94.38 190 SER A C 1
ATOM 1457 O O . SER A 1 190 ? 14.790 2.308 -13.772 1.00 94.38 190 SER A O 1
ATOM 1459 N N . ILE A 1 191 ? 14.100 1.449 -15.722 1.00 94.00 191 ILE A N 1
ATOM 1460 C CA . ILE A 1 191 ? 13.673 0.159 -15.153 1.00 94.00 191 ILE A CA 1
ATOM 1461 C C . ILE A 1 191 ? 14.840 -0.569 -14.474 1.00 94.00 191 ILE A C 1
ATOM 1463 O O . ILE A 1 191 ? 14.660 -1.124 -13.394 1.00 94.00 191 ILE A O 1
ATOM 1467 N N . LEU A 1 192 ? 16.031 -0.577 -15.080 1.00 95.88 192 LEU A N 1
ATOM 1468 C CA . LEU A 1 192 ? 17.213 -1.217 -14.500 1.00 95.88 192 LEU A CA 1
ATOM 1469 C C . LEU A 1 192 ? 17.673 -0.536 -13.211 1.00 95.88 192 LEU A C 1
ATOM 1471 O O . LEU A 1 192 ? 17.973 -1.236 -12.248 1.00 95.88 192 LEU A O 1
ATOM 1475 N N . ARG A 1 193 ? 17.668 0.803 -13.152 1.00 95.69 193 ARG A N 1
ATOM 1476 C CA . ARG A 1 193 ? 17.957 1.546 -11.913 1.00 95.69 193 ARG A CA 1
ATOM 1477 C C . ARG A 1 193 ? 16.962 1.192 -10.818 1.00 95.69 193 ARG A C 1
ATOM 1479 O O . ARG A 1 193 ? 17.370 0.927 -9.690 1.00 95.69 193 ARG A O 1
ATOM 1486 N N . ARG A 1 194 ? 15.672 1.127 -11.159 1.00 94.44 194 ARG A N 1
ATOM 1487 C CA . ARG A 1 194 ? 14.625 0.716 -10.220 1.00 94.44 194 ARG A CA 1
ATOM 1488 C C . ARG A 1 194 ? 14.836 -0.719 -9.735 1.00 94.44 194 ARG A C 1
ATOM 1490 O O . ARG A 1 194 ? 14.793 -0.954 -8.535 1.00 94.44 194 ARG A O 1
ATOM 1497 N N . LEU A 1 195 ? 15.107 -1.665 -10.635 1.00 94.88 195 LEU A N 1
ATOM 1498 C CA . LEU A 1 195 ? 15.401 -3.062 -10.287 1.00 94.88 195 LEU A CA 1
ATOM 1499 C C . LEU A 1 195 ? 16.609 -3.185 -9.358 1.00 94.88 195 LEU A C 1
ATOM 1501 O O . LEU A 1 195 ? 16.572 -3.945 -8.395 1.00 94.88 195 LEU A O 1
ATOM 1505 N N . ASP A 1 196 ? 17.676 -2.444 -9.642 1.00 95.31 196 ASP A N 1
ATOM 1506 C CA . ASP A 1 196 ? 18.888 -2.459 -8.830 1.00 95.31 196 ASP A CA 1
ATOM 1507 C C . ASP A 1 196 ? 18.638 -1.897 -7.422 1.00 95.31 196 ASP A C 1
ATOM 1509 O O . ASP A 1 196 ? 19.064 -2.489 -6.427 1.00 95.31 196 ASP A O 1
ATOM 1513 N N . ALA A 1 197 ? 17.857 -0.817 -7.326 1.00 94.38 197 ALA A N 1
ATOM 1514 C CA . ALA A 1 197 ? 17.407 -0.271 -6.051 1.00 94.38 197 ALA A CA 1
ATOM 1515 C C . ALA A 1 197 ? 16.466 -1.230 -5.295 1.00 94.38 197 ALA A C 1
ATOM 1517 O O . ALA A 1 197 ? 16.603 -1.396 -4.086 1.00 94.38 197 ALA A O 1
ATOM 1518 N N . GLU A 1 198 ? 15.554 -1.928 -5.979 1.00 94.12 198 GLU A N 1
ATOM 1519 C CA . GLU A 1 198 ? 14.727 -2.982 -5.369 1.00 94.12 198 GLU A CA 1
ATOM 1520 C C . GLU A 1 198 ? 15.601 -4.116 -4.798 1.00 94.12 198 GLU A C 1
ATOM 1522 O O . GLU A 1 198 ? 15.363 -4.591 -3.687 1.00 94.12 198 GLU A O 1
ATOM 1527 N N . ILE A 1 199 ? 16.657 -4.520 -5.511 1.00 94.31 199 ILE A N 1
ATOM 1528 C CA . ILE A 1 199 ? 17.581 -5.574 -5.068 1.00 94.31 199 ILE A CA 1
ATOM 1529 C C . ILE A 1 199 ? 18.391 -5.144 -3.840 1.00 94.31 199 ILE A C 1
ATOM 1531 O O . ILE A 1 199 ? 18.706 -5.991 -2.998 1.00 94.31 199 ILE A O 1
ATOM 1535 N N . SER A 1 200 ? 18.692 -3.851 -3.671 1.00 93.88 200 SER A N 1
ATOM 1536 C CA . SER A 1 200 ? 19.417 -3.385 -2.482 1.00 93.88 200 SER A CA 1
ATOM 1537 C C . SER A 1 200 ? 18.635 -3.595 -1.181 1.00 93.88 200 SER A C 1
ATOM 1539 O O . SER A 1 200 ? 19.246 -3.700 -0.114 1.00 93.88 200 SER A O 1
ATOM 1541 N N . PHE A 1 201 ? 17.305 -3.720 -1.259 1.00 95.50 201 PHE A N 1
ATOM 1542 C CA . PHE A 1 201 ? 16.463 -4.068 -0.115 1.00 95.50 201 PHE A CA 1
ATOM 1543 C C . PHE A 1 201 ? 16.510 -5.557 0.258 1.00 95.50 201 PHE A C 1
ATOM 1545 O O . PHE A 1 201 ? 16.323 -5.902 1.419 1.00 95.50 201 PHE A O 1
ATOM 1552 N N . GLU A 1 202 ? 16.806 -6.467 -0.673 1.00 94.06 202 GLU A N 1
ATOM 1553 C CA . GLU A 1 202 ? 16.734 -7.918 -0.417 1.00 94.06 202 GLU A CA 1
ATOM 1554 C C . GLU A 1 202 ? 17.693 -8.416 0.674 1.00 94.06 202 GLU A C 1
ATOM 1556 O O . GLU A 1 202 ? 17.465 -9.473 1.275 1.00 94.06 202 GLU A O 1
ATOM 1561 N N . ARG A 1 203 ? 18.788 -7.677 0.881 1.00 93.81 203 ARG A N 1
ATOM 1562 C CA . ARG A 1 203 ? 19.832 -7.969 1.872 1.00 93.81 203 ARG A CA 1
ATOM 1563 C C . ARG A 1 203 ? 19.524 -7.392 3.244 1.00 93.81 203 ARG A C 1
ATOM 1565 O O . ARG A 1 203 ? 20.228 -7.733 4.188 1.00 93.81 203 ARG A O 1
ATOM 1572 N N . GLN A 1 204 ? 18.529 -6.516 3.331 1.00 97.12 204 GLN A N 1
ATOM 1573 C CA . GLN A 1 204 ? 18.211 -5.829 4.565 1.00 97.12 204 GLN A CA 1
ATOM 1574 C C . GLN A 1 204 ? 17.655 -6.820 5.579 1.00 97.12 204 GLN A C 1
ATOM 1576 O O . GLN A 1 204 ? 16.811 -7.660 5.252 1.00 97.12 204 GLN A O 1
ATOM 1581 N N . GLU A 1 205 ? 18.174 -6.723 6.797 1.00 97.94 205 GLU A N 1
ATOM 1582 C CA . GLU A 1 205 ? 17.761 -7.548 7.922 1.00 97.94 205 GLU A CA 1
ATOM 1583 C C . GLU A 1 205 ? 16.662 -6.838 8.712 1.00 97.94 205 GLU A C 1
ATOM 1585 O O . GLU A 1 205 ? 16.662 -5.611 8.879 1.00 97.94 205 GLU A O 1
ATOM 1590 N N . LEU A 1 206 ? 15.722 -7.639 9.193 1.00 97.62 206 LEU A N 1
ATOM 1591 C CA . LEU A 1 206 ? 14.638 -7.231 10.068 1.00 97.62 206 LEU A CA 1
ATOM 1592 C C . LEU A 1 206 ? 14.484 -8.259 11.187 1.00 97.62 206 LEU A C 1
ATOM 1594 O O . LEU A 1 206 ? 14.717 -9.451 10.986 1.00 97.62 206 LEU A O 1
ATOM 1598 N N . GLU A 1 207 ? 14.088 -7.791 12.358 1.00 97.88 207 GLU A N 1
ATOM 1599 C CA . GLU A 1 207 ? 13.844 -8.591 13.551 1.00 97.88 207 GLU A CA 1
ATOM 1600 C C . GLU A 1 207 ? 12.338 -8.698 13.796 1.00 97.88 207 GLU A C 1
ATOM 1602 O O . GLU A 1 207 ? 11.653 -7.683 13.955 1.00 97.88 207 GLU A O 1
ATOM 1607 N N . LEU A 1 208 ? 11.813 -9.925 13.776 1.00 97.06 208 LEU A N 1
ATOM 1608 C CA . LEU A 1 208 ? 10.401 -10.198 14.041 1.00 97.06 208 LEU A CA 1
ATOM 1609 C C . LEU A 1 208 ? 10.070 -9.968 15.519 1.00 97.06 208 LEU A C 1
ATOM 1611 O O . LEU A 1 208 ? 10.788 -10.431 16.401 1.00 97.06 208 LEU A O 1
ATOM 1615 N N . GLN A 1 209 ? 8.939 -9.314 15.782 1.00 95.06 209 GLN A N 1
ATOM 1616 C CA . GLN A 1 209 ? 8.459 -9.006 17.133 1.00 95.06 209 GLN A CA 1
ATOM 1617 C C . GLN A 1 209 ? 7.474 -10.065 17.645 1.00 95.06 209 GLN A C 1
ATOM 1619 O O . GLN A 1 209 ? 6.473 -9.759 18.288 1.00 95.06 209 GLN A O 1
ATOM 1624 N N . ASP A 1 210 ? 7.741 -11.334 17.343 1.00 89.56 210 ASP A N 1
ATOM 1625 C CA . ASP A 1 210 ? 6.923 -12.491 17.727 1.00 89.56 210 ASP A CA 1
ATOM 1626 C C . ASP A 1 210 ? 7.289 -13.069 19.109 1.00 89.56 210 ASP A C 1
ATOM 1628 O O . ASP A 1 210 ? 6.830 -14.149 19.476 1.00 89.56 210 ASP A O 1
ATOM 1632 N N . GLY A 1 211 ? 8.124 -12.355 19.872 1.00 88.06 211 GLY A N 1
ATOM 1633 C CA . GLY A 1 211 ? 8.658 -12.774 21.170 1.00 88.06 211 GLY A CA 1
ATOM 1634 C C . GLY A 1 211 ? 9.935 -13.617 21.086 1.00 88.06 211 GLY A C 1
ATOM 1635 O O . GLY A 1 211 ? 10.616 -13.766 22.097 1.00 88.06 211 GLY A O 1
ATOM 1636 N N . ILE A 1 212 ? 10.296 -14.132 19.902 1.00 91.44 212 ILE A N 1
ATOM 1637 C CA . ILE A 1 212 ? 11.527 -14.913 19.692 1.00 91.44 212 ILE A CA 1
ATOM 1638 C C . ILE A 1 212 ? 12.685 -14.002 19.257 1.00 91.44 212 ILE A C 1
ATOM 1640 O O . ILE A 1 212 ? 13.843 -14.321 19.523 1.00 91.44 212 ILE A O 1
ATOM 1644 N N . GLY A 1 213 ? 12.388 -12.876 18.596 1.00 89.12 213 GLY A N 1
ATOM 1645 C CA . GLY A 1 213 ? 13.414 -11.959 18.080 1.00 89.12 213 GLY A CA 1
ATOM 1646 C C . GLY A 1 213 ? 14.152 -12.544 16.874 1.00 89.12 213 GLY A C 1
ATOM 1647 O O . GLY A 1 213 ? 15.362 -12.380 16.710 1.00 89.12 213 GLY A O 1
ATOM 1648 N N . LEU A 1 214 ? 13.449 -13.314 16.034 1.00 94.75 214 LEU A N 1
ATOM 1649 C CA . LEU A 1 214 ? 14.077 -13.971 14.894 1.00 94.75 214 LEU A CA 1
ATOM 1650 C C . LEU A 1 214 ? 14.468 -12.936 13.831 1.00 94.75 214 LEU A C 1
ATOM 1652 O O . LEU A 1 214 ? 13.613 -12.304 13.206 1.00 94.75 214 LEU A O 1
ATOM 1656 N N . VAL A 1 215 ? 15.773 -12.820 13.583 1.00 97.25 215 VAL A N 1
ATOM 1657 C CA . VAL A 1 215 ? 16.314 -11.984 12.509 1.00 97.25 215 VAL A CA 1
ATOM 1658 C C . VAL A 1 215 ? 16.197 -12.718 11.175 1.00 97.25 215 VAL A C 1
ATOM 1660 O O . VAL A 1 215 ? 16.706 -13.828 11.013 1.00 97.25 215 VAL A O 1
ATOM 1663 N N . LYS A 1 216 ? 15.547 -12.078 10.204 1.00 97.50 216 LYS A N 1
ATOM 1664 C CA . LYS A 1 216 ? 15.403 -12.557 8.824 1.00 97.50 216 LYS A CA 1
ATOM 1665 C C . LYS A 1 216 ? 15.841 -11.489 7.838 1.00 97.50 216 LYS A C 1
ATOM 1667 O O . LYS A 1 216 ? 15.826 -10.298 8.141 1.00 97.50 216 LYS A O 1
ATOM 1672 N N . LYS A 1 217 ? 16.195 -11.904 6.628 1.00 97.50 217 LYS A N 1
ATOM 1673 C CA . LYS A 1 217 ? 16.386 -10.994 5.498 1.00 97.50 217 LYS A CA 1
ATOM 1674 C C . LYS A 1 217 ? 15.064 -10.772 4.787 1.00 97.50 217 LYS A C 1
ATOM 1676 O O . LYS A 1 217 ? 14.218 -11.662 4.745 1.00 97.50 217 LYS A O 1
ATOM 1681 N N . LEU A 1 218 ? 14.912 -9.624 4.132 1.00 96.56 218 LEU A N 1
ATOM 1682 C CA . LEU A 1 218 ? 13.736 -9.359 3.298 1.00 96.56 218 LEU A CA 1
ATOM 1683 C C . LEU A 1 218 ? 13.517 -10.460 2.241 1.00 96.56 218 LEU A C 1
ATOM 1685 O O . LEU A 1 218 ? 12.387 -10.843 1.945 1.00 96.56 218 LEU A O 1
ATOM 1689 N N . SER A 1 219 ? 14.606 -11.011 1.700 1.00 95.50 219 SER A N 1
ATOM 1690 C CA . SER A 1 219 ? 14.560 -12.125 0.748 1.00 95.50 219 SER A CA 1
ATOM 1691 C C . SER A 1 219 ? 13.957 -13.421 1.307 1.00 95.50 219 SER A C 1
ATOM 1693 O O . SER A 1 219 ? 13.428 -14.198 0.512 1.00 95.50 219 SER A O 1
ATOM 1695 N N . ASP A 1 220 ? 13.948 -13.625 2.627 1.00 96.69 220 ASP A N 1
ATOM 1696 C CA . ASP A 1 220 ? 13.364 -14.810 3.274 1.00 96.69 220 ASP A CA 1
ATOM 1697 C C . ASP A 1 220 ? 11.825 -14.768 3.300 1.00 96.69 220 ASP A C 1
ATOM 1699 O O . ASP A 1 220 ? 11.168 -15.795 3.477 1.00 96.69 220 ASP A O 1
ATOM 1703 N N . PHE A 1 221 ? 11.227 -13.589 3.089 1.00 95.38 221 PHE A N 1
ATOM 1704 C CA . PHE A 1 221 ? 9.770 -13.421 3.001 1.00 95.38 221 PHE A CA 1
ATOM 1705 C C . PHE A 1 221 ? 9.220 -13.712 1.603 1.00 95.38 221 PHE A C 1
ATOM 1707 O O . PHE A 1 221 ? 8.006 -13.806 1.407 1.00 95.38 221 PHE A O 1
ATOM 1714 N N . LYS A 1 222 ? 10.099 -13.919 0.616 1.00 93.50 222 LYS A N 1
ATOM 1715 C CA . LYS A 1 222 ? 9.677 -14.337 -0.720 1.00 93.50 222 LYS A CA 1
ATOM 1716 C C . LYS A 1 222 ? 8.892 -15.638 -0.626 1.00 93.50 222 LYS A C 1
ATOM 1718 O O . LYS A 1 222 ? 9.267 -16.560 0.087 1.00 93.50 222 LYS A O 1
ATOM 1723 N N . SER A 1 223 ? 7.804 -15.709 -1.376 1.00 91.50 223 SER A N 1
ATOM 1724 C CA . SER A 1 223 ? 6.767 -16.744 -1.409 1.00 91.50 223 SER A CA 1
ATOM 1725 C C . SER A 1 223 ? 5.896 -16.886 -0.156 1.00 91.50 223 SER A C 1
ATOM 1727 O O . SER A 1 223 ? 4.792 -17.414 -0.278 1.00 91.50 223 SER A O 1
ATOM 1729 N N . THR A 1 224 ? 6.318 -16.378 1.006 1.00 93.75 224 THR A N 1
ATOM 1730 C CA . THR A 1 224 ? 5.597 -16.560 2.274 1.00 93.75 224 THR A CA 1
ATOM 1731 C C . THR A 1 224 ? 4.711 -15.364 2.608 1.00 93.75 224 THR A C 1
ATOM 1733 O O . THR A 1 224 ? 3.500 -15.535 2.767 1.00 93.75 224 THR A O 1
ATOM 1736 N N . SER A 1 225 ? 5.275 -14.155 2.612 1.00 95.31 225 SER A N 1
ATOM 1737 C CA . SER A 1 225 ? 4.578 -12.935 3.028 1.00 95.31 225 SER A CA 1
ATOM 1738 C C . SER A 1 225 ? 4.934 -11.734 2.153 1.00 95.31 225 SER A C 1
ATOM 1740 O O . SER A 1 225 ? 6.008 -11.652 1.562 1.00 95.31 225 SER A O 1
ATOM 1742 N N . SER A 1 226 ? 4.003 -10.793 2.049 1.00 96.38 226 SER A N 1
ATOM 1743 C CA . SER A 1 226 ? 4.295 -9.435 1.597 1.00 96.38 226 SER A CA 1
ATOM 1744 C C . SER A 1 226 ? 4.930 -8.654 2.752 1.00 96.38 226 SER A C 1
ATOM 1746 O O . SER A 1 226 ? 4.706 -8.981 3.919 1.00 96.38 226 SER A O 1
ATOM 1748 N N . VAL A 1 227 ? 5.701 -7.616 2.447 1.00 97.75 227 VAL A N 1
ATOM 1749 C CA . VAL A 1 227 ? 6.369 -6.787 3.460 1.00 97.75 227 VAL A CA 1
ATOM 1750 C C . VAL A 1 227 ? 6.031 -5.323 3.226 1.00 97.75 227 VAL A C 1
ATOM 1752 O O . VAL A 1 227 ? 6.200 -4.834 2.113 1.00 97.75 227 VAL A O 1
ATOM 1755 N N . LEU A 1 228 ? 5.554 -4.635 4.261 1.00 98.12 228 LEU A N 1
ATOM 1756 C CA . LEU A 1 228 ? 5.228 -3.209 4.247 1.00 98.12 228 LEU A CA 1
ATOM 1757 C C . LEU A 1 228 ? 6.201 -2.469 5.164 1.00 98.12 228 LEU A C 1
ATOM 1759 O O . LEU A 1 228 ? 6.069 -2.559 6.379 1.00 98.12 228 LEU A O 1
ATOM 1763 N N . ALA A 1 229 ? 7.164 -1.734 4.616 1.00 98.06 229 ALA A N 1
ATOM 1764 C CA . ALA A 1 229 ? 8.050 -0.907 5.430 1.00 98.06 229 ALA A CA 1
ATOM 1765 C C . ALA A 1 229 ? 7.483 0.498 5.611 1.00 98.06 229 ALA A C 1
ATOM 1767 O O . ALA A 1 229 ? 7.083 1.126 4.631 1.00 98.06 229 ALA A O 1
ATOM 1768 N N . LEU A 1 230 ? 7.489 0.983 6.852 1.00 97.88 230 LEU A N 1
ATOM 1769 C CA . LEU A 1 230 ? 7.051 2.320 7.235 1.00 97.88 230 LEU A CA 1
ATOM 1770 C C . LEU A 1 230 ? 8.260 3.194 7.566 1.00 97.88 230 LEU A C 1
ATOM 1772 O O . LEU A 1 230 ? 9.129 2.814 8.352 1.00 97.88 230 LEU A O 1
ATOM 1776 N N . PHE A 1 231 ? 8.278 4.384 6.981 1.00 96.50 231 PHE A N 1
ATOM 1777 C CA . PHE A 1 231 ? 9.300 5.406 7.150 1.00 96.50 231 PHE A CA 1
ATOM 1778 C C . PHE A 1 231 ? 8.627 6.672 7.677 1.00 96.50 231 PHE A C 1
ATOM 1780 O O . PHE A 1 231 ? 7.624 7.106 7.118 1.00 96.50 231 PHE A O 1
ATOM 1787 N N . GLY A 1 232 ? 9.176 7.284 8.723 1.00 94.94 232 GLY A N 1
ATOM 1788 C CA . GLY A 1 232 ? 8.720 8.579 9.234 1.00 94.94 232 GLY A CA 1
ATOM 1789 C C . GLY A 1 232 ? 9.852 9.608 9.205 1.00 94.94 232 GLY A C 1
ATOM 1790 O O . GLY A 1 232 ? 11.013 9.215 9.326 1.00 94.94 232 GLY A O 1
ATOM 1791 N N . PRO A 1 233 ? 9.551 10.910 9.060 1.00 93.12 233 PRO A N 1
ATOM 1792 C CA . PRO A 1 233 ? 10.557 11.968 9.155 1.00 93.12 233 PRO A CA 1
ATOM 1793 C C . PRO A 1 233 ? 11.024 12.169 10.604 1.00 93.12 233 PRO A C 1
ATOM 1795 O O . PRO A 1 233 ? 12.137 12.628 10.845 1.00 93.12 233 PRO A O 1
ATOM 1798 N N . SER A 1 234 ? 10.184 11.792 11.571 1.00 95.75 234 SER A N 1
ATOM 1799 C CA . SER A 1 234 ? 10.495 11.775 12.994 1.00 95.75 234 SER A CA 1
ATOM 1800 C C . SER A 1 234 ? 10.032 10.469 13.636 1.00 95.75 234 SER A C 1
ATOM 1802 O O . SER A 1 234 ? 9.118 9.792 13.155 1.00 95.75 234 SER A O 1
ATOM 1804 N N . GLN A 1 235 ? 10.642 10.134 14.772 1.00 96.00 235 GLN A N 1
ATOM 1805 C CA . GLN A 1 235 ? 10.258 8.966 15.562 1.00 96.00 235 GLN A CA 1
ATOM 1806 C C . GLN A 1 235 ? 8.809 9.066 16.074 1.00 96.00 235 GLN A C 1
ATOM 1808 O O . GLN A 1 235 ? 8.115 8.056 16.167 1.00 96.00 235 GLN A O 1
ATOM 1813 N N . ALA A 1 236 ? 8.338 10.280 16.377 1.00 95.62 236 ALA A N 1
ATOM 1814 C CA . ALA A 1 236 ? 6.979 10.521 16.857 1.00 95.62 236 ALA A CA 1
ATOM 1815 C C . ALA A 1 236 ? 5.926 10.232 15.776 1.00 95.62 236 ALA A C 1
ATOM 1817 O O . ALA A 1 236 ? 4.956 9.525 16.044 1.00 95.62 236 ALA A O 1
ATOM 1818 N N . GLU A 1 237 ? 6.144 10.704 14.546 1.00 95.00 237 GLU A N 1
ATOM 1819 C CA . GLU A 1 237 ? 5.241 10.423 13.422 1.00 95.00 237 GLU A CA 1
ATOM 1820 C C . GLU A 1 237 ? 5.234 8.940 13.044 1.00 95.00 237 GLU A C 1
ATOM 1822 O O . GLU A 1 237 ? 4.180 8.381 12.735 1.00 95.00 237 GLU A O 1
ATOM 1827 N N . LEU A 1 238 ? 6.395 8.279 13.111 1.00 96.00 238 LEU A N 1
ATOM 1828 C CA . LEU A 1 238 ? 6.487 6.837 12.900 1.00 96.00 238 LEU A CA 1
ATOM 1829 C C . LEU A 1 238 ? 5.713 6.064 13.978 1.00 96.00 238 LEU A C 1
ATOM 1831 O O . LEU A 1 238 ? 4.971 5.142 13.652 1.00 96.00 238 LEU A O 1
ATOM 1835 N N . HIS A 1 239 ? 5.836 6.454 15.251 1.00 95.56 239 HIS A N 1
ATOM 1836 C CA . HIS A 1 239 ? 5.065 5.858 16.345 1.00 95.56 239 HIS A CA 1
ATOM 1837 C C . HIS A 1 239 ? 3.558 6.028 16.159 1.00 95.56 239 HIS A C 1
ATOM 1839 O O . HIS A 1 239 ? 2.801 5.086 16.383 1.00 95.56 239 HIS A O 1
ATOM 1845 N N . GLU A 1 240 ? 3.113 7.214 15.749 1.00 93.69 240 GLU A N 1
ATOM 1846 C CA . GLU A 1 240 ? 1.702 7.471 15.476 1.00 93.69 240 GLU A CA 1
ATOM 1847 C C . GLU A 1 240 ? 1.194 6.601 14.317 1.00 93.69 240 GLU A C 1
ATOM 1849 O O . GLU A 1 240 ? 0.159 5.948 14.437 1.00 93.69 240 GLU A O 1
ATOM 1854 N N . ALA A 1 241 ? 1.964 6.506 13.229 1.00 95.31 241 ALA A N 1
ATOM 1855 C CA . ALA A 1 241 ? 1.639 5.645 12.097 1.00 95.31 241 ALA A CA 1
ATOM 1856 C C . ALA A 1 241 ? 1.592 4.157 12.477 1.00 95.31 241 ALA A C 1
ATOM 1858 O O . ALA A 1 241 ? 0.718 3.433 12.008 1.00 95.31 241 ALA A O 1
ATOM 1859 N N . LEU A 1 242 ? 2.494 3.698 13.346 1.00 96.19 242 LEU A N 1
ATOM 1860 C CA . LEU A 1 242 ? 2.495 2.325 13.852 1.00 96.19 242 LEU A CA 1
ATOM 1861 C C . LEU A 1 242 ? 1.268 2.027 14.720 1.00 96.19 242 LEU A C 1
ATOM 1863 O O . LEU A 1 242 ? 0.697 0.948 14.596 1.00 96.19 242 LEU A O 1
ATOM 1867 N N . ARG A 1 243 ? 0.821 2.979 15.550 1.00 93.50 243 ARG A N 1
ATOM 1868 C CA . ARG A 1 243 ? -0.429 2.841 16.322 1.00 93.50 243 ARG A CA 1
ATOM 1869 C C . ARG A 1 243 ? -1.656 2.786 15.417 1.00 93.50 243 ARG A C 1
ATOM 1871 O O . ARG A 1 243 ? -2.576 2.016 15.669 1.00 93.50 243 ARG A O 1
ATOM 1878 N N . GLU A 1 244 ? -1.673 3.566 14.338 1.00 93.56 244 GLU A N 1
ATOM 1879 C CA . GLU A 1 244 ? -2.725 3.449 13.323 1.00 93.56 244 GLU A CA 1
ATOM 1880 C C . GLU A 1 244 ? -2.655 2.097 12.589 1.00 93.56 244 GLU A C 1
ATOM 1882 O O . GLU A 1 244 ? -3.692 1.482 12.349 1.00 93.56 244 GLU A O 1
ATOM 1887 N N . ALA A 1 245 ? -1.455 1.589 12.286 1.00 96.06 245 ALA A N 1
ATOM 1888 C CA . ALA A 1 245 ? -1.269 0.278 11.662 1.00 96.06 245 ALA A CA 1
ATOM 1889 C C . ALA A 1 245 ? -1.677 -0.882 12.587 1.00 96.06 245 ALA A C 1
ATOM 1891 O O . ALA A 1 245 ? -2.157 -1.907 12.103 1.00 96.06 245 ALA A O 1
ATOM 1892 N N . GLU A 1 246 ? -1.532 -0.737 13.905 1.00 94.88 246 GLU A N 1
ATOM 1893 C CA . GLU A 1 246 ? -1.929 -1.739 14.903 1.00 94.88 246 GLU A CA 1
ATOM 1894 C C . GLU A 1 246 ? -3.430 -2.063 14.852 1.00 94.88 246 GLU A C 1
ATOM 1896 O O . GLU A 1 246 ? -3.823 -3.221 15.037 1.00 94.88 246 GLU A O 1
ATOM 1901 N N . ALA A 1 247 ? -4.267 -1.083 14.487 1.00 93.88 247 ALA A N 1
ATOM 1902 C CA . ALA A 1 247 ? -5.699 -1.285 14.242 1.00 93.88 247 ALA A CA 1
ATOM 1903 C C . ALA A 1 247 ? -5.997 -2.355 13.177 1.00 93.88 247 ALA A C 1
ATOM 1905 O O . ALA A 1 247 ? -7.073 -2.953 13.163 1.00 93.88 247 ALA A O 1
ATOM 1906 N N . TYR A 1 248 ? -5.020 -2.635 12.317 1.00 95.69 248 TYR A N 1
ATOM 1907 C CA . TYR A 1 248 ? -5.096 -3.604 11.236 1.00 95.69 248 TYR A CA 1
ATOM 1908 C C . TYR A 1 248 ? -4.263 -4.864 11.506 1.00 95.69 248 TYR A C 1
ATOM 1910 O O . TYR A 1 248 ? -4.120 -5.687 10.604 1.00 95.69 248 TYR A O 1
ATOM 1918 N N . ARG A 1 249 ? -3.729 -5.079 12.720 1.00 94.38 249 ARG A N 1
ATOM 1919 C CA . ARG A 1 249 ? -2.829 -6.213 13.034 1.00 94.38 249 ARG A CA 1
ATOM 1920 C C . ARG A 1 249 ? -3.357 -7.573 12.573 1.00 94.38 249 ARG A C 1
ATOM 1922 O O . ARG A 1 249 ? -2.626 -8.361 11.973 1.00 94.38 249 ARG A O 1
ATOM 1929 N N . ARG A 1 250 ? -4.655 -7.833 12.758 1.00 91.38 250 ARG A N 1
ATOM 1930 C CA . ARG A 1 250 ? -5.297 -9.075 12.294 1.00 91.38 250 ARG A CA 1
ATOM 1931 C C . ARG A 1 250 ? -5.438 -9.121 10.770 1.00 91.38 250 ARG A C 1
ATOM 1933 O O . ARG A 1 250 ? -5.273 -10.185 10.171 1.00 91.38 250 ARG A O 1
ATOM 1940 N N . ARG A 1 251 ? -5.666 -7.974 10.124 1.00 93.50 251 ARG A N 1
ATOM 1941 C CA . ARG A 1 251 ? -5.732 -7.826 8.658 1.00 93.50 251 ARG A CA 1
ATOM 1942 C C . ARG A 1 251 ? -4.379 -8.053 8.003 1.00 93.50 251 ARG A C 1
ATOM 1944 O O . ARG A 1 251 ? -4.321 -8.748 6.986 1.00 93.50 251 ARG A O 1
ATOM 1951 N N . TRP A 1 252 ? -3.299 -7.563 8.611 1.00 95.12 252 TRP A N 1
ATOM 1952 C CA . TRP A 1 252 ? -1.928 -7.836 8.179 1.00 95.12 252 TRP A CA 1
ATOM 1953 C C . TRP A 1 252 ? -1.642 -9.334 8.207 1.00 95.12 252 TRP A C 1
ATOM 1955 O O . TRP A 1 252 ? -1.334 -9.920 7.168 1.00 95.12 252 TRP A O 1
ATOM 1965 N N . SER A 1 253 ? -1.877 -9.986 9.348 1.00 92.44 253 SER A N 1
ATOM 1966 C CA . SER A 1 253 ? -1.679 -11.431 9.505 1.00 92.44 253 SER A CA 1
ATOM 1967 C C . SER A 1 253 ? -2.514 -12.260 8.525 1.00 92.44 253 SER A C 1
ATOM 1969 O O . SER A 1 253 ? -2.011 -13.203 7.906 1.00 92.44 253 SER A O 1
ATOM 1971 N N . THR A 1 254 ? -3.784 -11.898 8.325 1.00 89.81 254 THR A N 1
ATOM 1972 C CA . THR A 1 254 ? -4.685 -12.633 7.421 1.00 89.81 254 THR A CA 1
ATOM 1973 C C . THR A 1 254 ? -4.260 -12.479 5.958 1.00 89.81 254 THR A C 1
ATOM 1975 O O . THR A 1 254 ? -4.211 -13.468 5.220 1.00 89.81 254 THR A O 1
ATOM 1978 N N . SER A 1 255 ? -3.835 -11.277 5.561 1.00 91.12 255 SER A N 1
ATOM 1979 C CA . SER A 1 255 ? -3.317 -10.986 4.213 1.00 91.12 255 SER A CA 1
ATOM 1980 C C . SER A 1 255 ? -1.900 -11.540 3.988 1.00 91.12 255 SER A C 1
ATOM 1982 O O . SER A 1 255 ? -1.417 -11.618 2.853 1.00 91.12 255 SER A O 1
ATOM 1984 N N . GLY A 1 256 ? -1.229 -11.987 5.055 1.00 93.56 256 GLY A N 1
ATOM 1985 C CA . GLY A 1 256 ? 0.170 -12.403 5.023 1.00 93.56 256 GLY A CA 1
ATOM 1986 C C . GLY A 1 256 ? 1.090 -11.222 4.727 1.00 93.56 256 GLY A C 1
ATOM 1987 O O . GLY A 1 256 ? 1.944 -11.328 3.853 1.00 93.56 256 GLY A O 1
ATOM 1988 N N . ILE A 1 257 ? 0.857 -10.091 5.390 1.00 96.44 257 ILE A N 1
ATOM 1989 C CA . ILE A 1 257 ? 1.688 -8.888 5.346 1.00 96.44 257 ILE A CA 1
ATOM 1990 C C . ILE A 1 257 ? 2.438 -8.788 6.676 1.00 96.44 257 ILE A C 1
ATOM 1992 O O . ILE A 1 257 ? 1.830 -8.917 7.736 1.00 96.44 257 ILE A O 1
ATOM 1996 N N . VAL A 1 258 ? 3.744 -8.539 6.608 1.00 97.81 258 VAL A N 1
ATOM 1997 C CA . VAL A 1 258 ? 4.566 -8.158 7.762 1.00 97.81 258 VAL A CA 1
ATOM 1998 C C . VAL A 1 258 ? 4.880 -6.672 7.655 1.00 97.81 258 VAL A C 1
ATOM 2000 O O . VAL A 1 258 ? 5.439 -6.226 6.651 1.00 97.81 258 VAL A O 1
ATOM 2003 N N . VAL A 1 259 ? 4.509 -5.905 8.674 1.00 98.25 259 VAL A N 1
ATOM 2004 C CA . VAL A 1 259 ? 4.801 -4.475 8.777 1.00 98.25 259 VAL A CA 1
ATOM 2005 C C . VAL A 1 259 ? 6.180 -4.302 9.405 1.00 98.25 259 VAL A C 1
ATOM 2007 O O . VAL A 1 259 ? 6.463 -4.882 10.446 1.00 98.25 259 VAL A O 1
ATOM 2010 N N . VAL A 1 260 ? 7.049 -3.516 8.777 1.00 98.44 260 VAL A N 1
ATOM 2011 C CA . VAL A 1 260 ? 8.417 -3.251 9.232 1.00 98.44 260 VAL A CA 1
ATOM 2012 C C . VAL A 1 260 ? 8.529 -1.787 9.632 1.00 98.44 260 VAL A C 1
ATOM 2014 O O . VAL A 1 260 ? 8.353 -0.901 8.798 1.00 98.44 260 VAL A O 1
ATOM 2017 N N . SER A 1 261 ? 8.866 -1.521 10.891 1.00 98.25 261 SER A N 1
ATOM 2018 C CA . SER A 1 261 ? 9.256 -0.180 11.332 1.00 98.25 261 SER A CA 1
ATOM 2019 C C . SER A 1 261 ? 10.708 0.103 10.956 1.00 98.25 261 SER A C 1
ATOM 2021 O O . SER A 1 261 ? 11.605 -0.636 11.369 1.00 98.25 261 SER A O 1
ATOM 2023 N N . VAL A 1 262 ? 10.963 1.186 10.218 1.00 97.81 262 VAL A N 1
ATOM 2024 C CA . VAL A 1 262 ? 12.323 1.677 9.923 1.00 97.81 262 VAL A CA 1
ATOM 2025 C C . VAL A 1 262 ? 12.763 2.693 10.986 1.00 97.81 262 VAL A C 1
ATOM 2027 O O . VAL A 1 262 ? 13.189 3.805 10.694 1.00 97.81 262 VAL A O 1
ATOM 2030 N N . GLY A 1 263 ? 12.601 2.317 12.252 1.00 96.81 263 GLY A N 1
ATOM 2031 C CA . GLY A 1 263 ? 12.928 3.120 13.428 1.00 96.81 263 GLY A CA 1
ATOM 2032 C C . GLY A 1 263 ? 12.682 2.330 14.711 1.00 96.81 263 GLY A C 1
ATOM 2033 O O . GLY A 1 263 ? 12.456 1.117 14.669 1.00 96.81 263 GLY A O 1
ATOM 2034 N N . ALA A 1 264 ? 12.726 2.995 15.867 1.00 97.06 264 ALA A N 1
ATOM 2035 C CA . ALA A 1 264 ? 12.353 2.335 17.120 1.00 97.06 264 ALA A CA 1
ATOM 2036 C C . ALA A 1 264 ? 10.855 1.975 17.127 1.00 97.06 264 ALA A C 1
ATOM 2038 O O . ALA A 1 264 ? 10.049 2.593 16.425 1.00 97.06 264 ALA A O 1
ATOM 2039 N N . LEU A 1 265 ? 10.485 0.944 17.882 1.00 96.56 265 LEU A N 1
ATOM 2040 C CA . LEU A 1 265 ? 9.085 0.591 18.091 1.00 96.56 265 LEU A CA 1
ATOM 2041 C C . LEU A 1 265 ? 8.532 1.295 19.337 1.00 96.56 265 LEU A C 1
ATOM 2043 O O . LEU A 1 265 ? 9.273 1.476 20.307 1.00 96.56 265 LEU A O 1
ATOM 2047 N N . PRO A 1 266 ? 7.236 1.656 19.353 1.00 94.75 266 PRO A N 1
ATOM 2048 C CA . PRO A 1 266 ? 6.567 2.066 20.578 1.00 94.75 266 PRO A CA 1
ATOM 2049 C C . PRO A 1 266 ? 6.614 0.946 21.625 1.00 94.75 266 PRO A C 1
ATOM 2051 O O . PRO A 1 266 ? 6.408 -0.225 21.303 1.00 94.75 266 PRO A O 1
ATOM 2054 N N . SER A 1 267 ? 6.822 1.304 22.892 1.00 91.94 267 SER A N 1
ATOM 2055 C CA . SER A 1 267 ? 6.782 0.344 23.997 1.00 91.94 267 SER A CA 1
ATOM 2056 C C . SER A 1 267 ? 5.448 -0.404 24.048 1.00 91.94 267 SER A C 1
ATOM 2058 O O . SER A 1 267 ? 4.387 0.209 23.932 1.00 91.94 267 SER A O 1
ATOM 2060 N N . GLY A 1 268 ? 5.508 -1.718 24.268 1.00 89.44 268 GLY A N 1
ATOM 2061 C CA . GLY A 1 268 ? 4.328 -2.581 24.383 1.00 89.44 268 GLY A CA 1
ATOM 2062 C C . GLY A 1 268 ? 3.731 -3.039 23.050 1.00 89.44 268 GLY A C 1
ATOM 2063 O O . GLY A 1 268 ? 2.812 -3.850 23.062 1.00 89.44 268 GLY A O 1
ATOM 2064 N N . MET A 1 269 ? 4.258 -2.574 21.914 1.00 92.06 269 MET A N 1
ATOM 2065 C CA . MET A 1 269 ? 3.821 -3.030 20.599 1.00 92.06 269 MET A CA 1
ATOM 2066 C C . MET A 1 269 ? 4.578 -4.296 20.184 1.00 92.06 269 MET A C 1
ATOM 2068 O O . MET A 1 269 ? 5.805 -4.342 20.239 1.00 92.06 269 MET A O 1
ATOM 2072 N N . GLY A 1 270 ? 3.849 -5.316 19.734 1.00 92.25 270 GLY A N 1
ATOM 2073 C CA . GLY A 1 270 ? 4.430 -6.580 19.291 1.00 92.25 270 GLY A CA 1
ATOM 2074 C C . GLY A 1 270 ? 3.432 -7.461 18.546 1.00 92.25 270 GLY A C 1
ATOM 2075 O O . GLY A 1 270 ? 2.264 -7.112 18.357 1.00 92.25 270 GLY A O 1
ATOM 2076 N N . GLY A 1 271 ? 3.910 -8.618 18.102 1.00 92.25 271 GLY A N 1
ATOM 2077 C CA . GLY A 1 271 ? 3.132 -9.636 17.411 1.00 92.25 271 GLY A CA 1
ATOM 2078 C C . GLY A 1 271 ? 3.773 -10.090 16.103 1.00 92.25 271 GLY A C 1
ATOM 2079 O O . GLY A 1 271 ? 4.620 -9.420 15.519 1.00 92.25 271 GLY A O 1
ATOM 2080 N N . SER A 1 272 ? 3.307 -11.232 15.596 1.00 94.00 272 SER A N 1
ATOM 2081 C CA . SER A 1 272 ? 3.808 -11.853 14.358 1.00 94.00 272 SER A CA 1
ATOM 2082 C C . SER A 1 272 ? 3.586 -11.021 13.086 1.00 94.00 272 SER A C 1
ATOM 2084 O O . SER A 1 272 ? 4.172 -11.316 12.045 1.00 94.00 272 SER A O 1
ATOM 2086 N N . TRP A 1 273 ? 2.747 -9.986 13.163 1.00 95.50 273 TRP A N 1
ATOM 2087 C CA . TRP A 1 273 ? 2.489 -9.032 12.087 1.00 95.50 273 TRP A CA 1
ATOM 2088 C C . TRP A 1 273 ? 3.557 -7.935 11.984 1.00 95.50 273 TRP A C 1
ATOM 2090 O O . TRP A 1 273 ? 3.603 -7.248 10.965 1.00 95.50 273 TRP A O 1
ATOM 2100 N N . LEU A 1 274 ? 4.385 -7.752 13.019 1.00 97.62 274 LEU A N 1
ATOM 2101 C CA . LEU A 1 274 ? 5.294 -6.620 13.167 1.00 97.62 274 LEU A CA 1
ATOM 2102 C C . LEU A 1 274 ? 6.758 -7.065 13.193 1.00 97.62 274 LEU A C 1
ATOM 2104 O O . LEU A 1 274 ? 7.133 -8.086 13.771 1.00 97.62 274 LEU A O 1
ATOM 2108 N N . ALA A 1 275 ? 7.601 -6.243 12.587 1.00 98.12 275 ALA A N 1
ATOM 2109 C CA . ALA A 1 275 ? 9.041 -6.376 12.588 1.00 98.1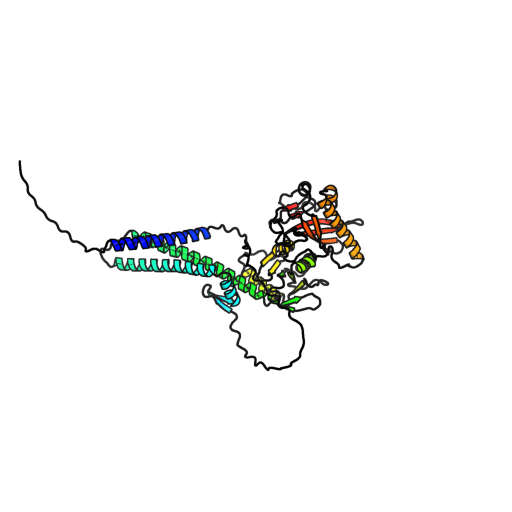2 275 ALA A CA 1
ATOM 2110 C C . ALA A 1 275 ? 9.716 -5.010 12.734 1.00 98.12 275 ALA A C 1
ATOM 2112 O O . ALA A 1 275 ? 9.130 -3.963 12.445 1.00 98.12 275 ALA A O 1
ATOM 2113 N N . GLN A 1 276 ? 10.983 -5.032 13.125 1.00 98.25 276 GLN A N 1
ATOM 2114 C CA . GLN A 1 276 ? 11.829 -3.852 13.218 1.00 98.25 276 GLN A CA 1
ATOM 2115 C C . GLN A 1 276 ? 13.016 -3.972 12.265 1.00 98.25 276 GLN A C 1
ATOM 2117 O O . GLN A 1 276 ? 13.637 -5.029 12.167 1.00 98.25 276 GLN A O 1
ATOM 2122 N N . ALA A 1 277 ? 13.353 -2.897 11.559 1.00 98.25 277 ALA A N 1
ATOM 2123 C CA . ALA A 1 277 ? 14.582 -2.832 10.781 1.00 98.25 277 ALA A CA 1
ATOM 2124 C C . ALA A 1 277 ? 15.804 -2.906 11.710 1.00 98.25 277 ALA A C 1
ATOM 2126 O O . ALA A 1 277 ? 15.927 -2.110 12.638 1.00 98.25 277 ALA A O 1
ATOM 2127 N N . LYS A 1 278 ? 16.733 -3.827 11.430 1.00 97.94 278 LYS A N 1
ATOM 2128 C CA . LYS A 1 278 ? 17.947 -4.001 12.244 1.00 97.94 278 LYS A CA 1
ATOM 2129 C C . LYS A 1 278 ? 18.981 -2.890 12.023 1.00 97.94 278 LYS A C 1
ATOM 2131 O O . LYS A 1 278 ? 19.684 -2.507 12.949 1.00 97.94 278 LYS A O 1
ATOM 2136 N N . ASP A 1 279 ? 19.062 -2.377 10.795 1.00 97.81 279 ASP A N 1
ATOM 2137 C CA . ASP A 1 279 ? 19.891 -1.225 10.409 1.00 97.81 279 ASP A CA 1
ATOM 2138 C C . ASP A 1 279 ? 19.000 -0.175 9.717 1.00 97.81 279 ASP A C 1
ATOM 2140 O O . ASP A 1 279 ? 18.883 -0.179 8.485 1.00 97.81 279 ASP A O 1
ATOM 2144 N N . PRO A 1 280 ? 18.316 0.699 10.483 1.00 97.31 280 PRO A N 1
ATOM 2145 C CA . PRO A 1 280 ? 17.430 1.718 9.921 1.00 97.31 280 PRO A CA 1
ATOM 2146 C C . PRO A 1 280 ? 18.114 2.608 8.871 1.00 97.31 280 PRO A C 1
ATOM 2148 O O . PRO A 1 280 ? 17.501 2.946 7.857 1.00 97.31 280 PRO A O 1
ATOM 2151 N N . ASP A 1 281 ? 19.403 2.916 9.042 1.00 97.38 281 ASP A N 1
ATOM 2152 C CA . ASP A 1 281 ? 20.150 3.760 8.108 1.00 97.38 281 ASP A CA 1
ATOM 2153 C C . ASP A 1 281 ? 20.365 3.069 6.754 1.00 97.38 281 ASP A C 1
ATOM 2155 O O . ASP A 1 281 ? 20.282 3.709 5.701 1.00 97.38 281 ASP A O 1
ATOM 2159 N N . ALA A 1 282 ? 20.619 1.757 6.731 1.00 96.75 282 ALA A N 1
ATOM 2160 C CA . ALA A 1 282 ? 20.718 1.002 5.480 1.00 96.75 282 ALA A CA 1
ATOM 2161 C C . ALA A 1 282 ? 19.385 0.922 4.726 1.00 96.75 282 ALA A C 1
ATOM 2163 O O . ALA A 1 282 ? 19.370 1.018 3.489 1.00 96.75 282 ALA A O 1
ATOM 2164 N N . TRP A 1 283 ? 18.271 0.806 5.450 1.00 97.31 283 TRP A N 1
ATOM 2165 C CA . TRP A 1 283 ? 16.929 0.890 4.876 1.00 97.31 283 TRP A CA 1
ATOM 2166 C C . TRP A 1 283 ? 16.652 2.286 4.301 1.00 97.31 283 TRP A C 1
ATOM 2168 O O . TRP A 1 283 ? 16.188 2.389 3.163 1.00 97.31 283 TRP A O 1
ATOM 2178 N N . LEU A 1 284 ? 17.002 3.359 5.021 1.00 95.69 284 LEU A N 1
ATOM 2179 C CA . LEU A 1 284 ? 16.856 4.742 4.548 1.00 95.69 284 LEU A CA 1
ATOM 2180 C C . LEU A 1 284 ? 17.697 5.019 3.297 1.00 95.69 284 LEU A C 1
ATOM 2182 O O . LEU A 1 284 ? 17.181 5.567 2.322 1.00 95.69 284 LEU A O 1
ATOM 2186 N N . ARG A 1 285 ? 18.960 4.573 3.263 1.00 95.44 285 ARG A N 1
ATOM 2187 C CA . ARG A 1 285 ? 19.813 4.670 2.064 1.00 95.44 285 ARG A CA 1
ATOM 2188 C C . ARG A 1 285 ? 19.224 3.902 0.880 1.00 95.44 285 ARG A C 1
ATOM 2190 O O . ARG A 1 285 ? 19.270 4.387 -0.249 1.00 95.44 285 ARG A O 1
ATOM 2197 N N . SER A 1 286 ? 18.669 2.713 1.118 1.00 95.62 286 SER A N 1
ATOM 2198 C CA . SER A 1 286 ? 18.012 1.920 0.068 1.00 95.62 286 SER A CA 1
ATOM 2199 C C . SER A 1 286 ? 16.756 2.620 -0.455 1.00 95.62 286 SER A C 1
ATOM 2201 O O . SER A 1 286 ? 16.554 2.685 -1.666 1.00 95.62 286 SER A O 1
ATOM 2203 N N . ARG A 1 287 ? 15.964 3.240 0.432 1.00 94.62 287 ARG A N 1
ATOM 2204 C CA . ARG A 1 287 ? 14.814 4.070 0.048 1.00 94.62 287 ARG A CA 1
ATOM 2205 C C . ARG A 1 287 ? 15.248 5.264 -0.790 1.00 94.62 287 ARG A C 1
ATOM 2207 O O . ARG A 1 287 ? 14.667 5.489 -1.840 1.00 94.62 287 ARG A O 1
ATOM 2214 N N . GLN A 1 288 ? 16.285 5.994 -0.385 1.00 93.25 288 GLN A N 1
ATOM 2215 C CA . GLN A 1 288 ? 16.804 7.125 -1.161 1.00 93.25 288 GLN A CA 1
ATOM 2216 C C . GLN A 1 288 ? 17.255 6.702 -2.565 1.00 93.25 288 GLN A C 1
ATOM 2218 O O . GLN A 1 288 ? 16.938 7.383 -3.535 1.00 93.25 288 GLN A O 1
ATOM 2223 N N . LYS A 1 289 ? 17.935 5.553 -2.694 1.00 93.44 289 LYS A N 1
ATOM 2224 C CA . LYS A 1 289 ? 18.302 4.987 -4.003 1.00 93.44 289 LYS A CA 1
ATOM 2225 C C . LYS A 1 289 ? 17.080 4.645 -4.851 1.00 93.44 289 LYS A C 1
ATOM 2227 O O . LYS A 1 289 ? 17.089 4.920 -6.046 1.00 93.44 289 LYS A O 1
ATOM 2232 N N . LEU A 1 290 ? 16.043 4.071 -4.244 1.00 93.62 290 LEU A N 1
ATOM 2233 C CA . LEU A 1 290 ? 14.797 3.745 -4.935 1.00 93.62 290 LEU A CA 1
ATOM 2234 C C . LEU A 1 290 ? 14.062 5.005 -5.401 1.00 93.62 290 LEU A C 1
ATOM 2236 O O . LEU A 1 290 ? 13.696 5.083 -6.569 1.00 93.62 290 LEU A O 1
ATOM 2240 N N . MET A 1 291 ? 13.940 6.015 -4.538 1.00 91.19 291 MET A N 1
ATOM 2241 C CA . MET A 1 291 ? 13.327 7.299 -4.890 1.00 91.19 291 MET A CA 1
ATOM 2242 C C . MET A 1 291 ? 14.117 8.026 -5.983 1.00 91.19 291 MET A C 1
ATOM 2244 O O . MET A 1 291 ? 13.517 8.601 -6.877 1.00 91.19 291 MET A O 1
ATOM 2248 N N . ALA A 1 292 ? 15.452 7.969 -5.959 1.00 91.25 292 ALA A N 1
ATOM 2249 C CA . ALA A 1 292 ? 16.291 8.545 -7.014 1.00 91.25 292 ALA A CA 1
ATOM 2250 C C . ALA A 1 292 ? 16.194 7.782 -8.348 1.00 91.25 292 ALA A C 1
ATOM 2252 O O . ALA A 1 292 ? 16.476 8.341 -9.408 1.00 91.25 292 ALA A O 1
ATOM 2253 N N . ALA A 1 293 ? 15.831 6.497 -8.303 1.00 91.38 293 ALA A N 1
ATOM 2254 C CA . ALA A 1 293 ? 15.596 5.679 -9.486 1.00 91.38 293 ALA A CA 1
ATOM 2255 C C . ALA A 1 293 ? 14.176 5.842 -10.050 1.00 91.38 293 ALA A C 1
ATOM 2257 O O . ALA A 1 293 ? 13.972 5.603 -11.240 1.00 91.38 293 ALA A O 1
ATOM 2258 N N . SER A 1 294 ? 13.207 6.226 -9.216 1.00 86.88 294 SER A N 1
ATOM 2259 C CA . SER A 1 294 ? 11.846 6.527 -9.641 1.00 86.88 294 SER A CA 1
ATOM 2260 C C . SER A 1 294 ? 11.795 7.944 -10.216 1.00 86.88 294 SER A C 1
ATOM 2262 O O . SER A 1 294 ? 12.064 8.919 -9.525 1.00 86.88 294 SER A O 1
ATOM 2264 N N . GLU A 1 295 ? 11.431 8.088 -11.490 1.00 75.94 295 GLU A N 1
ATOM 2265 C CA . GLU A 1 295 ? 11.245 9.395 -12.152 1.00 75.94 295 GLU A CA 1
ATOM 2266 C C . GLU A 1 295 ? 10.048 10.197 -11.593 1.00 75.94 295 GLU A C 1
ATOM 2268 O O . GLU A 1 295 ? 9.687 11.246 -12.127 1.00 75.94 295 GLU A O 1
ATOM 2273 N N . THR A 1 296 ? 9.406 9.722 -10.521 1.00 68.25 296 THR A N 1
ATOM 2274 C CA . THR A 1 296 ? 8.412 10.480 -9.760 1.00 68.25 296 THR A CA 1
ATOM 2275 C C . THR A 1 296 ? 9.092 11.667 -9.083 1.00 68.25 296 THR A C 1
ATOM 2277 O O . THR A 1 296 ? 9.633 11.556 -7.983 1.00 68.25 296 THR A O 1
ATOM 2280 N N . ASN A 1 297 ? 9.080 12.801 -9.785 1.00 53.38 297 ASN A N 1
ATOM 2281 C CA . ASN A 1 297 ? 9.571 14.088 -9.314 1.00 53.38 297 ASN A CA 1
ATOM 2282 C C . ASN A 1 297 ? 9.024 14.400 -7.916 1.00 53.38 297 ASN A C 1
ATOM 2284 O O . ASN A 1 297 ? 7.814 14.516 -7.736 1.00 53.38 297 ASN A O 1
ATOM 2288 N N . SER A 1 298 ? 9.947 14.536 -6.960 1.00 50.69 298 SER A N 1
ATOM 2289 C CA . SER A 1 298 ? 9.836 15.388 -5.771 1.00 50.69 298 SER A CA 1
ATOM 2290 C C . SER A 1 298 ? 8.453 15.441 -5.119 1.00 50.69 298 SER A C 1
ATOM 2292 O O . SER A 1 298 ? 7.884 16.521 -4.963 1.00 50.69 298 SER A O 1
ATOM 2294 N N . VAL A 1 299 ? 7.906 14.297 -4.709 1.00 52.97 299 VAL A N 1
ATOM 2295 C CA . VAL A 1 299 ? 6.886 14.364 -3.663 1.00 52.97 299 VAL A CA 1
ATOM 2296 C C . VAL A 1 299 ? 7.617 14.848 -2.417 1.00 52.97 299 VAL A C 1
ATOM 2298 O O . VAL A 1 299 ? 8.588 14.207 -1.995 1.00 52.97 299 VAL A O 1
ATOM 2301 N N . ASP A 1 300 ? 7.213 16.012 -1.906 1.00 59.78 300 ASP A N 1
ATOM 2302 C CA . ASP A 1 300 ? 7.758 16.613 -0.694 1.00 59.78 300 ASP A CA 1
ATOM 2303 C C . ASP A 1 300 ? 7.964 15.520 0.352 1.00 59.78 300 ASP A C 1
ATOM 2305 O O . ASP A 1 300 ? 7.042 14.795 0.715 1.00 59.78 300 ASP A O 1
ATOM 2309 N N . GLN A 1 301 ? 9.204 15.339 0.809 1.00 66.19 301 GLN A N 1
ATOM 2310 C CA . GLN A 1 301 ? 9.560 14.270 1.753 1.00 66.19 301 GLN A CA 1
ATOM 2311 C C . GLN A 1 301 ? 9.008 14.526 3.167 1.00 66.19 301 GLN A C 1
ATOM 2313 O O . GLN A 1 301 ? 9.358 13.814 4.109 1.00 66.19 301 GLN A O 1
ATOM 2318 N N . ALA A 1 302 ? 8.177 15.556 3.321 1.00 72.12 302 ALA A N 1
ATOM 2319 C CA . ALA A 1 302 ? 7.566 15.972 4.564 1.00 72.12 302 ALA A CA 1
ATOM 2320 C C . ALA A 1 302 ? 6.371 15.064 4.879 1.00 72.12 302 ALA A C 1
ATOM 2322 O O . ALA A 1 302 ? 5.220 15.399 4.618 1.00 72.12 302 ALA A O 1
ATOM 2323 N N . GLY A 1 303 ? 6.653 13.882 5.420 1.00 87.69 303 GLY A N 1
ATOM 2324 C CA . GLY A 1 303 ? 5.628 13.032 6.010 1.00 87.69 303 GLY A CA 1
ATOM 2325 C C . GLY A 1 303 ? 5.985 11.555 6.034 1.00 87.69 303 GLY A C 1
ATOM 2326 O O . GLY A 1 303 ? 7.010 11.113 5.505 1.00 87.69 303 GLY A O 1
ATOM 2327 N N . MET A 1 304 ? 5.104 10.782 6.668 1.00 93.44 304 MET A N 1
ATOM 2328 C CA . MET A 1 304 ? 5.189 9.326 6.678 1.00 93.44 304 MET A CA 1
ATOM 2329 C C . MET A 1 304 ? 5.112 8.782 5.248 1.00 93.44 304 MET A C 1
ATOM 2331 O O . MET A 1 304 ? 4.302 9.237 4.441 1.00 93.44 304 MET A O 1
ATOM 2335 N N . ALA A 1 305 ? 5.940 7.793 4.940 1.00 94.25 305 ALA A N 1
ATOM 2336 C CA . ALA A 1 305 ? 5.907 7.072 3.682 1.00 94.25 305 ALA A CA 1
ATOM 2337 C C . ALA A 1 305 ? 5.962 5.571 3.920 1.00 94.25 305 ALA A C 1
ATOM 2339 O O . ALA A 1 305 ? 6.565 5.098 4.884 1.00 94.25 305 ALA A O 1
ATOM 2340 N N . TRP A 1 306 ? 5.394 4.812 2.994 1.00 96.00 306 TRP A N 1
ATOM 2341 C CA . TRP A 1 306 ? 5.443 3.363 3.037 1.00 96.00 306 TRP A CA 1
ATOM 2342 C C . TRP A 1 306 ? 5.869 2.773 1.701 1.00 96.00 306 TRP A C 1
ATOM 2344 O O . TRP A 1 306 ? 5.653 3.354 0.637 1.00 96.00 306 TRP A O 1
ATOM 2354 N N . ILE A 1 307 ? 6.494 1.600 1.775 1.00 96.25 307 ILE A N 1
ATOM 2355 C CA . ILE A 1 307 ? 6.927 0.815 0.621 1.00 96.25 307 ILE A CA 1
ATOM 2356 C C . ILE A 1 307 ? 6.446 -0.618 0.817 1.00 96.25 307 ILE A C 1
ATOM 2358 O O . ILE A 1 307 ? 6.694 -1.227 1.857 1.00 96.25 307 ILE A O 1
ATOM 2362 N N . LEU A 1 308 ? 5.757 -1.153 -0.185 1.00 97.06 308 LEU A N 1
ATOM 2363 C CA . LEU A 1 308 ? 5.170 -2.484 -0.167 1.00 97.06 308 LEU A CA 1
ATOM 2364 C C . LEU A 1 308 ? 5.883 -3.400 -1.165 1.00 97.06 308 LEU A C 1
ATOM 2366 O O . LEU A 1 308 ? 5.838 -3.175 -2.376 1.00 97.06 308 LEU A O 1
ATOM 2370 N N . TRP A 1 309 ? 6.440 -4.502 -0.672 1.00 96.44 309 TRP A N 1
ATOM 2371 C CA . TRP A 1 309 ? 6.907 -5.622 -1.485 1.00 96.44 309 TRP A CA 1
ATOM 2372 C C . TRP A 1 309 ? 5.892 -6.762 -1.449 1.00 96.44 309 TRP A C 1
ATOM 2374 O O . TRP A 1 309 ? 5.426 -7.161 -0.383 1.00 96.44 309 TRP A O 1
ATOM 2384 N N . ASN A 1 310 ? 5.567 -7.327 -2.612 1.00 95.06 310 ASN A N 1
ATOM 2385 C CA . ASN A 1 310 ? 4.734 -8.529 -2.679 1.00 95.06 310 ASN A CA 1
ATOM 2386 C C . ASN A 1 310 ? 5.523 -9.787 -2.291 1.00 95.06 310 ASN A C 1
ATOM 2388 O O . ASN A 1 310 ? 6.745 -9.775 -2.162 1.00 95.06 310 ASN A O 1
ATOM 2392 N N . ARG A 1 311 ? 4.822 -10.925 -2.231 1.00 93.81 311 ARG A N 1
ATOM 2393 C CA . ARG A 1 311 ? 5.420 -12.260 -2.043 1.00 93.81 311 ARG A CA 1
ATOM 2394 C C . ARG A 1 311 ? 6.439 -12.645 -3.127 1.00 93.81 311 ARG A C 1
ATOM 2396 O O . ARG A 1 311 ? 7.219 -13.560 -2.922 1.00 93.81 311 ARG A O 1
ATOM 2403 N N . GLY A 1 312 ? 6.479 -11.982 -4.281 1.00 92.94 312 GLY A N 1
ATOM 2404 C CA . GLY A 1 312 ? 7.559 -12.153 -5.264 1.00 92.94 312 GLY A CA 1
ATOM 2405 C C . GLY A 1 312 ? 8.863 -11.445 -4.870 1.00 92.94 312 GLY A C 1
ATOM 2406 O O . GLY A 1 312 ? 9.883 -11.610 -5.540 1.00 92.94 312 GLY A O 1
ATOM 2407 N N . GLY A 1 313 ? 8.839 -10.653 -3.795 1.00 91.50 313 GLY A N 1
ATOM 2408 C CA . GLY A 1 313 ? 9.908 -9.745 -3.391 1.00 91.50 313 GLY A CA 1
ATOM 2409 C C . GLY A 1 313 ? 10.087 -8.574 -4.352 1.00 91.50 313 GLY A C 1
ATOM 2410 O O . GLY A 1 313 ? 11.189 -8.047 -4.459 1.00 91.50 313 GLY A O 1
ATOM 2411 N N . ARG A 1 314 ? 9.033 -8.206 -5.089 1.00 93.56 314 ARG A N 1
ATOM 2412 C CA . ARG A 1 314 ? 9.030 -7.078 -6.025 1.00 93.56 314 ARG A CA 1
ATOM 2413 C C . ARG A 1 314 ? 8.247 -5.915 -5.447 1.00 93.56 314 ARG A C 1
ATOM 2415 O O . ARG A 1 314 ? 7.219 -6.123 -4.792 1.00 93.56 314 ARG A O 1
ATOM 2422 N N . LEU A 1 315 ? 8.723 -4.704 -5.723 1.00 94.12 315 LEU A N 1
ATOM 2423 C CA . LEU A 1 315 ? 8.020 -3.492 -5.333 1.00 94.12 315 LEU A CA 1
ATOM 2424 C C . LEU A 1 315 ? 6.641 -3.472 -5.988 1.00 94.12 315 LEU A C 1
ATOM 2426 O O . LEU A 1 315 ? 6.510 -3.603 -7.204 1.00 94.12 315 LEU A O 1
ATOM 2430 N N . SER A 1 316 ? 5.624 -3.347 -5.154 1.00 93.00 316 SER A N 1
ATOM 2431 C CA . SER A 1 316 ? 4.220 -3.443 -5.537 1.00 93.00 316 SER A CA 1
ATOM 2432 C C . SER A 1 316 ? 3.505 -2.112 -5.404 1.00 93.00 316 SER A C 1
ATOM 2434 O O . SER A 1 316 ? 2.698 -1.775 -6.261 1.00 93.00 316 SER A O 1
ATOM 2436 N N . GLY A 1 317 ? 3.865 -1.332 -4.391 1.00 92.12 317 GLY A N 1
ATOM 2437 C CA . GLY A 1 317 ? 3.373 0.022 -4.217 1.00 92.12 317 GLY A CA 1
ATOM 2438 C C . GLY A 1 317 ? 4.302 0.826 -3.325 1.00 92.12 317 GLY A C 1
ATOM 2439 O O . GLY A 1 317 ? 5.042 0.271 -2.513 1.00 92.12 317 GLY A O 1
ATOM 2440 N N . GLU A 1 318 ? 4.238 2.133 -3.488 1.00 92.12 318 GLU A N 1
ATOM 2441 C CA . GLU A 1 318 ? 4.821 3.113 -2.587 1.00 92.12 318 GLU A CA 1
ATOM 2442 C C . GLU A 1 318 ? 3.854 4.291 -2.516 1.00 92.12 318 GLU A C 1
ATOM 2444 O O . GLU A 1 318 ? 3.208 4.623 -3.512 1.00 92.12 318 GLU A O 1
ATOM 2449 N N . SER A 1 319 ? 3.716 4.895 -1.343 1.00 91.75 319 SER A N 1
ATOM 2450 C CA . SER A 1 319 ? 2.944 6.126 -1.194 1.00 91.75 319 SER A CA 1
ATOM 2451 C C . SER A 1 319 ? 3.377 6.886 0.052 1.00 91.75 319 SER A C 1
ATOM 2453 O O . SER A 1 319 ? 4.160 6.401 0.875 1.00 91.75 319 SER A O 1
ATOM 2455 N N . GLN A 1 320 ? 2.850 8.095 0.176 1.00 90.50 320 GLN A N 1
ATOM 2456 C CA . GLN A 1 320 ? 2.930 8.906 1.377 1.00 90.50 320 GLN A CA 1
ATOM 2457 C C . GLN A 1 320 ? 1.612 8.853 2.155 1.00 90.50 320 GLN A C 1
ATOM 2459 O O . GLN A 1 320 ? 0.547 8.563 1.607 1.00 90.50 320 GLN A O 1
ATOM 2464 N N . GLY A 1 321 ? 1.685 9.156 3.446 1.00 89.75 321 GLY A N 1
ATOM 2465 C CA . GLY A 1 321 ? 0.535 9.204 4.338 1.00 89.75 321 GLY A CA 1
ATOM 2466 C C . GLY A 1 321 ? 0.115 7.841 4.889 1.00 89.75 321 GLY A C 1
ATOM 2467 O O . GLY A 1 321 ? 0.665 6.794 4.555 1.00 89.75 321 GLY A O 1
ATOM 2468 N N . LYS A 1 322 ? -0.873 7.873 5.788 1.00 89.25 322 LYS A N 1
ATOM 2469 C CA . LYS A 1 322 ? -1.269 6.760 6.671 1.00 89.25 322 LYS A CA 1
ATOM 2470 C C . LYS A 1 322 ? -2.491 5.974 6.175 1.00 89.25 322 LYS A C 1
ATOM 2472 O O . LYS A 1 322 ? -3.244 5.419 6.970 1.00 89.25 322 LYS A O 1
ATOM 2477 N N . ASN A 1 323 ? -2.720 5.927 4.860 1.00 89.81 323 ASN A N 1
ATOM 2478 C CA . ASN A 1 323 ? -3.889 5.247 4.297 1.00 89.81 323 ASN A CA 1
ATOM 2479 C C . ASN A 1 323 ? -3.653 3.733 4.147 1.00 89.81 323 ASN A C 1
ATOM 2481 O O . ASN A 1 323 ? -3.363 3.220 3.068 1.00 89.81 323 ASN A O 1
ATOM 2485 N N . PHE A 1 324 ? -3.753 3.017 5.264 1.00 94.44 324 PHE A N 1
ATOM 2486 C CA . PHE A 1 324 ? -3.547 1.570 5.321 1.00 94.44 324 PHE A CA 1
ATOM 2487 C C . PHE A 1 324 ? -4.649 0.758 4.634 1.00 94.44 324 PHE A C 1
ATOM 2489 O O . PHE A 1 324 ? -4.372 -0.337 4.138 1.00 94.44 324 PHE A O 1
ATOM 2496 N N . ASP A 1 325 ? -5.856 1.312 4.516 1.00 91.94 325 ASP A N 1
ATOM 2497 C CA . ASP A 1 325 ? -6.930 0.707 3.732 1.00 91.94 325 ASP A CA 1
ATOM 2498 C C . ASP A 1 325 ? -6.505 0.543 2.262 1.00 91.94 325 ASP A C 1
ATOM 2500 O O . ASP A 1 325 ? -6.678 -0.525 1.683 1.00 91.94 325 ASP A O 1
ATOM 2504 N N . GLN A 1 326 ? -5.845 1.541 1.663 1.00 87.62 326 GLN A N 1
ATOM 2505 C CA . GLN A 1 326 ? -5.330 1.423 0.289 1.00 87.62 326 GLN A CA 1
ATOM 2506 C C . GLN A 1 326 ? -4.293 0.302 0.138 1.00 87.62 326 GLN A C 1
ATOM 2508 O O . GLN A 1 326 ? -4.292 -0.412 -0.866 1.00 87.62 326 GLN A O 1
ATOM 2513 N N . VAL A 1 327 ? -3.430 0.108 1.140 1.00 92.38 327 VAL A N 1
ATOM 2514 C CA . VAL A 1 327 ? -2.448 -0.987 1.135 1.00 92.38 327 VAL A CA 1
ATOM 2515 C C . VAL A 1 327 ? -3.161 -2.342 1.135 1.00 92.38 327 VAL A C 1
ATOM 2517 O O . VAL A 1 327 ? -2.797 -3.236 0.367 1.00 92.38 327 VAL A O 1
ATOM 2520 N N . LEU A 1 328 ? -4.195 -2.496 1.966 1.00 92.38 328 LEU A N 1
ATOM 2521 C CA . LEU A 1 328 ? -4.985 -3.726 2.044 1.00 92.38 328 LEU A CA 1
ATOM 2522 C C . LEU A 1 328 ? -5.806 -3.972 0.777 1.00 92.38 328 LEU A C 1
ATOM 2524 O O . LEU A 1 328 ? -5.838 -5.111 0.314 1.00 92.38 328 LEU A O 1
ATOM 2528 N N . ALA A 1 329 ? -6.388 -2.927 0.182 1.00 87.00 329 ALA A N 1
ATOM 2529 C CA . ALA A 1 329 ? -7.083 -3.011 -1.102 1.00 87.00 329 ALA A CA 1
ATOM 2530 C C . ALA A 1 329 ? -6.141 -3.493 -2.214 1.00 87.00 329 ALA A C 1
ATOM 2532 O O . ALA A 1 329 ? -6.506 -4.339 -3.028 1.00 87.00 329 ALA A O 1
ATOM 2533 N N . PHE A 1 330 ? -4.903 -2.987 -2.224 1.00 84.44 330 PHE A N 1
ATOM 2534 C CA . PHE A 1 330 ? -3.911 -3.334 -3.236 1.00 84.44 330 PHE A CA 1
ATOM 2535 C C . PHE A 1 330 ? -3.443 -4.793 -3.131 1.00 84.44 330 PHE A C 1
ATOM 2537 O O . PHE A 1 330 ? -3.276 -5.475 -4.144 1.00 84.44 330 PHE A O 1
ATOM 2544 N N . VAL A 1 331 ? -3.186 -5.283 -1.913 1.00 86.38 331 VAL A N 1
ATOM 2545 C CA . VAL A 1 331 ? -2.703 -6.660 -1.708 1.00 86.38 331 VAL A CA 1
ATOM 2546 C C . VAL A 1 331 ? -3.835 -7.674 -1.861 1.00 86.38 331 VAL A C 1
ATOM 2548 O O . VAL A 1 331 ? -3.634 -8.733 -2.467 1.00 86.38 331 VAL A O 1
ATOM 2551 N N . GLY A 1 332 ? -5.003 -7.346 -1.307 1.00 78.50 332 GLY A N 1
ATOM 2552 C CA . GLY A 1 332 ? -6.150 -8.233 -1.177 1.00 78.50 332 GLY A CA 1
ATOM 2553 C C . GLY A 1 332 ? -5.876 -9.481 -0.330 1.00 78.50 332 GLY A C 1
ATOM 2554 O O . GLY A 1 332 ? -4.754 -9.774 0.097 1.00 78.50 332 GLY A O 1
ATOM 2555 N N . ILE A 1 333 ? -6.920 -10.276 -0.114 1.00 79.69 333 ILE A N 1
ATOM 2556 C CA . ILE A 1 333 ? -6.821 -11.604 0.488 1.00 79.69 333 ILE A CA 1
ATOM 2557 C C . ILE A 1 333 ? -7.046 -12.696 -0.556 1.00 79.69 333 ILE A C 1
ATOM 2559 O O . ILE A 1 333 ? -7.960 -12.629 -1.375 1.00 79.69 333 ILE A O 1
ATOM 2563 N N . LYS A 1 334 ? -6.222 -13.750 -0.460 1.00 70.38 334 LYS A N 1
ATOM 2564 C CA . LYS A 1 334 ? -6.388 -15.024 -1.186 1.00 70.38 334 LYS A CA 1
ATOM 2565 C C . LYS A 1 334 ? -6.824 -16.202 -0.306 1.00 70.38 334 LYS A C 1
ATOM 2567 O O . LYS A 1 334 ? -7.043 -17.288 -0.826 1.00 70.38 334 LYS A O 1
ATOM 2572 N N . LYS A 1 335 ? -6.828 -16.034 1.019 1.00 71.12 335 LYS A N 1
ATOM 2573 C CA . LYS A 1 335 ? -7.260 -17.074 1.959 1.00 71.12 335 LYS A CA 1
ATOM 2574 C C . LYS A 1 335 ? -8.782 -17.121 2.004 1.00 71.12 335 LYS A C 1
ATOM 2576 O O . LYS A 1 335 ? -9.420 -16.079 1.921 1.00 71.12 335 LYS A O 1
ATOM 2581 N N . ASP A 1 336 ? -9.320 -18.320 2.187 1.00 68.62 336 ASP A N 1
ATOM 2582 C CA . ASP A 1 336 ? -10.729 -18.492 2.510 1.00 68.62 336 ASP A CA 1
ATOM 2583 C C . ASP A 1 336 ? -11.018 -17.852 3.876 1.00 68.62 336 ASP A C 1
ATOM 2585 O O . ASP A 1 336 ? -10.403 -18.201 4.889 1.00 68.62 336 ASP A O 1
ATOM 2589 N N . LEU A 1 337 ? -11.922 -16.875 3.877 1.00 73.56 337 LEU A N 1
ATOM 2590 C CA . LEU A 1 337 ? -12.340 -16.139 5.067 1.00 73.56 337 LEU A CA 1
ATOM 2591 C C . LEU A 1 337 ? -13.371 -16.909 5.907 1.00 73.56 337 LEU A C 1
ATOM 2593 O O . LEU A 1 337 ? -13.697 -16.471 7.007 1.00 73.56 337 LEU A O 1
ATOM 2597 N N . SER A 1 338 ? -13.876 -18.049 5.419 1.00 66.81 338 SER A N 1
ATOM 2598 C CA . SER A 1 338 ? -14.894 -18.858 6.107 1.00 66.81 338 SER A CA 1
ATOM 2599 C C . SER A 1 338 ? -14.449 -19.390 7.475 1.00 66.81 338 SER A C 1
ATOM 2601 O O . SER A 1 338 ? -15.284 -19.650 8.336 1.00 66.81 338 SER A O 1
ATOM 2603 N N . ALA A 1 339 ? -13.137 -19.528 7.683 1.00 69.44 339 ALA A N 1
ATOM 2604 C CA . ALA A 1 339 ? -12.537 -20.039 8.913 1.00 69.44 339 ALA A CA 1
ATOM 2605 C C . ALA A 1 339 ? -12.229 -18.951 9.960 1.00 69.44 339 ALA A C 1
ATOM 2607 O O . ALA A 1 339 ? -11.635 -19.256 10.997 1.00 69.44 339 ALA A O 1
ATOM 2608 N N . LEU A 1 340 ? -12.560 -17.683 9.695 1.00 69.00 340 LEU A N 1
ATOM 2609 C CA . LEU A 1 340 ? -12.299 -16.608 10.649 1.00 69.00 340 LEU A CA 1
ATOM 2610 C C . LEU A 1 340 ? -13.310 -16.637 11.805 1.00 69.00 340 LEU A C 1
ATOM 2612 O O . LEU A 1 340 ? -14.500 -16.856 11.577 1.00 69.00 340 LEU A O 1
ATOM 2616 N N . PRO A 1 341 ? -12.862 -16.411 13.054 1.00 69.69 341 PRO A N 1
ATOM 2617 C CA . PRO A 1 341 ? -13.772 -16.330 14.187 1.00 69.69 341 PRO A CA 1
ATOM 2618 C C . PRO A 1 341 ? -14.693 -15.113 14.037 1.00 69.69 341 PRO A C 1
ATOM 2620 O O . PRO A 1 341 ? -14.327 -14.111 13.425 1.00 69.69 341 PRO A O 1
ATOM 2623 N N . SER A 1 342 ? -15.885 -15.162 14.633 1.00 67.94 342 SER A N 1
ATOM 2624 C CA . SER A 1 342 ? -16.824 -14.033 14.598 1.00 67.94 342 SER A CA 1
ATOM 2625 C C . SER A 1 342 ? -16.277 -12.790 15.317 1.00 67.94 342 SER A C 1
ATOM 2627 O O . SER A 1 342 ? -16.522 -11.668 14.872 1.00 67.94 342 SER A O 1
ATOM 2629 N N . ARG A 1 343 ? -15.500 -12.972 16.395 1.00 72.31 343 ARG A N 1
ATOM 2630 C CA . ARG A 1 343 ? -14.867 -11.900 17.185 1.00 72.31 343 ARG A CA 1
ATOM 2631 C C . ARG A 1 343 ? -13.459 -12.299 17.635 1.00 72.31 343 ARG A C 1
ATOM 2633 O O . ARG A 1 343 ? -13.166 -13.486 17.788 1.00 72.31 343 ARG A O 1
ATOM 2640 N N . ALA A 1 344 ? -12.585 -11.310 17.836 1.00 63.72 344 ALA A N 1
ATOM 2641 C CA . ALA A 1 344 ? -11.231 -11.541 18.337 1.00 63.72 344 ALA A CA 1
ATOM 2642 C C . ALA A 1 344 ? -11.249 -12.211 19.736 1.00 63.72 344 ALA A C 1
ATOM 2644 O O . ALA A 1 344 ? -12.018 -11.784 20.596 1.00 63.72 344 ALA A O 1
ATOM 2645 N N . PRO A 1 345 ? -10.410 -13.234 19.989 1.00 55.44 345 PRO A N 1
ATOM 2646 C CA . PRO A 1 345 ? -10.448 -14.018 21.230 1.00 55.44 345 PRO A CA 1
ATOM 2647 C C . PRO A 1 345 ? -9.731 -13.388 22.440 1.00 55.44 345 PRO A C 1
ATOM 2649 O O . PRO A 1 345 ? -9.795 -13.950 23.531 1.00 55.44 345 PRO A O 1
ATOM 2652 N N . GLU A 1 346 ? -9.038 -12.256 22.297 1.00 59.44 346 GLU A N 1
ATOM 2653 C CA . GLU A 1 346 ? -8.247 -11.685 23.396 1.00 59.44 346 GLU A CA 1
ATOM 2654 C C . GLU A 1 346 ? -9.068 -10.700 24.233 1.00 59.44 346 GLU A C 1
ATOM 2656 O O . GLU A 1 346 ? -9.424 -9.612 23.785 1.00 59.44 346 GLU A O 1
ATOM 2661 N N . LEU A 1 347 ? -9.364 -11.100 25.472 1.00 52.75 347 LEU A N 1
ATOM 2662 C CA . LEU A 1 347 ? -10.034 -10.264 26.463 1.00 52.75 347 LEU A CA 1
ATOM 2663 C C . LEU A 1 347 ? -8.993 -9.401 27.194 1.00 52.75 347 LEU A C 1
ATOM 2665 O O . LEU A 1 347 ? -8.145 -9.952 27.901 1.00 52.75 347 LEU A O 1
ATOM 2669 N N . PRO A 1 348 ? -9.051 -8.065 27.074 1.00 64.38 348 PRO A N 1
ATOM 2670 C CA . PRO A 1 348 ? -8.144 -7.176 27.786 1.00 64.38 348 PRO A CA 1
ATOM 2671 C C . PRO A 1 348 ? -8.514 -7.074 29.282 1.00 64.38 348 PRO A C 1
ATOM 2673 O O . PRO A 1 348 ? -9.432 -7.748 29.769 1.00 64.38 348 PRO A O 1
ATOM 2676 N N . SER A 1 349 ? -7.783 -6.231 30.025 1.00 66.88 349 SER A N 1
ATOM 2677 C CA . SER A 1 349 ? -8.073 -5.913 31.433 1.00 66.88 349 SER A CA 1
ATOM 2678 C C . SER A 1 349 ? -9.538 -5.503 31.641 1.00 66.88 349 SER A C 1
ATOM 2680 O O . SER A 1 349 ? -10.189 -5.012 30.720 1.00 66.88 349 SER A O 1
ATOM 2682 N N . GLU A 1 350 ? -10.069 -5.677 32.853 1.00 70.88 350 GLU A N 1
ATOM 2683 C CA . GLU A 1 350 ? -11.495 -5.461 33.154 1.00 70.88 350 GLU A CA 1
ATOM 2684 C C . GLU A 1 350 ? -12.000 -4.060 32.761 1.00 70.88 350 GLU A C 1
ATOM 2686 O O . GLU A 1 350 ? -13.047 -3.934 32.134 1.00 70.88 350 GLU A O 1
ATOM 2691 N N . THR A 1 351 ? -11.208 -3.009 32.997 1.00 66.81 351 THR A N 1
ATOM 2692 C CA . THR A 1 351 ? -11.528 -1.634 32.567 1.00 66.81 351 THR A CA 1
ATOM 2693 C C . THR A 1 351 ? -11.575 -1.485 31.044 1.00 66.81 351 THR A C 1
ATOM 2695 O O . THR A 1 351 ? -12.417 -0.770 30.506 1.00 66.81 351 THR A O 1
ATOM 2698 N N . THR A 1 352 ? -10.694 -2.184 30.328 1.00 81.94 352 THR A N 1
ATOM 2699 C CA . THR A 1 352 ? -10.673 -2.175 28.859 1.00 81.94 352 THR A CA 1
ATOM 2700 C C . THR A 1 352 ? -11.846 -2.971 28.287 1.00 81.94 352 THR A C 1
ATOM 2702 O O . THR A 1 352 ? -12.316 -2.663 27.198 1.00 81.94 352 THR A O 1
ATOM 2705 N N . ARG A 1 353 ? -12.354 -3.966 29.026 1.00 86.19 353 ARG A N 1
ATOM 2706 C CA . ARG A 1 353 ? -13.510 -4.773 28.624 1.00 86.19 353 ARG A CA 1
ATOM 2707 C C . ARG A 1 353 ? -14.792 -3.946 28.552 1.00 86.19 353 ARG A C 1
ATOM 2709 O O . ARG A 1 353 ? -15.473 -4.024 27.540 1.00 86.19 353 ARG A O 1
ATOM 2716 N N . ALA A 1 354 ? -15.069 -3.109 29.552 1.00 89.19 354 ALA A N 1
ATOM 2717 C CA . ALA A 1 354 ? -16.249 -2.238 29.533 1.00 89.19 354 ALA A CA 1
ATOM 2718 C C . ALA A 1 354 ? -16.217 -1.257 28.345 1.00 89.19 354 ALA A C 1
ATOM 2720 O O . ALA A 1 354 ? -17.167 -1.175 27.572 1.00 89.19 354 ALA A O 1
ATOM 2721 N N . ALA A 1 355 ? -15.083 -0.580 28.128 1.00 90.62 355 ALA A N 1
ATOM 2722 C CA . ALA A 1 355 ? -14.918 0.311 26.976 1.00 90.62 355 ALA A CA 1
ATOM 2723 C C . ALA A 1 355 ? -15.030 -0.439 25.634 1.00 90.62 355 ALA A C 1
ATOM 2725 O O . ALA A 1 355 ? -15.574 0.091 24.667 1.00 90.62 355 ALA A O 1
ATOM 2726 N N . LEU A 1 356 ? -14.521 -1.673 25.566 1.00 91.75 356 LEU A N 1
ATOM 2727 C CA . LEU A 1 356 ? -14.637 -2.535 24.390 1.00 91.75 356 LEU A CA 1
ATOM 2728 C C . LEU A 1 356 ? -16.098 -2.904 24.106 1.00 91.75 356 LEU A C 1
ATOM 2730 O O . LEU A 1 356 ? -16.522 -2.835 22.956 1.00 91.75 356 LEU A O 1
ATOM 2734 N N . GLU A 1 357 ? -16.865 -3.268 25.132 1.00 92.81 357 GLU A N 1
ATOM 2735 C CA . GLU A 1 357 ? -18.293 -3.582 25.016 1.00 92.81 357 GLU A CA 1
ATOM 2736 C C . GLU A 1 357 ? -19.105 -2.372 24.539 1.00 92.81 357 GLU A C 1
ATOM 2738 O O . GLU A 1 357 ? -19.950 -2.522 23.658 1.00 92.81 357 GLU A O 1
ATOM 2743 N N . GLU A 1 358 ? -18.805 -1.165 25.027 1.00 94.31 358 GLU A N 1
ATOM 2744 C CA . GLU A 1 358 ? -19.440 0.065 24.537 1.00 94.31 358 GLU A CA 1
ATOM 2745 C C . GLU A 1 358 ? -19.134 0.324 23.052 1.00 94.31 358 GLU A C 1
ATOM 2747 O O . GLU A 1 358 ? -20.044 0.599 22.269 1.00 94.31 358 GLU A O 1
ATOM 2752 N N . VAL A 1 359 ? -17.868 0.198 22.634 1.00 95.25 359 VAL A N 1
ATOM 2753 C CA . VAL A 1 359 ? -17.466 0.369 21.225 1.00 95.25 359 VAL A CA 1
ATOM 2754 C C . VAL A 1 359 ? -18.130 -0.678 20.327 1.00 95.25 359 VAL A C 1
ATOM 2756 O O . VAL A 1 359 ? -18.617 -0.347 19.243 1.00 95.25 359 VAL A O 1
ATOM 2759 N N . LEU A 1 360 ? -18.177 -1.936 20.773 1.00 95.12 360 LEU A N 1
ATOM 2760 C CA . LEU A 1 360 ? -18.843 -3.016 20.045 1.00 95.12 360 LEU A CA 1
ATOM 2761 C C . LEU A 1 360 ? -20.359 -2.806 19.977 1.00 95.12 360 LEU A C 1
ATOM 2763 O O . LEU A 1 360 ? -20.946 -3.072 18.936 1.00 95.12 360 LEU A O 1
ATOM 2767 N N . SER A 1 361 ? -20.982 -2.257 21.018 1.00 96.12 361 SER A N 1
ATOM 2768 C CA . SER A 1 361 ? -22.407 -1.912 21.007 1.00 96.12 361 SER A CA 1
ATOM 2769 C C . SER A 1 361 ? -22.737 -0.856 19.943 1.00 96.12 361 SER A C 1
ATOM 2771 O O . SER A 1 361 ? -23.697 -1.014 19.186 1.00 96.12 361 SER A O 1
ATOM 2773 N N . VAL A 1 362 ? -21.902 0.184 19.801 1.00 96.69 362 VAL A N 1
ATOM 2774 C CA . VAL A 1 362 ? -22.051 1.188 18.726 1.00 96.69 362 VAL A CA 1
ATOM 2775 C C . VAL A 1 362 ? -21.865 0.550 17.348 1.00 96.69 362 VAL A C 1
ATOM 2777 O O . VAL A 1 362 ? -22.616 0.847 16.419 1.00 96.69 362 VAL A O 1
ATOM 2780 N N . HIS A 1 363 ? -20.887 -0.347 17.209 1.00 95.81 363 HIS A N 1
ATOM 2781 C CA . HIS A 1 363 ? -20.642 -1.089 15.973 1.00 95.81 363 HIS A CA 1
ATOM 2782 C C . HIS A 1 363 ? -21.827 -1.978 15.570 1.00 95.81 363 HIS A C 1
ATO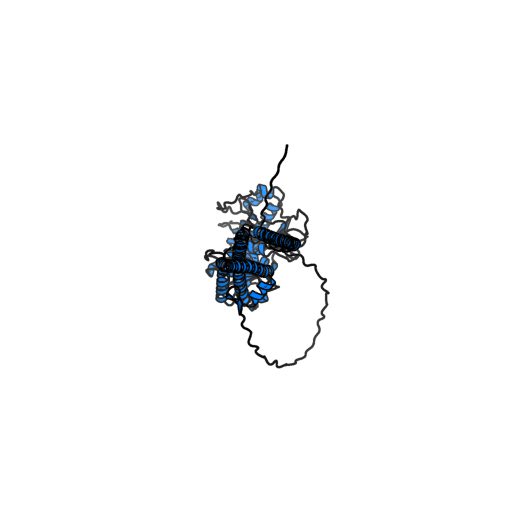M 2784 O O . HIS A 1 363 ? -22.256 -1.939 14.415 1.00 95.81 363 HIS A O 1
ATOM 2790 N N . ASP A 1 364 ? -22.354 -2.759 16.513 1.00 95.69 364 ASP A N 1
ATOM 2791 C CA . ASP A 1 364 ? -23.487 -3.655 16.295 1.00 95.69 364 ASP A CA 1
ATOM 2792 C C . ASP A 1 364 ? -24.742 -2.835 15.944 1.00 95.69 364 ASP A C 1
ATOM 2794 O O . ASP A 1 364 ? -25.381 -3.099 14.926 1.00 95.69 364 ASP A O 1
ATOM 2798 N N . SER A 1 365 ? -25.013 -1.756 16.692 1.00 96.31 365 SER A N 1
ATOM 2799 C CA . SER A 1 365 ? -26.128 -0.829 16.431 1.00 96.31 365 SER A CA 1
ATOM 2800 C C . SER A 1 365 ? -26.044 -0.183 15.045 1.00 96.31 365 SER A C 1
ATOM 2802 O O . SER A 1 365 ? -27.055 -0.057 14.354 1.00 96.31 365 SER A O 1
ATOM 2804 N N . PHE A 1 366 ? -24.838 0.198 14.606 1.00 95.25 366 PHE A N 1
ATOM 2805 C CA . PHE A 1 366 ? -24.618 0.752 13.269 1.00 95.25 366 PHE A CA 1
ATOM 2806 C C . PHE A 1 366 ? -25.001 -0.250 12.185 1.00 95.25 366 PHE A C 1
ATOM 2808 O O . PHE A 1 366 ? -25.720 0.096 11.251 1.00 95.25 366 PHE A O 1
ATOM 2815 N N . TYR A 1 367 ? -24.558 -1.501 12.310 1.00 93.50 367 TYR A N 1
ATOM 2816 C CA . TYR A 1 367 ? -24.875 -2.517 11.315 1.00 93.50 367 TYR A CA 1
ATOM 2817 C C . TYR A 1 367 ? -26.320 -2.997 11.372 1.00 93.50 367 TYR A C 1
ATOM 2819 O O . TYR A 1 367 ? -26.861 -3.366 10.332 1.00 93.50 367 TYR A O 1
ATOM 2827 N N . GLU A 1 368 ? -26.963 -2.993 12.537 1.00 93.06 368 GLU A N 1
ATOM 2828 C CA . GLU A 1 368 ? -28.407 -3.213 12.635 1.00 93.06 368 GLU A CA 1
ATOM 2829 C C . GLU A 1 368 ? -29.190 -2.117 11.909 1.00 93.06 368 GLU A C 1
ATOM 2831 O O . GLU A 1 368 ? -30.064 -2.432 11.101 1.00 93.06 368 GLU A O 1
ATOM 2836 N N . ALA A 1 369 ? -28.837 -0.845 12.126 1.00 92.12 369 ALA A N 1
ATOM 2837 C CA . ALA A 1 369 ? -29.454 0.281 11.432 1.00 92.12 369 ALA A CA 1
ATOM 2838 C C . ALA A 1 369 ? -29.198 0.228 9.916 1.00 92.12 369 ALA A C 1
ATOM 2840 O O . ALA A 1 369 ? -30.135 0.374 9.132 1.00 92.12 369 ALA A O 1
ATOM 2841 N N . LEU A 1 370 ? -27.960 -0.070 9.500 1.00 89.75 370 LEU A N 1
ATOM 2842 C CA . LEU A 1 370 ? -27.577 -0.224 8.094 1.00 89.75 370 LEU A CA 1
ATOM 2843 C C . LEU A 1 370 ? -28.381 -1.348 7.423 1.00 89.75 370 LEU A C 1
ATOM 2845 O O . LEU A 1 370 ? -29.030 -1.110 6.410 1.00 89.75 370 LEU A O 1
ATOM 2849 N N . LYS A 1 371 ? -28.410 -2.551 8.014 1.00 87.75 371 LYS A N 1
ATOM 2850 C CA . LYS A 1 371 ? -29.173 -3.705 7.499 1.00 87.75 371 LYS A CA 1
ATOM 2851 C C . LYS A 1 371 ? -30.679 -3.442 7.444 1.00 87.75 371 LYS A C 1
ATOM 2853 O O . LYS A 1 371 ? -31.348 -3.933 6.538 1.00 87.75 371 LYS A O 1
ATOM 2858 N N . GLY A 1 372 ? -31.206 -2.689 8.408 1.00 88.56 372 GLY A N 1
ATOM 2859 C CA . GLY A 1 372 ? -32.615 -2.306 8.469 1.00 88.56 372 GLY A CA 1
ATOM 2860 C C . GLY A 1 372 ? -32.997 -1.128 7.570 1.00 88.56 372 GLY A C 1
ATOM 2861 O O . GLY A 1 372 ? -34.186 -0.859 7.430 1.00 88.56 372 GLY A O 1
ATOM 2862 N N . GLY A 1 373 ? -32.025 -0.421 6.984 1.00 88.56 373 GLY A N 1
ATOM 2863 C CA . GLY A 1 373 ? -32.271 0.827 6.259 1.00 88.56 373 GLY A CA 1
ATOM 2864 C C . GLY A 1 373 ? -32.812 1.958 7.147 1.00 88.56 373 GLY A C 1
ATOM 2865 O O . GLY A 1 373 ? -33.548 2.819 6.673 1.00 88.56 373 GLY A O 1
ATOM 2866 N N . ASP A 1 374 ? -32.488 1.950 8.444 1.00 91.19 374 ASP A N 1
ATOM 2867 C CA . ASP A 1 374 ? -33.066 2.847 9.450 1.00 91.19 374 ASP A CA 1
ATOM 2868 C C . ASP A 1 374 ? -32.164 4.069 9.694 1.00 91.19 374 ASP A C 1
ATOM 2870 O O . ASP A 1 374 ? -31.284 4.071 10.561 1.00 91.19 374 ASP A O 1
ATOM 2874 N N . VAL A 1 375 ? -32.393 5.134 8.917 1.00 89.94 375 VAL A N 1
ATOM 2875 C CA . VAL A 1 375 ? -31.660 6.408 9.047 1.00 89.94 375 VAL A CA 1
ATOM 2876 C C . VAL A 1 375 ? -31.819 7.003 10.452 1.00 89.94 375 VAL A C 1
ATOM 2878 O O . VAL A 1 375 ? -30.860 7.542 11.005 1.00 89.94 375 VAL A O 1
ATOM 2881 N N . 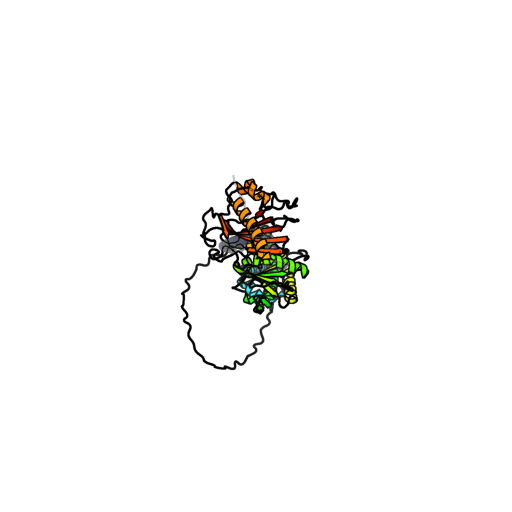VAL A 1 376 ? -33.003 6.866 11.061 1.00 92.25 376 VAL A N 1
ATOM 2882 C CA . VAL A 1 376 ? -33.324 7.452 12.374 1.00 92.25 376 VAL A CA 1
ATOM 2883 C C . VAL A 1 376 ? -32.483 6.815 13.477 1.00 92.25 376 VAL A C 1
ATOM 2885 O O . VAL A 1 376 ? -32.022 7.520 14.371 1.00 92.25 376 VAL A O 1
ATOM 2888 N N . LYS A 1 377 ? -32.229 5.504 13.401 1.00 93.44 377 LYS A N 1
ATOM 2889 C CA . LYS A 1 377 ? -31.305 4.817 14.320 1.00 93.44 377 LYS A CA 1
ATOM 2890 C C . LYS A 1 377 ? -29.840 5.069 14.006 1.00 93.44 377 LYS A C 1
ATOM 2892 O O . LYS A 1 377 ? -29.018 5.039 14.916 1.00 93.44 377 LYS A O 1
ATOM 2897 N N . MET A 1 378 ? -29.503 5.294 12.741 1.00 91.06 378 MET A N 1
ATOM 2898 C CA . MET A 1 378 ? -28.116 5.460 12.325 1.00 91.06 378 MET A CA 1
ATOM 2899 C C . MET A 1 378 ? -27.552 6.835 12.690 1.00 91.06 378 MET A C 1
ATOM 2901 O O . MET A 1 378 ? -26.432 6.905 13.189 1.00 91.06 378 MET A O 1
ATOM 2905 N N . LEU A 1 379 ? -28.301 7.920 12.463 1.00 91.31 379 LEU A N 1
ATOM 2906 C CA . LEU A 1 379 ? -27.811 9.291 12.667 1.00 91.31 379 LEU A CA 1
ATOM 2907 C C . LEU A 1 379 ? -27.287 9.563 14.094 1.00 91.31 379 LEU A C 1
ATOM 2909 O O . LEU A 1 379 ? -26.188 10.105 14.203 1.00 91.31 379 LEU A O 1
ATOM 2913 N N . PRO A 1 380 ? -27.960 9.137 15.184 1.00 93.38 380 PRO A N 1
ATOM 2914 C CA . PRO A 1 380 ? -27.474 9.355 16.552 1.00 93.38 380 PRO A CA 1
ATOM 2915 C C . PRO A 1 380 ? -26.168 8.628 16.906 1.00 93.38 380 PRO A C 1
ATOM 2917 O O . PRO A 1 380 ? -25.568 8.921 17.939 1.00 93.38 380 PRO A O 1
ATOM 2920 N N . LEU A 1 381 ? -25.733 7.654 16.097 1.00 94.56 381 LEU A N 1
ATOM 2921 C CA . LEU A 1 381 ? -24.477 6.930 16.318 1.00 94.56 381 LEU A CA 1
ATOM 2922 C C . LEU A 1 381 ? -23.259 7.730 15.858 1.00 94.56 381 LEU A C 1
ATOM 2924 O O . LEU A 1 381 ? -22.134 7.401 16.241 1.00 94.56 381 LEU A O 1
ATOM 2928 N N . TRP A 1 382 ? -23.466 8.751 15.031 1.00 94.12 382 TRP A N 1
ATOM 2929 C CA . TRP A 1 382 ? -22.406 9.593 14.507 1.00 94.12 382 TRP A CA 1
ATOM 2930 C C . TRP A 1 382 ? -22.095 10.747 15.451 1.00 94.12 382 TRP A C 1
ATOM 2932 O O . TRP A 1 382 ? -22.977 11.335 16.068 1.00 94.12 382 TRP A O 1
ATOM 2942 N N . ASN A 1 383 ? -20.815 11.083 15.534 1.00 86.25 383 ASN A N 1
ATOM 2943 C CA . ASN A 1 383 ? -20.377 12.367 16.039 1.00 86.25 383 ASN A CA 1
ATOM 2944 C C . ASN A 1 383 ? -20.508 13.355 14.885 1.00 86.25 383 ASN A C 1
ATOM 2946 O O . ASN A 1 383 ? -20.073 13.026 13.782 1.00 86.25 383 ASN A O 1
ATOM 2950 N N . ASP A 1 384 ? -21.095 14.527 15.111 1.00 74.88 384 ASP A N 1
ATOM 2951 C CA . ASP A 1 384 ? -21.204 15.541 14.066 1.00 74.88 384 ASP A CA 1
ATOM 2952 C C . ASP A 1 384 ? -19.813 16.167 13.854 1.00 74.88 384 ASP A C 1
ATOM 2954 O O . ASP A 1 384 ? -19.335 16.906 14.719 1.00 74.88 384 ASP A O 1
ATOM 2958 N N . PRO A 1 385 ? -19.090 15.839 12.766 1.00 61.78 385 PRO A N 1
ATOM 2959 C CA . PRO A 1 385 ? -17.668 16.153 12.660 1.00 61.78 385 PRO A CA 1
ATOM 2960 C C . PRO A 1 385 ? -17.406 17.633 12.325 1.00 61.78 385 PRO A C 1
ATOM 2962 O O . PRO A 1 385 ? -16.259 18.018 12.098 1.00 61.78 385 PRO A O 1
ATOM 2965 N N . GLY A 1 386 ? -18.446 18.473 12.303 1.00 63.88 386 GLY A N 1
ATOM 2966 C CA . GLY A 1 386 ? -18.391 19.805 11.717 1.00 63.88 386 GLY A CA 1
ATOM 2967 C C . GLY A 1 386 ? -18.318 19.745 10.184 1.00 63.88 386 GLY A C 1
ATOM 2968 O O . GLY A 1 386 ? -18.400 18.669 9.587 1.00 63.88 386 GLY A O 1
ATOM 2969 N N . PRO A 1 387 ? -18.202 20.899 9.505 1.00 55.94 387 PRO A N 1
ATOM 2970 C CA . PRO A 1 387 ? -18.104 20.943 8.051 1.00 55.94 387 PRO A CA 1
ATOM 2971 C C . PRO A 1 387 ? -16.758 20.367 7.593 1.00 55.94 387 PRO A C 1
ATOM 2973 O O . PRO A 1 387 ? -15.719 21.020 7.680 1.00 55.94 387 PRO A O 1
ATOM 2976 N N . GLU A 1 388 ? -16.774 19.135 7.091 1.00 60.34 388 GLU A N 1
ATOM 2977 C CA . GLU A 1 388 ? -15.625 18.550 6.407 1.00 60.34 388 GLU A CA 1
ATOM 2978 C C . GLU A 1 388 ? -15.450 19.252 5.048 1.00 60.34 388 GLU A C 1
ATOM 2980 O O . GLU A 1 388 ? -16.393 19.346 4.260 1.00 60.34 388 GLU A O 1
ATOM 2985 N N . VAL A 1 389 ? -14.250 19.767 4.765 1.00 57.88 389 VAL A N 1
ATOM 2986 C CA . VAL A 1 389 ? -13.925 20.460 3.504 1.00 57.88 389 VAL A CA 1
ATOM 2987 C C . VAL A 1 389 ? -13.633 19.426 2.416 1.00 57.88 389 VAL A C 1
ATOM 2989 O O . VAL A 1 389 ? -12.544 19.396 1.849 1.00 57.88 389 VAL A O 1
ATOM 2992 N N . ASP A 1 390 ? -14.578 18.526 2.154 1.00 65.19 390 ASP A N 1
ATOM 2993 C CA . ASP A 1 390 ? -14.455 17.609 1.028 1.00 65.19 390 ASP A CA 1
ATOM 2994 C C . ASP A 1 390 ? -15.258 18.140 -0.160 1.00 65.19 390 ASP A C 1
ATOM 2996 O O . ASP A 1 390 ? -16.446 18.438 -0.062 1.00 65.19 390 ASP A O 1
ATOM 3000 N N . SER A 1 391 ? -14.579 18.314 -1.291 1.00 72.81 391 SER A N 1
ATOM 3001 C CA . SER A 1 391 ? -15.152 18.939 -2.495 1.00 72.81 391 SER A CA 1
ATOM 3002 C C . SER A 1 391 ? -16.021 17.984 -3.316 1.00 72.81 391 SER A C 1
ATOM 3004 O O . SER A 1 391 ? -16.646 18.397 -4.296 1.00 72.81 391 SER A O 1
ATOM 3006 N N . GLN A 1 392 ? -16.040 16.699 -2.956 1.00 80.75 392 GLN A N 1
ATOM 3007 C CA . GLN A 1 392 ? -16.778 15.683 -3.692 1.00 80.75 392 GLN A CA 1
ATOM 3008 C C . GLN A 1 392 ? -18.252 15.644 -3.274 1.00 80.75 392 GLN A C 1
ATOM 3010 O O . GLN A 1 392 ? -18.559 15.725 -2.084 1.00 80.75 392 GLN A O 1
ATOM 3015 N N . PRO A 1 393 ? -19.178 15.482 -4.236 1.00 83.44 393 PRO A N 1
ATOM 3016 C CA . PRO A 1 393 ? -20.590 15.346 -3.920 1.00 83.44 393 PRO A CA 1
ATOM 3017 C C . PRO A 1 393 ? -20.821 14.077 -3.091 1.00 83.44 393 PRO A C 1
ATOM 3019 O O . PRO A 1 393 ? -20.404 12.983 -3.479 1.00 83.44 393 PRO A O 1
ATOM 3022 N N . ARG A 1 394 ? -21.501 14.238 -1.954 1.00 86.75 394 ARG A N 1
ATOM 3023 C CA . ARG A 1 394 ? -21.915 13.132 -1.086 1.00 86.75 394 ARG A CA 1
ATOM 3024 C C . ARG A 1 394 ? -23.247 12.567 -1.541 1.00 86.75 394 ARG A C 1
ATOM 3026 O O . ARG A 1 394 ? -24.165 13.310 -1.887 1.00 86.75 394 ARG A O 1
ATOM 3033 N N . VAL A 1 395 ? -23.349 11.247 -1.494 1.00 85.94 395 VAL A N 1
ATOM 3034 C CA . VAL A 1 395 ? -24.622 10.540 -1.592 1.00 85.94 395 VAL A CA 1
ATOM 3035 C C . VAL A 1 395 ? -25.218 10.488 -0.182 1.00 85.94 395 VAL A C 1
ATOM 3037 O O . VAL A 1 395 ? -24.556 9.971 0.724 1.00 85.94 395 VAL A O 1
ATOM 3040 N N . PRO A 1 396 ? -26.422 11.042 0.038 1.00 86.75 396 PRO A N 1
ATOM 3041 C CA . PRO A 1 396 ? -27.036 11.077 1.359 1.00 86.75 396 PRO A CA 1
ATOM 3042 C C . PRO A 1 396 ? -27.455 9.672 1.806 1.00 86.75 396 PRO A C 1
ATOM 3044 O O . PRO A 1 396 ? -27.716 8.791 0.979 1.00 86.75 396 PRO A O 1
ATOM 3047 N N . TRP A 1 397 ? -27.531 9.456 3.119 1.00 84.69 397 TRP A N 1
ATOM 3048 C CA . TRP A 1 397 ? -27.820 8.143 3.700 1.00 84.69 397 TRP A CA 1
ATOM 3049 C C . TRP A 1 397 ? -29.153 7.560 3.238 1.00 84.69 397 TRP A C 1
ATOM 3051 O O . TRP A 1 397 ? -29.235 6.361 2.997 1.00 84.69 397 TRP A O 1
ATOM 3061 N N . GLU A 1 398 ? -30.166 8.392 3.026 1.00 85.44 398 GLU A N 1
ATOM 3062 C CA . GLU A 1 398 ? -31.473 7.982 2.516 1.00 85.44 398 GLU A CA 1
ATOM 3063 C C . GLU A 1 398 ? -31.351 7.258 1.170 1.00 85.44 398 GLU A C 1
ATOM 3065 O O . GLU A 1 398 ? -32.038 6.268 0.947 1.00 85.44 398 GLU A O 1
ATOM 3070 N N . SER A 1 399 ? -30.444 7.709 0.295 1.00 80.94 399 SER A N 1
ATOM 3071 C CA . SER A 1 399 ? -30.188 7.075 -1.009 1.00 80.94 399 SER A CA 1
ATOM 3072 C C . SER A 1 399 ? -29.323 5.818 -0.905 1.00 80.94 399 SER A C 1
ATOM 3074 O O . SER A 1 399 ? -29.382 4.953 -1.770 1.00 80.94 399 SER A O 1
ATOM 3076 N N . ILE A 1 400 ? -28.499 5.709 0.137 1.00 76.62 400 ILE A N 1
ATOM 3077 C CA . ILE A 1 400 ? -27.641 4.537 0.369 1.00 76.62 400 ILE A CA 1
ATOM 3078 C C . ILE A 1 400 ? -28.448 3.399 0.997 1.00 76.62 400 ILE A C 1
ATOM 3080 O O . ILE A 1 400 ? -28.207 2.227 0.714 1.00 76.62 400 ILE A O 1
ATOM 3084 N N . LEU A 1 401 ? -29.414 3.747 1.847 1.00 76.38 401 LEU A N 1
ATOM 3085 C CA . LEU A 1 401 ? -30.260 2.800 2.562 1.00 76.38 401 LEU A CA 1
ATOM 3086 C C . LEU A 1 401 ? -31.506 2.363 1.770 1.00 76.38 401 LEU A C 1
ATOM 3088 O O . LEU A 1 401 ? -32.106 1.351 2.134 1.00 76.38 401 LEU A O 1
ATOM 3092 N N . SER A 1 402 ? -31.899 3.079 0.706 1.00 63.06 402 SER A N 1
ATOM 3093 C CA . SER A 1 402 ? -33.190 2.884 0.023 1.00 63.06 402 SER A CA 1
ATOM 3094 C C . SER A 1 402 ? -33.368 1.541 -0.702 1.00 63.06 402 SER A C 1
ATOM 3096 O O . SER A 1 402 ? -34.510 1.134 -0.897 1.00 63.06 402 SER A O 1
ATOM 3098 N N . ASP A 1 403 ? -32.287 0.820 -1.031 1.00 56.81 403 ASP A N 1
ATOM 3099 C CA . ASP A 1 403 ? -32.333 -0.421 -1.836 1.00 56.81 403 ASP A CA 1
ATOM 3100 C C . ASP A 1 403 ? -32.033 -1.717 -1.040 1.00 56.81 403 ASP A C 1
ATOM 3102 O O . ASP A 1 403 ? -31.779 -2.769 -1.622 1.00 56.81 403 ASP A O 1
ATOM 3106 N N . GLN A 1 404 ? -32.140 -1.674 0.297 1.00 53.41 404 GLN A N 1
ATOM 3107 C CA . GLN A 1 404 ? -31.640 -2.680 1.257 1.00 53.41 404 GLN A CA 1
ATOM 3108 C C . GLN A 1 404 ? -30.109 -2.763 1.239 1.00 53.41 404 GLN A C 1
ATOM 3110 O O . GLN A 1 404 ? -29.504 -3.251 0.286 1.00 53.41 404 GLN A O 1
ATOM 3115 N N . ALA A 1 405 ? -29.472 -2.303 2.320 1.00 57.97 405 ALA A N 1
ATOM 3116 C CA . ALA A 1 405 ? -28.018 -2.248 2.416 1.00 57.97 405 ALA A CA 1
ATOM 3117 C C . ALA A 1 405 ? -27.356 -3.576 2.012 1.00 57.97 405 ALA A C 1
ATOM 3119 O O . ALA A 1 405 ? -27.742 -4.658 2.458 1.00 57.97 405 ALA A O 1
ATOM 3120 N N . ALA A 1 406 ? -26.323 -3.478 1.173 1.00 68.88 406 ALA A N 1
ATOM 3121 C CA . ALA A 1 406 ? -25.662 -4.630 0.564 1.00 68.88 406 ALA A CA 1
ATOM 3122 C C . ALA A 1 406 ? -25.008 -5.584 1.582 1.00 68.88 406 ALA A C 1
ATOM 3124 O O . ALA A 1 406 ? -24.680 -6.717 1.223 1.00 68.88 406 ALA A O 1
ATOM 3125 N N . VAL A 1 407 ? -24.819 -5.145 2.832 1.00 78.94 407 VAL A N 1
ATOM 3126 C CA . VAL A 1 407 ? -24.208 -5.918 3.918 1.00 78.94 407 VAL A CA 1
ATOM 3127 C C . VAL A 1 407 ? -25.204 -6.941 4.460 1.00 78.94 407 VAL A C 1
ATOM 3129 O O . VAL A 1 407 ? -26.222 -6.600 5.050 1.00 78.94 407 VAL A O 1
ATOM 3132 N N . LEU A 1 408 ? -24.887 -8.220 4.282 1.00 79.50 408 LEU A N 1
ATOM 3133 C CA . LEU A 1 408 ? -25.651 -9.342 4.824 1.00 79.50 408 LEU A CA 1
ATOM 3134 C C . LEU A 1 408 ? -25.228 -9.682 6.248 1.00 79.50 408 LEU A C 1
ATOM 3136 O O . LEU A 1 408 ? -26.067 -10.011 7.083 1.00 79.50 408 LEU A O 1
ATOM 3140 N N . ASP A 1 409 ? -23.923 -9.651 6.495 1.00 85.06 409 ASP A N 1
ATOM 3141 C CA . ASP A 1 409 ? -23.337 -10.067 7.759 1.00 85.06 409 ASP A CA 1
ATOM 3142 C C . ASP A 1 409 ? -21.991 -9.377 7.992 1.00 85.06 409 ASP A C 1
ATOM 3144 O O . ASP A 1 409 ? -21.403 -8.810 7.067 1.00 85.06 409 ASP A O 1
ATOM 3148 N N . VAL A 1 410 ? -21.508 -9.429 9.229 1.00 87.25 410 VAL A N 1
ATOM 3149 C CA . VAL A 1 410 ? -20.228 -8.857 9.639 1.00 87.25 410 VAL A CA 1
ATOM 3150 C C . VAL A 1 410 ? -19.475 -9.880 10.464 1.00 87.25 410 VAL A C 1
ATOM 3152 O O . VAL A 1 410 ? -19.957 -10.355 11.490 1.00 87.25 410 VAL A O 1
ATOM 3155 N N . VAL A 1 411 ? -18.268 -10.206 10.017 1.00 88.44 411 VAL A N 1
ATOM 3156 C CA . VAL A 1 411 ? -17.418 -11.212 10.645 1.00 88.44 411 VAL A CA 1
ATOM 3157 C C . VAL A 1 411 ? -16.060 -10.633 11.015 1.00 88.44 411 VAL A C 1
ATOM 3159 O O . VAL A 1 411 ? -15.621 -9.593 10.517 1.00 88.44 411 VAL A O 1
ATOM 3162 N N . ASP A 1 412 ? -15.382 -11.350 11.903 1.00 88.38 412 ASP A N 1
ATOM 3163 C CA . ASP A 1 412 ? -14.006 -11.104 12.299 1.00 88.38 412 ASP A CA 1
ATOM 3164 C C . ASP A 1 412 ? -13.733 -9.716 12.888 1.00 88.38 412 ASP A C 1
ATOM 3166 O O . ASP A 1 412 ? -12.709 -9.115 12.593 1.00 88.38 412 ASP A O 1
ATOM 3170 N N . VAL A 1 413 ? -14.625 -9.184 13.722 1.00 92.44 413 VAL A N 1
ATOM 3171 C CA . VAL A 1 413 ? -14.482 -7.829 14.285 1.00 92.44 413 VAL A CA 1
ATOM 3172 C C . VAL A 1 413 ? -13.258 -7.726 15.206 1.00 92.44 413 VAL A C 1
ATOM 3174 O O . VAL A 1 413 ? -12.998 -8.609 16.029 1.00 92.44 413 VAL A O 1
ATOM 3177 N N . ASP A 1 414 ? -12.508 -6.634 15.068 1.00 93.12 414 ASP A N 1
ATOM 3178 C CA . ASP A 1 414 ? -11.346 -6.297 15.886 1.00 93.12 414 ASP A CA 1
ATOM 3179 C C . ASP A 1 414 ? -11.366 -4.817 16.272 1.00 93.12 414 ASP A C 1
ATOM 3181 O O . ASP A 1 414 ? -11.723 -3.967 15.456 1.00 93.12 414 ASP A O 1
ATOM 3185 N N . VAL A 1 415 ? -10.973 -4.514 17.507 1.00 93.31 415 VAL A N 1
ATOM 3186 C CA . VAL A 1 415 ? -11.015 -3.167 18.085 1.00 93.31 415 VAL A CA 1
ATOM 3187 C C . VAL A 1 415 ? -9.647 -2.821 18.654 1.00 93.31 415 VAL A C 1
ATOM 3189 O O . VAL A 1 415 ? -9.071 -3.595 19.416 1.00 93.31 415 VAL A O 1
ATOM 3192 N N . VAL A 1 416 ? -9.148 -1.634 18.315 1.00 92.69 416 VAL A N 1
ATOM 3193 C CA . VAL A 1 416 ? -7.915 -1.070 18.875 1.00 92.69 416 VAL A CA 1
ATOM 3194 C C . VAL A 1 416 ? -8.170 0.334 19.371 1.00 92.69 416 VAL A C 1
ATOM 3196 O O . VAL A 1 416 ? -8.647 1.188 18.629 1.00 92.69 416 VAL A O 1
ATOM 3199 N N . PHE A 1 417 ? -7.791 0.595 20.616 1.00 92.00 417 PHE A N 1
ATOM 3200 C CA . PHE A 1 417 ? -7.809 1.936 21.184 1.00 92.00 417 PHE A CA 1
ATOM 3201 C C . PHE A 1 417 ? -6.558 2.696 20.739 1.00 92.00 417 PHE A C 1
ATOM 3203 O O . PHE A 1 417 ? -5.497 2.574 21.348 1.00 92.00 417 PHE A O 1
ATOM 3210 N N . THR A 1 418 ? -6.678 3.482 19.669 1.00 87.88 418 THR A N 1
ATOM 3211 C CA . THR A 1 418 ? -5.578 4.310 19.142 1.00 87.88 418 THR A CA 1
ATOM 3212 C C . THR A 1 418 ? -5.164 5.400 20.131 1.00 87.88 418 THR A C 1
ATOM 3214 O O . THR A 1 418 ? -3.983 5.748 20.216 1.00 87.88 418 THR A O 1
ATOM 3217 N N . LYS A 1 419 ? -6.123 5.896 20.924 1.00 88.81 419 LYS A N 1
ATOM 3218 C CA . LYS A 1 419 ? -5.888 6.705 22.124 1.00 88.81 419 LYS A CA 1
ATOM 3219 C C . LYS A 1 419 ? -6.754 6.158 23.263 1.00 88.81 419 LYS A C 1
ATOM 3221 O O . LYS A 1 419 ? -7.980 6.286 23.198 1.00 88.81 419 LYS A O 1
ATOM 3226 N N . PRO A 1 420 ? -6.154 5.547 24.302 1.00 85.94 420 PRO A N 1
ATOM 3227 C CA . PRO A 1 420 ? -6.904 4.941 25.397 1.00 85.94 420 PRO A CA 1
ATOM 3228 C C . PRO A 1 420 ? -7.958 5.887 25.984 1.00 85.94 420 PRO A C 1
ATOM 3230 O O . PRO A 1 420 ? -7.646 7.005 26.389 1.00 85.94 420 PRO A O 1
ATOM 3233 N N . GLY A 1 421 ? -9.212 5.432 26.000 1.00 87.69 421 GLY A N 1
ATOM 3234 C CA . GLY A 1 421 ? -10.352 6.160 26.564 1.00 87.69 421 GLY A CA 1
ATOM 3235 C C . GLY A 1 421 ? -10.946 7.276 25.697 1.00 87.69 421 GLY A C 1
ATOM 3236 O O . GLY A 1 421 ? -11.993 7.799 26.073 1.00 87.69 421 GLY A O 1
ATOM 3237 N N . THR A 1 422 ? -10.333 7.635 24.563 1.00 92.25 422 THR A N 1
ATOM 3238 C CA . THR A 1 422 ? -10.796 8.759 23.726 1.00 92.25 422 THR A CA 1
ATOM 3239 C C . THR A 1 422 ? -11.012 8.401 22.262 1.00 92.25 422 THR A C 1
ATOM 3241 O O . THR A 1 422 ? -11.995 8.860 21.688 1.00 92.25 422 THR A O 1
ATOM 3244 N N . GLU A 1 423 ? -10.151 7.582 21.652 1.00 94.06 423 GLU A N 1
ATOM 3245 C CA . GLU A 1 423 ? -10.270 7.180 20.245 1.00 94.06 423 GLU A CA 1
ATOM 3246 C C . GLU A 1 423 ? -10.073 5.671 20.078 1.00 94.06 423 GLU A C 1
ATOM 3248 O O . GLU A 1 423 ? -9.184 5.061 20.680 1.00 94.06 423 GLU A O 1
ATOM 3253 N N . ALA A 1 424 ? -10.910 5.075 19.232 1.00 95.12 424 ALA A N 1
ATOM 3254 C CA . ALA A 1 424 ? -10.861 3.664 18.891 1.00 95.12 424 ALA A CA 1
ATOM 3255 C C . ALA A 1 424 ? -11.029 3.473 17.384 1.00 95.12 424 ALA A C 1
ATOM 3257 O O . ALA A 1 424 ? -11.788 4.186 16.729 1.00 95.12 424 ALA A O 1
ATOM 3258 N N . THR A 1 425 ? -10.348 2.476 16.839 1.00 95.81 425 THR A N 1
ATOM 3259 C CA . THR A 1 425 ? -10.528 2.016 15.466 1.00 95.81 425 THR A CA 1
ATOM 3260 C C . THR A 1 425 ? -11.062 0.597 15.502 1.00 95.81 425 THR A C 1
ATOM 3262 O O . THR A 1 425 ? -10.502 -0.270 16.173 1.00 95.81 425 THR A O 1
ATOM 3265 N N . VAL A 1 426 ? -12.138 0.356 14.762 1.00 96.06 426 VAL A N 1
ATOM 3266 C CA . VAL A 1 426 ? -12.741 -0.964 14.596 1.00 96.06 426 VAL A CA 1
ATOM 3267 C C . VAL A 1 426 ? -12.530 -1.409 13.162 1.00 96.06 426 VAL A C 1
ATOM 3269 O O . VAL A 1 426 ? -12.930 -0.697 12.242 1.00 96.06 426 VAL A O 1
ATOM 3272 N N . THR A 1 427 ? -11.941 -2.586 12.960 1.00 95.81 427 THR A N 1
ATOM 3273 C CA . THR A 1 427 ? -11.886 -3.219 11.639 1.00 95.81 427 THR A CA 1
ATOM 3274 C C . THR A 1 427 ? -12.761 -4.464 11.620 1.00 95.81 427 THR A C 1
ATOM 3276 O O . THR A 1 427 ? -12.717 -5.284 12.534 1.00 95.81 427 THR A O 1
ATOM 3279 N N . SER A 1 428 ? -13.544 -4.648 10.565 1.00 94.50 428 SER A N 1
ATOM 3280 C CA . SER A 1 428 ? -14.439 -5.799 10.399 1.00 94.50 428 SER A CA 1
ATOM 3281 C C . SER A 1 428 ? -14.516 -6.233 8.943 1.00 94.50 428 SER A C 1
ATOM 3283 O O . SER A 1 428 ? -14.246 -5.440 8.046 1.00 94.50 428 SER A O 1
ATOM 3285 N N . ILE A 1 429 ? -14.892 -7.484 8.695 1.00 91.12 429 ILE A N 1
ATOM 3286 C CA . ILE A 1 429 ? -15.135 -7.987 7.343 1.00 91.12 429 ILE A CA 1
ATOM 3287 C C . ILE A 1 429 ? -16.639 -7.992 7.108 1.00 91.12 429 ILE A C 1
ATOM 3289 O O . ILE A 1 429 ? -17.378 -8.699 7.786 1.00 91.12 429 ILE A O 1
ATOM 3293 N N . GLU A 1 430 ? -17.093 -7.213 6.139 1.00 88.56 430 GLU A N 1
ATOM 3294 C CA . GLU A 1 430 ? -18.482 -7.226 5.697 1.00 88.56 430 GLU A CA 1
ATOM 3295 C C . GLU A 1 430 ? -18.671 -8.317 4.656 1.00 88.56 430 GLU A C 1
ATOM 3297 O O . GLU A 1 430 ? -17.916 -8.406 3.687 1.00 88.56 430 GLU A O 1
ATOM 3302 N N . VAL A 1 431 ? -19.708 -9.125 4.830 1.00 84.44 431 VA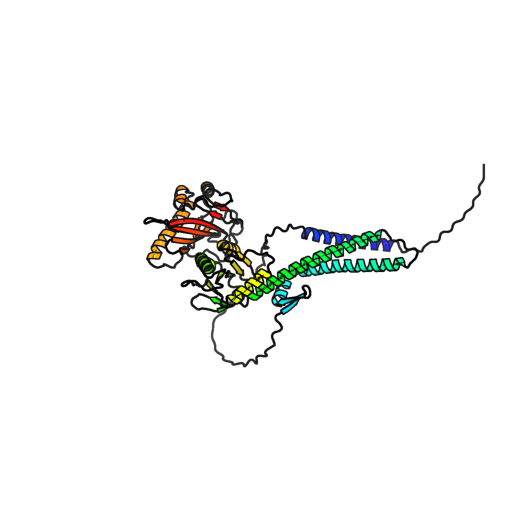L A N 1
ATOM 3303 C CA . VAL A 1 431 ? -20.164 -10.092 3.838 1.00 84.44 431 VAL A CA 1
ATOM 3304 C C . VAL A 1 431 ? -21.321 -9.454 3.088 1.00 84.44 431 VAL A C 1
ATOM 3306 O O . VAL A 1 431 ? -22.348 -9.150 3.691 1.00 84.44 431 VAL A O 1
ATOM 3309 N N . VAL A 1 432 ? -21.177 -9.255 1.779 1.00 79.44 432 VAL A N 1
ATOM 3310 C CA . VAL A 1 432 ? -22.178 -8.552 0.961 1.00 79.44 432 VAL A CA 1
ATOM 3311 C C . VAL A 1 432 ? -22.946 -9.491 0.029 1.00 79.44 432 VAL A C 1
ATOM 3313 O O . VAL A 1 432 ? -22.481 -10.590 -0.290 1.00 79.44 432 VAL A O 1
ATOM 3316 N N . ARG A 1 433 ? -24.140 -9.079 -0.426 1.00 70.06 433 ARG A N 1
ATOM 3317 C CA . ARG A 1 433 ? -24.865 -9.792 -1.495 1.00 70.06 433 ARG A CA 1
ATOM 3318 C C . ARG A 1 433 ? -24.012 -9.799 -2.766 1.00 70.06 433 ARG A C 1
ATOM 3320 O O . ARG A 1 433 ? -23.634 -8.752 -3.277 1.00 70.06 433 ARG A O 1
ATOM 3327 N N . GLY A 1 434 ? -23.712 -10.990 -3.280 1.00 59.50 434 GLY A N 1
ATOM 3328 C CA . GLY A 1 434 ? -23.125 -11.155 -4.608 1.00 59.50 434 GLY A CA 1
ATOM 3329 C C . GLY A 1 434 ? -24.234 -11.198 -5.651 1.00 59.50 434 GLY A C 1
ATOM 3330 O O . GLY A 1 434 ? -24.670 -12.284 -6.018 1.00 59.50 434 GLY A O 1
ATOM 3331 N N . GLU A 1 435 ? -24.736 -10.051 -6.100 1.00 49.31 435 GLU A N 1
ATOM 3332 C CA . GLU A 1 435 ? -25.606 -10.027 -7.280 1.00 49.31 435 GLU A CA 1
ATOM 3333 C C . GLU A 1 435 ? -24.756 -9.944 -8.552 1.00 49.31 435 GLU A C 1
ATOM 3335 O O . GLU A 1 435 ? -23.910 -9.064 -8.692 1.00 49.31 435 GLU A O 1
ATOM 3340 N N . GLY A 1 436 ? -24.977 -10.883 -9.479 1.00 41.16 436 GLY A N 1
ATOM 3341 C CA . GLY A 1 436 ? -24.270 -10.963 -10.762 1.00 41.16 436 GLY A CA 1
ATOM 3342 C C . GLY A 1 436 ? -23.210 -12.061 -10.783 1.00 41.16 436 GLY A C 1
ATOM 3343 O O . GLY A 1 436 ? -22.029 -11.819 -10.556 1.00 41.16 436 GLY A O 1
ATOM 3344 N N . GLY A 1 437 ? -23.650 -13.288 -11.071 1.00 35.16 437 GLY A N 1
ATOM 3345 C CA . GLY A 1 437 ? -22.807 -14.476 -11.104 1.00 35.16 437 GLY A CA 1
ATOM 3346 C C . GLY A 1 437 ? -21.618 -14.357 -12.056 1.00 35.16 437 GLY A C 1
ATOM 3347 O O . GLY A 1 437 ? -21.774 -14.489 -13.262 1.00 35.16 437 GLY A O 1
ATOM 3348 N N . PHE A 1 438 ? -20.423 -14.211 -11.494 1.00 33.44 438 PHE A N 1
ATOM 3349 C CA . PHE A 1 438 ? -19.176 -14.681 -12.086 1.00 33.44 438 PHE A CA 1
ATOM 3350 C C . PHE A 1 438 ? -18.275 -15.195 -10.953 1.00 33.44 438 PHE A C 1
ATOM 3352 O O . PHE A 1 438 ? -17.663 -14.416 -10.236 1.00 33.44 438 PHE A O 1
ATOM 3359 N N . MET A 1 439 ? -18.223 -16.526 -10.815 1.00 38.47 439 MET A N 1
ATOM 3360 C CA . MET A 1 439 ? -17.263 -17.318 -10.023 1.00 38.47 439 MET A CA 1
ATOM 3361 C C . MET A 1 439 ? -17.065 -16.883 -8.553 1.00 38.47 439 MET A C 1
ATOM 3363 O O . MET A 1 439 ? -16.122 -16.187 -8.183 1.00 38.47 439 MET A O 1
ATOM 3367 N N . ASN A 1 440 ? -17.951 -17.400 -7.705 1.00 40.62 440 ASN A N 1
ATOM 3368 C CA . ASN A 1 440 ? -18.024 -17.246 -6.251 1.00 40.62 440 ASN A CA 1
ATOM 3369 C C . ASN A 1 440 ? -16.960 -18.065 -5.479 1.00 40.62 440 ASN A C 1
ATOM 3371 O O . ASN A 1 440 ? -17.304 -18.921 -4.667 1.00 40.62 440 ASN A O 1
ATOM 3375 N N . GLU A 1 441 ? -15.667 -17.822 -5.698 1.00 42.34 441 GLU A N 1
ATOM 3376 C CA . GLU A 1 441 ? -14.589 -18.471 -4.926 1.00 42.34 441 GLU A CA 1
ATOM 3377 C C . GLU A 1 441 ? -13.833 -17.433 -4.078 1.00 42.34 441 GLU A C 1
ATOM 3379 O O . GLU A 1 441 ? -13.161 -16.565 -4.631 1.00 42.34 441 GLU A O 1
ATOM 3384 N N . GLY A 1 442 ? -13.956 -17.488 -2.739 1.00 46.12 442 GLY A N 1
ATOM 3385 C CA . GLY A 1 442 ? -13.063 -16.750 -1.821 1.00 46.12 442 GLY A CA 1
ATOM 3386 C C . GLY A 1 442 ? -13.672 -16.148 -0.544 1.00 46.12 442 GLY A C 1
ATOM 3387 O O . GLY A 1 442 ? -12.937 -15.958 0.423 1.00 46.12 442 GLY A O 1
ATOM 3388 N N . GLY A 1 443 ? -14.979 -15.866 -0.503 1.00 51.12 443 GLY A N 1
ATOM 3389 C CA . GLY A 1 443 ? -15.654 -15.352 0.702 1.00 51.12 443 GLY A CA 1
ATOM 3390 C C . GLY A 1 443 ? -16.512 -16.410 1.411 1.00 51.12 443 GLY A C 1
ATOM 3391 O O . GLY A 1 443 ? -16.806 -17.449 0.808 1.00 51.12 443 GLY A O 1
ATOM 3392 N N . PRO A 1 444 ? -16.967 -16.165 2.659 1.00 53.25 444 PRO A N 1
ATOM 3393 C CA . PRO A 1 444 ? -17.800 -17.111 3.400 1.00 53.25 444 PRO A CA 1
ATOM 3394 C C . PRO A 1 444 ? -19.078 -17.438 2.611 1.00 53.25 444 PRO A C 1
ATOM 3396 O O . PRO A 1 444 ? -19.903 -16.564 2.337 1.00 53.25 444 PRO A O 1
ATOM 3399 N N . GLY A 1 445 ? -19.221 -18.697 2.189 1.00 55.97 445 GLY A N 1
ATOM 3400 C CA . GLY A 1 445 ? -20.356 -19.148 1.375 1.00 55.97 445 GLY A CA 1
ATOM 3401 C C . GLY A 1 445 ? -20.389 -18.601 -0.060 1.00 55.97 445 GLY A C 1
ATOM 3402 O O . GLY A 1 445 ? -21.467 -18.518 -0.642 1.00 55.97 445 GLY A O 1
ATOM 3403 N N . GLY A 1 446 ? -19.245 -18.198 -0.627 1.00 56.94 446 GLY A N 1
ATOM 3404 C CA . GLY A 1 446 ? -19.157 -17.713 -2.011 1.00 56.94 446 GLY A CA 1
ATOM 3405 C C . GLY A 1 446 ? -19.633 -16.268 -2.212 1.00 56.94 446 GLY A C 1
ATOM 3406 O O . GLY A 1 446 ? -19.956 -15.871 -3.326 1.00 56.94 446 GLY A O 1
ATOM 3407 N N . LYS A 1 447 ? -19.707 -15.477 -1.141 1.00 64.38 447 LYS A N 1
ATOM 3408 C CA . LYS A 1 447 ? -20.154 -14.077 -1.173 1.00 64.38 447 LYS A CA 1
ATOM 3409 C C . LYS A 1 447 ? -18.975 -13.112 -1.331 1.00 64.38 447 LYS A C 1
ATOM 3411 O O . LYS A 1 447 ? -17.840 -13.460 -1.007 1.00 64.38 447 LYS A O 1
ATOM 3416 N N . GLY A 1 448 ? -19.241 -11.900 -1.823 1.00 72.62 448 GLY A N 1
ATOM 3417 C CA . GLY A 1 448 ? -18.243 -10.826 -1.850 1.00 72.62 448 GLY A CA 1
ATOM 3418 C C . GLY A 1 448 ? -17.924 -10.344 -0.435 1.00 72.62 448 GLY A C 1
ATOM 3419 O O . GLY A 1 448 ? -18.788 -10.408 0.444 1.00 72.62 448 GLY A O 1
ATOM 3420 N N . THR A 1 449 ? -16.701 -9.858 -0.210 1.00 81.75 449 THR A N 1
ATOM 3421 C CA . THR A 1 449 ? -16.287 -9.374 1.113 1.00 81.75 449 THR A CA 1
ATOM 3422 C C . THR A 1 449 ? -15.561 -8.041 1.048 1.00 81.75 449 THR A C 1
ATOM 3424 O O . THR A 1 449 ? -14.595 -7.880 0.294 1.00 81.75 449 THR A O 1
ATOM 3427 N N . LEU A 1 450 ? -15.986 -7.111 1.898 1.00 88.62 450 LEU A N 1
ATOM 3428 C CA . LEU A 1 450 ? -15.356 -5.806 2.073 1.00 88.62 450 LEU A CA 1
ATOM 3429 C C . LEU A 1 450 ? -14.618 -5.765 3.406 1.00 88.62 450 LEU A C 1
ATOM 3431 O O . LEU A 1 450 ? -15.032 -6.397 4.376 1.00 88.62 450 LEU A O 1
ATOM 3435 N N . LEU A 1 451 ? -13.529 -5.008 3.459 1.00 92.31 451 LEU A N 1
ATOM 3436 C CA . LEU A 1 451 ? -12.945 -4.597 4.727 1.00 92.31 451 LEU A CA 1
ATOM 3437 C C . LEU A 1 451 ? -13.586 -3.272 5.097 1.00 92.31 451 LEU A C 1
ATOM 3439 O O . LEU A 1 451 ? -13.534 -2.323 4.320 1.00 92.31 451 LEU A O 1
ATOM 3443 N N . ALA A 1 452 ? -14.156 -3.227 6.289 1.00 95.06 452 ALA A N 1
ATOM 3444 C CA . ALA A 1 452 ? -14.693 -2.026 6.881 1.00 95.06 452 ALA A CA 1
ATOM 3445 C C . ALA A 1 452 ? -13.782 -1.536 7.999 1.00 95.06 452 ALA A C 1
ATOM 3447 O O . ALA A 1 452 ? -13.478 -2.281 8.932 1.00 95.06 452 ALA A O 1
ATOM 3448 N N . THR A 1 453 ? -13.442 -0.257 7.947 1.00 96.62 453 THR A N 1
ATOM 3449 C CA . THR A 1 453 ? -12.715 0.462 8.988 1.00 96.62 453 THR A CA 1
ATOM 3450 C C . THR A 1 453 ? -13.638 1.532 9.554 1.00 96.62 453 THR A C 1
ATOM 3452 O O . THR A 1 453 ? -14.220 2.318 8.812 1.00 96.62 453 THR A O 1
ATOM 3455 N N . LYS A 1 454 ? -13.807 1.572 10.875 1.00 96.38 454 LYS A N 1
ATOM 3456 C CA . LYS A 1 454 ? -14.561 2.619 11.573 1.00 96.38 454 LYS A CA 1
ATOM 3457 C C . LYS A 1 454 ? -13.659 3.315 12.566 1.00 96.38 454 LYS A C 1
ATOM 3459 O O . LYS A 1 454 ? -12.973 2.645 13.334 1.00 96.38 454 LYS A O 1
ATOM 3464 N N . ARG A 1 455 ? -13.688 4.642 12.580 1.00 95.88 455 ARG A N 1
ATOM 3465 C CA . ARG A 1 455 ? -13.044 5.443 13.622 1.00 95.88 455 ARG A CA 1
ATOM 3466 C C . ARG A 1 455 ? -14.121 5.937 14.570 1.00 95.88 455 ARG A C 1
ATOM 3468 O O . ARG A 1 455 ? -15.125 6.482 14.119 1.00 95.88 455 ARG A O 1
ATOM 3475 N N . LEU A 1 456 ? -13.914 5.737 15.863 1.00 96.44 456 LEU A N 1
ATOM 3476 C CA . LEU A 1 456 ? -14.800 6.186 16.923 1.00 96.44 456 LEU A CA 1
ATOM 3477 C C . LEU A 1 456 ? -14.066 7.144 17.847 1.00 96.44 456 LEU A C 1
ATOM 3479 O O . LEU A 1 456 ? -12.870 6.986 18.107 1.00 96.44 456 LEU A O 1
ATOM 3483 N N . ARG A 1 457 ? -14.811 8.103 18.384 1.00 95.62 457 ARG A N 1
ATOM 3484 C CA . ARG A 1 457 ? -14.355 8.991 19.449 1.00 95.62 457 ARG A CA 1
ATOM 3485 C C . ARG A 1 457 ? -15.387 9.027 20.555 1.00 95.62 457 ARG A C 1
ATOM 3487 O O . ARG A 1 457 ? -16.589 8.993 20.291 1.00 95.62 457 ARG A O 1
ATOM 3494 N N . ARG A 1 458 ? -14.900 9.079 21.786 1.00 94.38 458 ARG A N 1
ATOM 3495 C CA . ARG A 1 458 ? -15.740 9.284 22.955 1.00 94.38 458 ARG A CA 1
ATOM 3496 C C . ARG A 1 458 ? -16.084 10.765 23.080 1.00 94.38 458 ARG A C 1
ATOM 3498 O O . ARG A 1 458 ? -15.189 11.604 23.010 1.00 94.38 458 ARG A O 1
ATOM 3505 N N . GLU A 1 459 ? -17.366 11.077 23.227 1.00 92.06 459 GLU A N 1
ATOM 3506 C CA . GLU A 1 459 ? -17.824 12.440 23.512 1.00 92.06 459 GLU A CA 1
ATOM 3507 C C . GLU A 1 459 ? -17.217 12.937 24.834 1.00 92.06 459 GLU A C 1
ATOM 3509 O O . GLU A 1 459 ? -17.045 12.168 25.784 1.00 92.06 459 GLU A O 1
ATOM 3514 N N . GLU A 1 460 ? -16.875 14.223 24.903 1.00 88.00 460 GLU A N 1
ATOM 3515 C CA . GLU A 1 460 ? -16.396 14.825 26.145 1.00 88.00 460 GLU A CA 1
ATOM 3516 C C . GLU A 1 460 ? -17.550 14.958 27.148 1.00 88.00 460 GLU A C 1
ATOM 3518 O O . GLU A 1 460 ? -18.647 15.398 26.805 1.00 88.00 460 GLU A O 1
ATOM 3523 N N . GLY A 1 461 ? -17.299 14.590 28.406 1.00 83.25 461 GLY A N 1
ATOM 3524 C CA . GLY A 1 461 ? -18.250 14.757 29.504 1.00 83.25 461 GLY A CA 1
ATOM 3525 C C . GLY A 1 461 ? -18.519 13.479 30.308 1.00 83.25 461 GLY A C 1
ATOM 3526 O O . GLY A 1 461 ? -18.150 12.378 29.899 1.00 83.25 461 GLY A O 1
ATOM 3527 N N . PRO A 1 462 ? -19.167 13.608 31.480 1.00 73.31 462 PRO A N 1
ATOM 3528 C CA . PRO A 1 462 ? -19.386 12.497 32.411 1.00 73.31 462 PRO A CA 1
ATOM 3529 C C . PRO A 1 462 ? -20.343 11.417 31.881 1.00 73.31 462 PRO A C 1
ATOM 3531 O O . PRO A 1 462 ? -20.286 10.281 32.339 1.00 73.31 462 PRO A O 1
ATOM 3534 N N . SER A 1 463 ? -21.191 11.750 30.906 1.00 76.88 463 SER A N 1
ATOM 3535 C CA . SER A 1 463 ? -22.099 10.824 30.216 1.00 76.88 463 SER A CA 1
ATOM 3536 C C . SER A 1 463 ? -21.705 10.583 28.754 1.00 76.88 463 SER A C 1
ATOM 3538 O O . SER A 1 463 ? -22.531 10.120 27.970 1.00 76.88 463 SER A O 1
ATOM 3540 N N . GLY A 1 464 ? -20.479 10.954 28.366 1.00 83.38 464 GLY A N 1
ATOM 3541 C CA . GLY A 1 464 ? -20.020 10.888 26.982 1.00 83.38 464 GLY A CA 1
ATOM 3542 C C . GLY A 1 464 ? -19.937 9.451 26.471 1.00 83.38 464 GLY A C 1
ATOM 3543 O O . GLY A 1 464 ? -19.155 8.638 26.981 1.00 83.38 464 GLY A O 1
ATOM 3544 N N . GLY A 1 465 ? -20.755 9.141 25.464 1.00 93.12 465 GLY A N 1
ATOM 3545 C CA . GLY A 1 465 ? -20.763 7.846 24.789 1.00 93.12 465 GLY A CA 1
ATOM 3546 C C . GLY A 1 465 ? -19.744 7.781 23.653 1.00 93.12 465 GLY A C 1
ATOM 3547 O O . GLY A 1 465 ? -19.212 8.797 23.201 1.00 93.12 465 GLY A O 1
ATOM 3548 N N . TRP A 1 466 ? -19.476 6.572 23.163 1.00 96.12 466 TRP A N 1
ATOM 3549 C CA . TRP A 1 466 ? -18.734 6.388 21.916 1.00 96.12 466 TRP A CA 1
ATOM 3550 C C . TRP A 1 466 ? -19.611 6.731 20.710 1.00 96.12 466 TRP A C 1
ATOM 3552 O O . TRP A 1 466 ? -20.798 6.396 20.666 1.00 96.12 466 TRP A O 1
ATOM 3562 N N . ARG A 1 467 ? -19.010 7.393 19.721 1.00 96.56 467 ARG A N 1
ATOM 3563 C CA . ARG A 1 467 ? -19.658 7.783 18.466 1.00 96.56 467 ARG A CA 1
ATOM 3564 C C . ARG A 1 467 ? -18.744 7.553 17.277 1.00 96.56 467 ARG A C 1
ATOM 3566 O O . ARG A 1 467 ? -17.524 7.670 17.396 1.00 96.56 467 ARG A O 1
ATOM 3573 N N . LEU A 1 468 ? -19.337 7.266 16.126 1.00 95.88 468 LEU A N 1
ATOM 3574 C CA . LEU A 1 468 ? -18.647 7.131 14.848 1.00 95.88 468 LEU A CA 1
ATOM 3575 C C . LEU A 1 468 ? -18.192 8.496 14.334 1.00 95.88 468 LEU A C 1
ATOM 3577 O O . LEU A 1 468 ? -18.971 9.437 14.275 1.00 95.88 468 LEU A O 1
ATOM 3581 N N . ILE A 1 469 ? -16.935 8.587 13.918 1.00 94.88 469 ILE A N 1
ATOM 3582 C CA . ILE A 1 469 ? -16.399 9.733 13.174 1.00 94.88 469 ILE A CA 1
ATOM 3583 C C . ILE A 1 469 ? -16.421 9.424 11.681 1.00 94.88 469 ILE A C 1
ATOM 3585 O O . ILE A 1 469 ? -16.839 10.244 10.871 1.00 94.88 469 ILE A O 1
ATOM 3589 N N . SER A 1 470 ? -15.958 8.230 11.317 1.00 94.44 470 SER A N 1
ATOM 3590 C CA . SER A 1 470 ? -15.889 7.791 9.930 1.00 94.44 470 SER A CA 1
ATOM 3591 C C . SER A 1 470 ? -16.125 6.293 9.816 1.00 94.44 470 SER A C 1
ATOM 3593 O O . SER A 1 470 ? -15.812 5.519 10.726 1.00 94.44 470 SER A O 1
ATOM 3595 N N . HIS A 1 471 ? -16.658 5.891 8.669 1.00 94.94 471 HIS A N 1
ATOM 3596 C CA . HIS A 1 471 ? -16.760 4.507 8.234 1.00 94.94 471 HIS A CA 1
ATOM 3597 C C . HIS A 1 471 ? -16.270 4.422 6.794 1.00 94.94 471 HIS A C 1
ATOM 3599 O O . HIS A 1 471 ? -16.828 5.062 5.913 1.00 94.94 471 HIS A O 1
ATOM 3605 N N . GLN A 1 472 ? -15.227 3.642 6.555 1.00 93.75 472 GLN A N 1
ATOM 3606 C CA . GLN A 1 472 ? -14.690 3.398 5.229 1.00 93.75 472 GLN A CA 1
ATOM 3607 C C . GLN A 1 472 ? -14.836 1.920 4.892 1.00 93.75 472 GLN A C 1
ATOM 3609 O O . GLN A 1 472 ? -14.577 1.070 5.745 1.00 93.75 472 GLN A O 1
ATOM 3614 N N . THR A 1 473 ? -15.218 1.612 3.657 1.00 91.81 473 THR A N 1
ATOM 3615 C CA . THR A 1 473 ? -15.225 0.246 3.130 1.00 91.81 473 THR A CA 1
ATOM 3616 C C . THR A 1 473 ? -14.362 0.159 1.884 1.00 91.81 473 THR A C 1
ATOM 3618 O O . THR A 1 473 ? -14.362 1.057 1.040 1.00 91.81 473 THR A O 1
ATOM 3621 N N . ILE A 1 474 ? -13.597 -0.923 1.777 1.00 90.69 474 ILE A N 1
ATOM 3622 C CA . ILE A 1 474 ? -12.754 -1.216 0.618 1.00 90.69 474 ILE A CA 1
ATOM 3623 C C . ILE A 1 474 ? -13.003 -2.644 0.117 1.00 90.69 474 ILE A C 1
ATOM 3625 O O . ILE A 1 474 ? -13.310 -3.536 0.918 1.00 90.69 474 ILE A O 1
ATOM 3629 N N . PRO A 1 475 ? -12.799 -2.912 -1.182 1.00 86.75 475 PRO A N 1
ATOM 3630 C CA . PRO A 1 475 ? -12.721 -4.277 -1.686 1.00 86.75 475 PRO A CA 1
ATOM 3631 C C . PRO A 1 475 ? -11.574 -5.026 -0.999 1.00 86.75 475 PRO A C 1
ATOM 3633 O O . PRO A 1 475 ? -10.443 -4.538 -0.992 1.00 86.75 475 PRO A O 1
ATOM 3636 N N . TYR A 1 476 ? -11.849 -6.201 -0.422 1.00 84.81 476 TYR A N 1
ATOM 3637 C CA . TYR A 1 476 ? -10.837 -6.930 0.355 1.00 84.81 476 TYR A CA 1
ATOM 3638 C C . TYR A 1 476 ? -10.421 -8.270 -0.246 1.00 84.81 476 TYR A C 1
ATOM 3640 O O . TYR A 1 476 ? -9.252 -8.651 -0.164 1.00 84.81 476 TYR A O 1
ATOM 3648 N N . CYS A 1 477 ? -11.336 -8.967 -0.915 1.00 78.75 477 CYS A N 1
ATOM 3649 C CA . CYS A 1 477 ? -11.011 -10.185 -1.654 1.00 78.75 477 CYS A CA 1
ATOM 3650 C C . CYS A 1 477 ? -11.033 -9.940 -3.161 1.00 78.75 477 CYS A C 1
ATOM 3652 O O . CYS A 1 477 ? -11.852 -9.173 -3.668 1.00 78.75 477 CYS A O 1
ATOM 3654 N N . SER A 1 478 ? -10.162 -10.647 -3.888 1.00 67.56 478 SER A N 1
ATOM 3655 C CA . SER A 1 478 ? -10.012 -10.517 -5.346 1.00 67.56 478 SER A CA 1
ATOM 3656 C C . SER A 1 478 ? -11.271 -10.868 -6.147 1.00 67.56 478 SER A C 1
ATOM 3658 O O . SER A 1 478 ? -11.350 -10.549 -7.328 1.00 67.56 478 SER A O 1
ATOM 3660 N N . ASN A 1 479 ? -12.232 -11.545 -5.522 1.00 62.91 479 ASN A N 1
ATOM 3661 C CA . ASN A 1 479 ? -13.515 -11.958 -6.090 1.00 62.91 479 ASN A CA 1
ATOM 3662 C C . ASN A 1 479 ? -14.666 -10.987 -5.754 1.00 62.91 479 ASN A C 1
ATOM 3664 O O . ASN A 1 479 ? -15.828 -11.304 -5.995 1.00 62.91 479 ASN A O 1
ATOM 3668 N N . THR A 1 480 ? -14.378 -9.827 -5.162 1.00 63.78 480 THR A N 1
ATOM 3669 C CA . THR A 1 480 ? -15.427 -8.883 -4.771 1.00 63.78 480 THR A CA 1
ATOM 3670 C C . THR A 1 480 ? -15.892 -8.060 -5.973 1.00 63.78 480 THR A C 1
ATOM 3672 O O . THR A 1 480 ? -15.084 -7.477 -6.692 1.00 63.78 480 THR A O 1
ATOM 3675 N N . ILE A 1 481 ? -17.211 -8.017 -6.196 1.00 61.59 481 ILE A N 1
ATOM 3676 C CA . ILE A 1 481 ? -17.838 -7.255 -7.292 1.00 61.59 481 ILE A CA 1
ATOM 3677 C C . ILE A 1 481 ? -17.733 -5.747 -7.045 1.00 61.59 481 ILE A C 1
ATOM 3679 O O . ILE A 1 481 ? -17.602 -4.976 -7.997 1.00 61.59 481 ILE A O 1
ATOM 3683 N N . ALA A 1 482 ? -17.744 -5.318 -5.780 1.00 64.69 482 ALA A N 1
ATOM 3684 C CA . ALA A 1 482 ? -17.474 -3.931 -5.435 1.00 64.69 482 ALA A CA 1
ATOM 3685 C C . ALA A 1 482 ? -16.050 -3.576 -5.880 1.00 64.69 482 ALA A C 1
ATOM 3687 O O . ALA A 1 482 ? -15.069 -4.116 -5.376 1.00 64.69 482 ALA A O 1
ATOM 3688 N N . ARG A 1 483 ? -15.955 -2.679 -6.863 1.00 69.44 483 ARG A N 1
ATOM 3689 C CA . ARG A 1 483 ? -14.683 -2.157 -7.388 1.00 69.44 483 ARG A CA 1
ATOM 3690 C C . ARG A 1 483 ? -14.317 -0.800 -6.808 1.00 69.44 483 ARG A C 1
ATOM 3692 O O . ARG A 1 483 ? -13.273 -0.257 -7.148 1.00 69.44 483 ARG A O 1
ATOM 3699 N N . GLN A 1 484 ? -15.207 -0.230 -6.009 1.00 76.69 484 GLN A N 1
ATOM 3700 C CA . GLN A 1 484 ? -15.086 1.115 -5.482 1.00 76.69 484 GLN A CA 1
ATOM 3701 C C . GLN A 1 484 ? -15.081 1.049 -3.964 1.00 76.69 484 GLN A C 1
ATOM 3703 O O . GLN A 1 484 ? -15.778 0.229 -3.365 1.00 76.69 484 GLN A O 1
ATOM 3708 N N . SER A 1 485 ? -14.269 1.914 -3.377 1.00 86.31 485 SER A N 1
ATOM 3709 C CA . SER A 1 485 ? -14.212 2.112 -1.938 1.00 86.31 485 SER A CA 1
ATOM 3710 C C . SER A 1 485 ? -15.162 3.247 -1.560 1.00 86.31 485 SER A C 1
ATOM 3712 O O . SER A 1 485 ? -15.319 4.204 -2.321 1.00 86.31 485 SER A O 1
ATOM 3714 N N . LEU A 1 486 ? -15.787 3.156 -0.393 1.00 89.19 486 LEU A N 1
ATOM 3715 C CA . LEU A 1 486 ? -16.686 4.182 0.132 1.00 89.19 486 LEU A CA 1
ATOM 3716 C C . LEU A 1 486 ? -16.087 4.789 1.391 1.00 89.19 486 LEU A C 1
ATOM 3718 O O . LEU A 1 486 ? -15.512 4.067 2.198 1.00 89.19 486 LEU A O 1
ATOM 3722 N N . SER A 1 487 ? -16.255 6.095 1.577 1.00 91.62 487 SER A N 1
ATOM 3723 C CA . SER A 1 487 ? -15.991 6.773 2.850 1.00 91.62 487 SER A CA 1
ATOM 3724 C C . SER A 1 487 ? -17.247 7.506 3.293 1.00 91.62 487 SER A C 1
ATOM 3726 O O . SER A 1 487 ? -17.822 8.273 2.527 1.00 91.62 487 SER A O 1
ATOM 3728 N N . CYS A 1 488 ? -17.686 7.249 4.514 1.00 91.81 488 CYS A N 1
ATOM 3729 C CA . CYS A 1 488 ? -18.965 7.669 5.055 1.00 91.81 488 CYS A CA 1
ATOM 3730 C C . CYS A 1 488 ? -18.782 8.438 6.362 1.00 91.81 488 CYS A C 1
ATOM 3732 O O . CYS A 1 488 ? -17.959 8.067 7.205 1.00 91.81 488 CYS A O 1
ATOM 3734 N N . THR A 1 489 ? -19.598 9.475 6.534 1.00 93.00 489 THR A N 1
ATOM 3735 C CA . THR A 1 489 ? -19.716 10.285 7.757 1.00 93.00 489 THR A CA 1
ATOM 3736 C C . THR A 1 489 ? -21.195 10.489 8.108 1.00 93.00 489 THR A C 1
ATOM 3738 O O . THR A 1 489 ? -22.072 9.910 7.461 1.00 93.00 489 THR A O 1
ATOM 3741 N N . SER A 1 490 ? -21.507 11.338 9.094 1.00 91.38 490 SER A N 1
ATOM 3742 C CA . SER A 1 490 ? -22.892 11.721 9.424 1.00 91.38 490 SER A CA 1
ATOM 3743 C C . SER A 1 490 ? -23.673 12.278 8.223 1.00 91.38 490 SER A C 1
ATOM 3745 O O . SER A 1 490 ? -24.887 12.120 8.153 1.00 91.38 490 SER A O 1
ATOM 3747 N N . GLN A 1 491 ? -22.981 12.879 7.251 1.00 89.62 491 GLN A N 1
ATOM 3748 C CA . GLN A 1 491 ? -23.574 13.557 6.093 1.00 89.62 491 GLN A CA 1
ATOM 3749 C C . GLN A 1 491 ? -23.832 12.635 4.888 1.00 89.62 491 GLN A C 1
ATOM 3751 O O . GLN A 1 491 ? -24.315 13.091 3.854 1.00 89.62 491 GLN A O 1
ATOM 3756 N N . GLY A 1 492 ? -23.478 11.353 4.987 1.00 88.81 492 GLY A N 1
ATOM 3757 C CA . GLY A 1 492 ? -23.549 10.390 3.886 1.00 88.81 492 GLY A CA 1
ATOM 3758 C C . GLY A 1 492 ? -22.168 9.949 3.411 1.00 88.81 492 GLY A C 1
ATOM 3759 O O . GLY A 1 492 ? -21.165 10.135 4.110 1.00 88.81 492 GLY A O 1
ATOM 3760 N N . CYS A 1 493 ? -22.107 9.357 2.219 1.00 89.31 493 CYS A N 1
ATOM 3761 C CA . CYS A 1 493 ? -20.891 8.726 1.706 1.00 89.31 493 CYS A CA 1
ATOM 3762 C C . CYS A 1 493 ? -20.372 9.357 0.414 1.00 89.31 493 CYS A C 1
ATOM 3764 O O . CYS A 1 493 ? -21.131 9.854 -0.416 1.00 89.31 493 CYS A O 1
ATOM 3766 N N . ILE A 1 494 ? -19.059 9.273 0.226 1.00 90.06 494 ILE A N 1
ATOM 3767 C CA . ILE A 1 494 ? -18.358 9.562 -1.023 1.00 90.06 494 ILE A CA 1
ATOM 3768 C C . ILE A 1 494 ? -17.784 8.276 -1.610 1.00 90.06 494 ILE A C 1
ATOM 3770 O O . ILE A 1 494 ? -17.354 7.373 -0.887 1.00 90.06 494 ILE A O 1
ATOM 3774 N N . LEU A 1 495 ? -17.738 8.221 -2.939 1.00 84.44 495 LEU A N 1
ATOM 377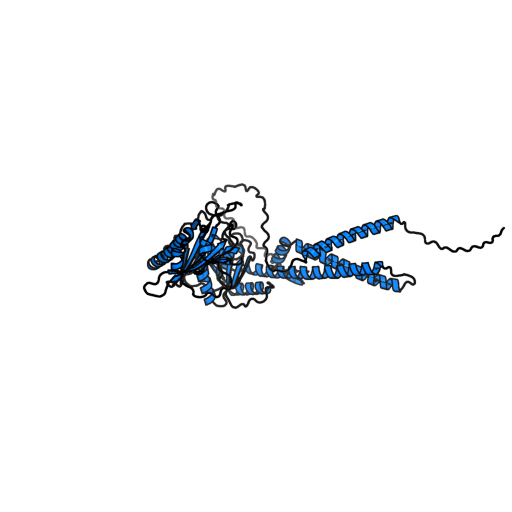5 C CA . LEU A 1 495 ? -16.998 7.200 -3.669 1.00 84.44 495 LEU A CA 1
ATOM 3776 C C . LEU A 1 495 ? -15.534 7.618 -3.758 1.00 84.44 495 LEU A C 1
ATOM 3778 O O . LEU A 1 495 ? -15.195 8.610 -4.402 1.00 84.44 495 LEU A O 1
ATOM 3782 N N . LEU A 1 496 ? -14.653 6.839 -3.143 1.00 81.56 496 LEU A N 1
ATOM 3783 C CA . LEU A 1 496 ? -13.222 7.048 -3.275 1.00 81.56 496 LEU A CA 1
ATOM 3784 C C . LEU A 1 496 ? -12.779 6.559 -4.657 1.00 81.56 496 LEU A C 1
ATOM 3786 O O . LEU A 1 496 ? -13.127 5.457 -5.091 1.00 81.56 496 LEU A O 1
ATOM 3790 N N . LYS A 1 497 ? -11.990 7.380 -5.356 1.00 72.31 497 LYS A N 1
ATOM 3791 C CA . LYS A 1 497 ? -11.343 6.961 -6.604 1.00 72.31 497 LYS A CA 1
ATOM 3792 C C . LYS A 1 497 ? -10.368 5.825 -6.279 1.00 72.31 497 LYS A C 1
ATOM 3794 O O . LYS A 1 497 ? -9.462 6.022 -5.470 1.00 72.31 497 LYS A O 1
ATOM 3799 N N . GLY A 1 498 ? -10.632 4.654 -6.858 1.00 57.75 498 GLY A N 1
ATOM 3800 C CA . GLY A 1 498 ? -9.800 3.453 -6.734 1.00 57.75 498 GLY A CA 1
ATOM 3801 C C . GLY A 1 498 ? -8.518 3.515 -7.546 1.00 57.75 498 GLY A C 1
ATOM 3802 O O . GLY A 1 498 ? -8.456 4.331 -8.498 1.00 57.75 498 GLY A O 1
#

Radius of gyration: 34.8 Å; chains: 1; bounding box: 71×64×145 Å

Sequence (498 aa):
MAAASNNNNNNNNTFKGWPARRYQRLCRHQRRALQAIALVGLLSAAFWWQPSSGTFLTAPAGSRLCRPVRVGFYDNNKRAGAAQLRHSRIVTRAAPETGSDFLSGQNFSRKALLLFETERNTLVALIFVSALIAFVGITGLLYNAVGQVALFTTPGAKPGIDSLQSLLIQASALLLGGFGFFNLNGRRTSILRRLDAEISFERQELELQDGIGLVKKLSDFKSTSSVLALFGPSQAELHEALREAEAYRRRWSTSGIVVVSVGALPSGMGGSWLAQAKDPDAWLRSRQKLMAASETNSVDQAGMAWILWNRGGRLSGESQGKNFDQVLAFVGIKKDLSALPSRAPELPSETTRAALEEVLSVHDSFYEALKGGDVVKMLPLWNDPGPEVDSQPRVPWESILSDQAAVLDVVDVDVVFTKPGTEATVTSIEVVRGEGGFMNEGGPGGKGTLLATKRLRREEGPSGGWRLISHQTIPYCSNTIARQSLSCTSQGCILLKG

Foldseek 3Di:
DDDDDDDDDDDDDDDDDDPPVVVVVVVVVVVVVVVVVVVVVVVVVVVVPDDPPPDPDDDPDDDDDDDDDDDDDDDDDDDDDDDPDPPPPPPPPPDPQWDQDPLVRDIFGPVLVVVCCVVPVVLVVQLVVLLVLLVQLVVLQVVLVVVVVVVVPDPPDDDDPVSVVSNVSSPCSNVRSVVSNVVSSVVSVLSSLLSRLLVLQQQWWKFAQAVPRDIDGLVVLAQQAKEKEKDWPDPVQLALLVLLCVLCQVVLVQLRYAYEYLDDYDPPDHHRNYIYGPHSVSVVVSVVSNVVSDPPPDPDPHAMKMWMAGSNSDTQDIDGDNPVLVVLLSSFGPAAPQPAAQEDPDDDPPVVNVLVVLVVVLVVQCVVCLQVLPLVSNLVQADCLPDDPDPFDFDASNNCSVPGHQFPDKGYWDKRASPPPFKIKIKIKTFGDPDDDDFQPHYNVSTFIKIKIWMWGFDDDPPTGIHTAKIKIHRRHPSHPPPWIWIAHSGHIDTDDD

Organism: Polarella glacialis (NCBI:txid89957)

pLDDT: mean 77.72, std 21.5, range [25.72, 98.44]

InterPro domains:
  IPR032710 NTF2-like domain superfamily [SSF54427] (354-473)

Secondary structure (DSSP, 8-state):
-------------PPPPPPHHHHHHHHHHHHHHHHHHHHHHHHHHHHH-S-------PPP-----PPPPP-----------------------PPPSEEEETTTTEEEEHHHHHHHHHH-HHHHHHHHHHHHHHHHHHHHHHHHHHHHHHHHTSTTPPPPTHHHHHHHHHHHHHHHHHHHHHHHHHHHHHHHHHHHHHHHHTT-EEEETTTT--EEEGGGGTTT-EEEEEE-SSHHHHHHHHHHHHTTHHHHHHHTEEEEESSPPPTT--STTEEEESSHHHHHHHHHHHHHHS--------S-EEEEE-TTSSEEEEEESS-HHHHHHHH-B-S-GGGS-SB------HHHHHHHHHHHHHHHHHHHHHHHT-HHHHGGGB---------SPPBPHHHHHTT--SEEEEEEEEEEEEETTTEEEEEEEEEE---S-S---SSGGG-EEEEEEEEEEEPSSTTPPEEEEEEEEEE-BTT-S--SEEEEETTEEEEE--